Protein AF-A0A8S1ZT70-F1 (afdb_monomer_lite)

Structure (mmCIF, N/CA/C/O backbone):
data_AF-A0A8S1ZT70-F1
#
_entry.id   AF-A0A8S1ZT70-F1
#
loop_
_atom_site.group_PDB
_atom_site.id
_atom_site.type_symbol
_atom_site.label_atom_id
_atom_site.label_alt_id
_atom_site.label_comp_id
_atom_site.label_asym_id
_atom_site.label_entity_id
_atom_site.label_seq_id
_atom_site.pdbx_PDB_ins_code
_atom_site.Cartn_x
_atom_site.Cartn_y
_atom_site.Cartn_z
_atom_site.occupancy
_atom_site.B_iso_or_equiv
_atom_site.auth_seq_id
_atom_site.auth_comp_id
_atom_site.auth_asym_id
_atom_site.auth_atom_id
_atom_site.pdbx_PDB_model_num
ATOM 1 N N . MET A 1 1 ? 35.744 40.391 -54.918 1.00 34.06 1 MET A N 1
ATOM 2 C CA . MET A 1 1 ? 35.138 40.340 -53.570 1.00 34.06 1 MET A CA 1
ATOM 3 C C . MET A 1 1 ? 34.988 38.871 -53.177 1.00 34.06 1 MET A C 1
ATOM 5 O O . MET A 1 1 ? 34.118 38.190 -53.693 1.00 34.06 1 MET A O 1
ATOM 9 N N . SER A 1 2 ? 36.079 38.289 -52.669 1.00 34.72 2 SER A N 1
ATOM 10 C CA . SER A 1 2 ? 36.302 37.926 -51.249 1.00 34.72 2 SER A CA 1
ATOM 11 C C . SER A 1 2 ? 35.592 36.630 -50.822 1.00 34.72 2 SER A C 1
ATOM 13 O O . SER A 1 2 ? 34.483 36.644 -50.296 1.00 34.72 2 SER A O 1
ATOM 15 N N . ARG A 1 3 ? 36.282 35.496 -51.041 1.00 34.94 3 ARG A N 1
ATOM 16 C CA . ARG A 1 3 ? 36.022 34.217 -50.362 1.00 34.94 3 ARG A CA 1
ATOM 17 C C . ARG A 1 3 ? 36.813 34.166 -49.054 1.00 34.94 3 ARG A C 1
ATOM 19 O O . ARG A 1 3 ? 37.939 34.639 -48.979 1.00 34.94 3 ARG A O 1
ATOM 26 N N . LEU A 1 4 ? 36.155 33.593 -48.057 1.00 41.53 4 LEU A N 1
ATOM 27 C CA . LEU A 1 4 ? 36.524 33.465 -46.653 1.00 41.53 4 LEU A CA 1
ATOM 28 C C . LEU A 1 4 ? 37.876 32.758 -46.453 1.00 41.53 4 LEU A C 1
ATOM 30 O O . LEU A 1 4 ? 38.006 31.578 -46.766 1.00 41.53 4 LEU A O 1
ATOM 34 N N . THR A 1 5 ? 38.842 33.454 -45.854 1.00 43.28 5 THR A N 1
ATOM 35 C CA . THR A 1 5 ? 40.044 32.863 -45.250 1.00 43.28 5 THR A CA 1
ATOM 36 C C . THR A 1 5 ? 39.999 33.106 -43.749 1.00 43.28 5 THR A C 1
ATOM 38 O O . THR A 1 5 ? 40.118 34.236 -43.283 1.00 43.28 5 THR A O 1
ATOM 41 N N . GLY A 1 6 ? 39.791 32.032 -43.000 1.00 40.09 6 GLY A N 1
ATOM 42 C CA . GLY A 1 6 ? 39.779 32.025 -41.543 1.00 40.09 6 GLY A CA 1
ATOM 43 C C . GLY A 1 6 ? 39.990 30.602 -41.049 1.00 40.09 6 GLY A C 1
ATOM 44 O O . GLY A 1 6 ? 39.113 30.036 -40.407 1.00 40.09 6 GLY A O 1
ATOM 45 N N . ARG A 1 7 ? 41.116 29.995 -41.433 1.00 38.84 7 ARG A N 1
ATOM 46 C CA . ARG A 1 7 ? 41.604 28.742 -40.859 1.00 38.84 7 ARG A CA 1
ATOM 47 C C . ARG A 1 7 ? 42.842 29.108 -40.052 1.00 38.84 7 ARG A C 1
ATOM 49 O O . ARG A 1 7 ? 43.842 29.525 -40.616 1.00 38.84 7 ARG A O 1
ATOM 56 N N . SER A 1 8 ? 42.718 29.064 -38.732 1.00 41.25 8 SER A N 1
ATOM 57 C CA . SER A 1 8 ? 43.856 29.120 -37.823 1.00 41.25 8 SER A CA 1
ATOM 58 C C . SER A 1 8 ? 44.617 27.806 -37.975 1.00 41.25 8 SER A C 1
ATOM 60 O O . SER A 1 8 ? 44.161 26.779 -37.464 1.00 41.25 8 SER A O 1
ATOM 62 N N . ASP A 1 9 ? 45.709 27.825 -38.732 1.00 44.31 9 ASP A N 1
ATOM 63 C CA . ASP A 1 9 ? 46.638 26.704 -38.788 1.00 44.31 9 ASP A CA 1
ATOM 64 C C . ASP A 1 9 ? 47.326 26.603 -37.424 1.00 44.31 9 ASP A C 1
ATOM 66 O O . ASP A 1 9 ? 47.967 27.535 -36.943 1.00 44.31 9 ASP A O 1
ATOM 70 N N . ILE A 1 10 ? 47.078 25.490 -36.738 1.00 52.75 10 ILE A N 1
ATOM 71 C CA . ILE A 1 10 ? 47.754 25.149 -35.492 1.00 52.75 10 ILE A CA 1
ATOM 72 C C . ILE A 1 10 ? 49.118 24.613 -35.921 1.00 52.75 10 ILE A C 1
ATOM 74 O O . ILE A 1 10 ? 49.211 23.466 -36.356 1.00 52.75 10 ILE A O 1
ATOM 78 N N . GLU A 1 11 ? 50.151 25.449 -35.861 1.00 59.66 11 GLU A N 1
ATOM 79 C CA . GLU A 1 11 ? 51.529 25.018 -36.101 1.00 59.66 11 GLU A CA 1
ATOM 80 C C . GLU A 1 11 ? 51.942 24.045 -34.988 1.00 59.66 11 GLU A C 1
ATOM 82 O O . GLU A 1 11 ? 52.052 24.404 -33.813 1.00 59.66 11 GLU A O 1
ATOM 87 N N . LEU A 1 12 ? 52.084 22.770 -35.352 1.00 67.81 12 LEU A N 1
ATOM 88 C CA . LEU A 1 12 ? 52.621 21.729 -34.481 1.00 67.81 12 LEU A CA 1
ATOM 89 C C . LEU A 1 12 ? 54.156 21.837 -34.493 1.00 67.81 12 LEU A C 1
ATOM 91 O O . LEU A 1 12 ? 54.719 21.987 -35.574 1.00 67.81 12 LEU A O 1
ATOM 95 N N . PRO A 1 13 ? 54.841 21.736 -33.339 1.00 79.31 13 PRO A N 1
ATOM 96 C CA . PRO A 1 13 ? 56.303 21.725 -33.282 1.00 79.31 13 PRO A CA 1
ATOM 97 C C . PRO A 1 13 ? 56.915 20.649 -34.193 1.00 79.31 13 PRO A C 1
ATOM 99 O O . PRO A 1 13 ? 56.392 19.532 -34.253 1.00 79.31 13 PRO A O 1
ATOM 102 N N . ASP A 1 14 ? 58.047 20.953 -34.838 1.00 68.25 14 ASP A N 1
ATOM 103 C CA . ASP A 1 14 ? 58.739 20.053 -35.784 1.00 68.25 14 ASP A CA 1
ATOM 104 C C . ASP A 1 14 ? 59.062 18.675 -35.180 1.00 68.25 14 ASP A C 1
ATOM 106 O O . ASP A 1 14 ? 59.015 17.646 -35.855 1.00 68.25 14 ASP A O 1
ATOM 110 N N . GLU A 1 15 ? 59.299 18.634 -33.870 1.00 71.38 15 GLU A N 1
ATOM 111 C CA . GLU A 1 15 ? 59.512 17.413 -33.091 1.00 71.38 15 GLU A CA 1
ATOM 112 C C . GLU A 1 15 ? 58.297 16.474 -33.143 1.00 71.38 15 GLU A C 1
ATOM 114 O O . GLU A 1 15 ? 58.452 15.266 -33.296 1.00 71.38 15 GLU A O 1
ATOM 119 N N . ILE A 1 16 ? 57.077 17.015 -33.077 1.00 67.69 16 ILE A N 1
ATOM 120 C CA . ILE A 1 16 ? 55.833 16.236 -33.143 1.00 67.69 16 ILE A CA 1
ATOM 121 C C . ILE A 1 16 ? 55.547 15.822 -34.588 1.00 67.69 16 ILE A C 1
ATOM 123 O O . ILE A 1 16 ? 55.145 14.684 -34.831 1.00 67.69 16 ILE A O 1
ATOM 127 N N . LEU A 1 17 ? 55.802 16.715 -35.549 1.00 69.69 17 LEU A N 1
ATOM 128 C CA . LEU A 1 17 ? 55.647 16.421 -36.975 1.00 69.69 17 LEU A CA 1
ATOM 129 C C . LEU A 1 17 ? 56.565 15.279 -37.430 1.00 69.69 17 LEU A C 1
ATOM 131 O O . LEU A 1 17 ? 56.155 14.477 -38.262 1.00 69.69 17 LEU A O 1
ATOM 135 N N . SER A 1 18 ? 57.755 15.150 -36.834 1.00 71.81 18 SER A N 1
ATOM 136 C CA . SER A 1 18 ? 58.695 14.061 -37.134 1.00 71.81 18 SER A CA 1
ATOM 137 C C . SER A 1 18 ? 58.241 12.668 -36.663 1.00 71.81 18 SER A C 1
ATOM 139 O O . SER A 1 18 ? 58.742 11.662 -37.160 1.00 71.81 18 SER A O 1
ATOM 141 N N . ILE A 1 19 ? 57.292 12.594 -35.718 1.00 76.81 19 ILE A N 1
ATOM 142 C CA . ILE A 1 19 ? 56.821 11.341 -35.091 1.00 76.81 19 ILE A CA 1
ATOM 143 C C . ILE A 1 19 ? 55.445 10.921 -35.636 1.00 76.81 19 ILE A C 1
ATOM 145 O O . ILE A 1 19 ? 55.033 9.768 -35.487 1.00 76.81 19 ILE A O 1
ATOM 149 N N . ILE A 1 20 ? 54.711 11.841 -36.266 1.00 76.31 20 ILE A N 1
ATOM 150 C CA . ILE A 1 20 ? 53.406 11.551 -36.863 1.00 76.31 20 ILE A CA 1
ATOM 151 C C . ILE A 1 20 ? 53.618 10.815 -38.199 1.00 76.31 20 ILE A C 1
ATOM 153 O O . ILE A 1 20 ? 54.292 11.347 -39.082 1.00 76.31 20 ILE A O 1
ATOM 157 N N . PRO A 1 21 ? 53.025 9.618 -38.391 1.00 82.44 21 PRO A N 1
ATOM 158 C CA . PRO A 1 21 ? 53.104 8.896 -39.658 1.00 82.44 21 PRO A CA 1
ATOM 159 C C . PRO A 1 21 ? 52.601 9.747 -40.824 1.00 82.44 21 PRO A C 1
ATOM 161 O O . PRO A 1 21 ? 51.640 10.498 -40.675 1.00 82.44 21 PRO A O 1
ATOM 164 N N . THR A 1 22 ? 53.216 9.634 -41.999 1.00 78.00 22 THR A N 1
ATOM 165 C CA . THR A 1 22 ? 52.790 10.400 -43.185 1.00 78.00 22 THR A CA 1
ATOM 166 C C . THR A 1 22 ? 51.541 9.797 -43.840 1.00 78.00 22 THR A C 1
ATOM 168 O O . THR A 1 22 ? 50.799 10.510 -44.515 1.00 78.00 22 THR A O 1
ATOM 171 N N . ASP A 1 23 ? 51.283 8.501 -43.619 1.00 84.31 23 ASP A N 1
ATOM 172 C CA . ASP A 1 23 ? 50.108 7.804 -44.141 1.00 84.31 23 ASP A CA 1
ATOM 173 C C . ASP A 1 23 ? 48.825 8.136 -43.337 1.00 84.31 23 ASP A C 1
ATOM 175 O O . ASP A 1 23 ? 48.805 7.988 -42.109 1.00 84.31 23 ASP A O 1
ATOM 179 N N . PRO A 1 24 ? 47.722 8.548 -43.995 1.00 76.62 24 PRO A N 1
ATOM 180 C CA . PRO A 1 24 ? 46.478 8.919 -43.314 1.00 76.62 24 PRO A CA 1
ATOM 181 C C . PRO A 1 24 ? 45.806 7.800 -42.501 1.00 76.62 24 PRO A C 1
ATOM 183 O O . PRO A 1 24 ? 45.101 8.095 -41.531 1.00 76.62 24 PRO A O 1
ATOM 186 N N . PHE A 1 25 ? 45.976 6.527 -42.872 1.00 74.38 25 PHE A N 1
ATOM 187 C CA . PHE A 1 25 ? 45.381 5.407 -42.138 1.00 74.38 25 PHE A CA 1
ATOM 188 C C . PHE A 1 25 ? 46.194 5.080 -40.883 1.00 74.38 25 PHE A C 1
ATOM 190 O O . PHE A 1 25 ? 45.612 4.867 -39.816 1.00 74.38 25 PHE A O 1
ATOM 197 N N . GLU A 1 26 ? 47.522 5.155 -40.965 1.00 74.50 26 GLU A N 1
ATOM 198 C CA . GLU A 1 26 ? 48.404 5.017 -39.802 1.00 74.50 26 GLU A CA 1
ATOM 199 C C . GLU A 1 26 ? 48.215 6.154 -38.783 1.00 74.50 26 GLU A C 1
ATOM 201 O O . GLU A 1 26 ? 48.210 5.913 -37.572 1.00 74.50 26 GLU A O 1
ATOM 206 N N . GLN A 1 27 ? 47.963 7.387 -39.244 1.00 73.12 27 GLN A N 1
ATOM 207 C CA . GLN A 1 27 ? 47.591 8.506 -38.367 1.00 73.12 27 GLN A CA 1
ATOM 208 C C . GLN A 1 27 ? 46.295 8.228 -37.593 1.00 73.12 27 GLN A C 1
ATOM 210 O O . GLN A 1 27 ? 46.195 8.524 -36.397 1.00 73.12 27 GLN A O 1
ATOM 215 N N . LEU A 1 28 ? 45.295 7.642 -38.257 1.00 74.06 28 LEU A N 1
ATOM 216 C CA . LEU A 1 28 ? 44.020 7.299 -37.632 1.00 74.06 28 LEU A CA 1
ATOM 217 C C . LEU A 1 28 ? 44.186 6.199 -36.575 1.00 74.06 28 LEU A C 1
ATOM 219 O O . LEU A 1 28 ? 43.564 6.266 -35.512 1.00 74.06 28 LEU A O 1
ATOM 223 N N . ASP A 1 29 ? 45.031 5.205 -36.830 1.00 72.12 29 ASP A N 1
ATOM 224 C CA . ASP A 1 29 ? 45.303 4.135 -35.871 1.00 72.12 29 ASP A CA 1
ATOM 225 C C . ASP A 1 29 ? 46.128 4.621 -34.673 1.00 72.12 29 ASP A C 1
ATOM 227 O O . ASP A 1 29 ? 45.823 4.261 -33.529 1.00 72.12 29 ASP A O 1
ATOM 231 N N . LEU A 1 30 ? 47.077 5.538 -34.888 1.00 76.06 30 LEU A N 1
ATOM 232 C CA . LEU A 1 30 ? 47.766 6.242 -33.806 1.00 76.06 30 LEU A CA 1
ATOM 233 C C . LEU A 1 30 ? 46.779 7.048 -32.944 1.00 76.06 30 LEU A C 1
ATOM 235 O O . LEU A 1 30 ? 46.811 6.952 -31.715 1.00 76.06 30 LEU A O 1
ATOM 239 N N . ALA A 1 31 ? 45.843 7.775 -33.561 1.00 72.12 31 ALA A N 1
ATOM 240 C CA . ALA A 1 31 ? 44.814 8.532 -32.846 1.00 72.12 31 ALA A CA 1
ATOM 241 C C . ALA A 1 31 ? 43.880 7.626 -32.021 1.00 72.12 31 ALA A C 1
ATOM 243 O O . ALA A 1 31 ? 43.566 7.937 -30.864 1.00 72.12 31 ALA A O 1
ATOM 244 N N . LYS A 1 32 ? 43.472 6.470 -32.566 1.00 72.00 32 LYS A N 1
ATOM 245 C CA . LYS A 1 32 ? 42.699 5.457 -31.825 1.00 72.00 32 LYS A CA 1
ATOM 246 C C . LYS A 1 32 ? 43.486 4.922 -30.630 1.00 72.00 32 LYS A C 1
ATOM 248 O O . LYS A 1 32 ? 42.922 4.802 -29.543 1.00 72.00 32 LYS A O 1
ATOM 253 N N . LYS A 1 33 ? 44.783 4.647 -30.799 1.00 79.50 33 LYS A N 1
ATOM 254 C CA . LYS A 1 33 ? 45.662 4.154 -29.729 1.00 79.50 33 LYS A CA 1
ATOM 255 C C . LYS A 1 33 ? 45.832 5.181 -28.609 1.00 79.50 33 LYS A C 1
ATOM 257 O O . LYS A 1 33 ? 45.645 4.833 -27.446 1.00 79.50 33 LYS A O 1
ATOM 262 N N . ILE A 1 34 ? 46.086 6.445 -28.949 1.00 73.88 34 ILE A N 1
ATOM 263 C CA . ILE A 1 34 ? 46.174 7.551 -27.981 1.00 73.88 34 ILE A CA 1
ATOM 264 C C . ILE A 1 34 ? 44.852 7.703 -27.221 1.00 73.88 34 ILE A C 1
ATOM 266 O O . ILE A 1 34 ? 44.848 7.794 -25.995 1.00 73.88 34 ILE A O 1
ATOM 270 N N . THR A 1 35 ? 43.719 7.658 -27.928 1.00 77.94 35 THR A N 1
ATOM 271 C CA . THR A 1 35 ? 42.389 7.749 -27.307 1.00 77.94 35 THR A CA 1
ATOM 272 C C . THR A 1 35 ? 42.131 6.570 -26.367 1.00 77.94 35 THR A C 1
ATOM 274 O O . THR A 1 35 ? 41.659 6.764 -25.248 1.00 77.94 35 THR A O 1
ATOM 277 N N . SER A 1 36 ? 42.492 5.352 -26.778 1.00 76.75 36 SER A N 1
ATOM 278 C CA . SER A 1 36 ? 42.368 4.149 -25.951 1.00 76.75 36 SER A CA 1
ATOM 279 C C . SER A 1 36 ? 43.234 4.227 -24.692 1.00 76.75 36 SER A C 1
ATOM 281 O O . SER A 1 36 ? 42.763 3.889 -23.609 1.00 76.75 36 SER A O 1
ATOM 283 N N . MET A 1 37 ? 44.476 4.707 -24.806 1.00 78.31 37 MET A N 1
ATOM 284 C CA . MET A 1 37 ? 45.376 4.898 -23.664 1.00 78.31 37 MET A CA 1
ATOM 285 C C . MET A 1 37 ? 44.881 5.998 -22.718 1.00 78.31 37 MET A C 1
ATOM 287 O O . MET A 1 37 ? 44.925 5.823 -21.503 1.00 78.31 37 MET A O 1
ATOM 291 N N . ALA A 1 38 ? 44.349 7.102 -23.248 1.00 80.31 38 ALA A N 1
ATOM 292 C CA . ALA A 1 38 ? 43.771 8.174 -22.441 1.00 80.31 38 ALA A CA 1
ATOM 293 C C . ALA A 1 38 ? 42.530 7.704 -21.662 1.00 80.31 38 ALA A C 1
ATOM 295 O O . ALA A 1 38 ? 42.363 8.049 -20.491 1.00 80.31 38 ALA A O 1
ATOM 296 N N . ILE A 1 39 ? 41.674 6.884 -22.285 1.00 81.56 39 ILE A N 1
ATOM 297 C CA . ILE A 1 39 ? 40.524 6.267 -21.611 1.00 81.56 39 ILE A CA 1
ATOM 298 C C . ILE A 1 39 ? 41.001 5.285 -20.538 1.00 81.56 39 ILE A C 1
ATOM 300 O O . ILE A 1 39 ? 40.508 5.353 -19.416 1.00 81.56 39 ILE A O 1
ATOM 304 N N . ALA A 1 40 ? 41.973 4.420 -20.847 1.00 82.56 40 ALA A N 1
ATOM 305 C CA . ALA A 1 40 ? 42.527 3.467 -19.887 1.00 82.56 40 ALA A CA 1
ATOM 306 C C . ALA A 1 40 ? 43.126 4.177 -18.661 1.00 82.56 40 ALA A C 1
ATOM 308 O O . ALA A 1 40 ? 42.746 3.871 -17.536 1.00 82.56 40 ALA A O 1
ATOM 309 N N . SER A 1 41 ? 43.953 5.204 -18.872 1.00 80.56 41 SER A N 1
ATOM 310 C CA . SER A 1 41 ? 44.538 6.003 -17.789 1.00 80.56 41 SER A CA 1
ATOM 311 C C . SER A 1 41 ? 43.471 6.719 -16.953 1.00 80.56 41 SER A C 1
ATOM 313 O O . SER A 1 41 ? 43.545 6.748 -15.725 1.00 80.56 41 SER A O 1
ATOM 315 N N . LYS A 1 42 ? 42.414 7.244 -17.587 1.00 83.50 42 LYS A N 1
ATOM 316 C CA . LYS A 1 42 ? 41.290 7.849 -16.862 1.00 83.50 42 LYS A CA 1
ATOM 317 C C . LYS A 1 42 ? 40.545 6.826 -16.000 1.00 83.50 42 LYS A C 1
ATOM 319 O O . LYS A 1 42 ? 40.208 7.130 -14.857 1.00 83.50 42 LYS A O 1
ATOM 324 N N . VAL A 1 43 ? 40.303 5.630 -16.533 1.00 87.62 43 VAL A N 1
ATOM 325 C CA . VAL A 1 43 ? 39.673 4.530 -15.791 1.00 87.62 43 VAL A CA 1
ATOM 326 C C . VAL A 1 43 ? 40.559 4.098 -14.623 1.00 87.62 43 VAL A C 1
ATOM 328 O O . VAL A 1 43 ? 40.046 3.906 -13.527 1.00 87.62 43 VAL A O 1
ATOM 331 N N . GLU A 1 44 ? 41.876 4.010 -14.805 1.00 85.69 44 GLU A N 1
ATOM 332 C CA . GLU A 1 44 ? 42.816 3.692 -13.722 1.00 85.69 44 GLU A CA 1
ATOM 333 C C . GLU A 1 44 ? 42.754 4.718 -12.584 1.00 85.69 44 GLU A C 1
ATOM 335 O O . GLU A 1 44 ? 42.649 4.334 -11.418 1.00 85.69 44 GLU A O 1
ATOM 340 N N . VAL A 1 45 ? 42.726 6.016 -12.901 1.00 88.06 45 VAL A N 1
ATOM 341 C CA . VAL A 1 45 ? 42.586 7.083 -11.894 1.00 88.06 45 VAL A CA 1
ATOM 342 C C . VAL A 1 45 ? 41.243 6.992 -11.160 1.00 88.06 45 VAL A C 1
ATOM 344 O O . VAL A 1 45 ? 41.201 7.119 -9.935 1.00 88.06 45 VAL A O 1
ATOM 347 N N . GLU A 1 46 ? 40.143 6.733 -11.875 1.00 87.31 46 GLU A N 1
ATOM 348 C CA . GLU A 1 46 ? 38.821 6.539 -11.263 1.00 87.31 46 GLU A CA 1
ATOM 349 C C . GLU A 1 46 ? 38.786 5.292 -10.362 1.00 87.31 46 GLU A C 1
ATOM 351 O O . GLU A 1 46 ? 38.249 5.347 -9.256 1.00 87.31 46 GLU A O 1
ATOM 356 N N . VAL A 1 47 ? 39.419 4.189 -10.774 1.00 87.19 47 VAL A N 1
ATOM 357 C CA . VAL A 1 47 ? 39.531 2.957 -9.975 1.00 87.19 47 VAL A CA 1
ATOM 358 C C . VAL A 1 47 ? 40.347 3.190 -8.704 1.00 87.19 47 VAL A C 1
ATOM 360 O O . VAL A 1 47 ? 39.952 2.715 -7.638 1.00 87.19 47 VAL A O 1
ATOM 363 N N . VAL A 1 48 ? 41.456 3.929 -8.776 1.00 88.12 48 VAL A N 1
ATOM 364 C CA . VAL A 1 48 ? 42.255 4.293 -7.593 1.00 88.12 48 VAL A CA 1
ATOM 365 C C . VAL A 1 48 ? 41.434 5.154 -6.629 1.00 88.12 48 VAL A C 1
ATOM 367 O O . VAL A 1 48 ? 41.406 4.869 -5.431 1.00 88.12 48 VAL A O 1
ATOM 370 N N . GLY A 1 49 ? 40.694 6.141 -7.144 1.00 88.31 49 GLY A N 1
ATOM 371 C CA . GLY A 1 49 ? 39.799 6.972 -6.335 1.00 88.31 49 GLY A CA 1
ATOM 372 C C . GLY A 1 49 ? 38.709 6.159 -5.630 1.00 88.31 49 GLY A C 1
ATOM 373 O O . GLY A 1 49 ? 38.526 6.287 -4.419 1.00 88.31 49 GLY A O 1
ATOM 374 N N . LEU A 1 50 ? 38.043 5.258 -6.360 1.00 89.06 50 LEU A N 1
ATOM 375 C CA . LEU A 1 50 ? 37.017 4.374 -5.801 1.00 89.06 50 LEU A CA 1
ATOM 376 C C . LEU A 1 50 ? 37.583 3.423 -4.740 1.00 89.06 50 LEU A C 1
ATOM 378 O O . LEU A 1 50 ? 36.932 3.191 -3.724 1.00 89.06 50 LEU A O 1
ATOM 382 N N . ARG A 1 51 ? 38.800 2.894 -4.926 1.00 88.31 51 ARG A N 1
ATOM 383 C CA . ARG A 1 51 ? 39.468 2.053 -3.914 1.00 88.31 51 ARG A CA 1
ATOM 384 C C . ARG A 1 51 ? 39.730 2.819 -2.622 1.00 88.31 51 ARG A C 1
ATOM 386 O O . ARG A 1 51 ? 39.532 2.265 -1.542 1.00 88.31 51 ARG A O 1
ATOM 393 N N . GLN A 1 52 ? 40.133 4.081 -2.724 1.00 88.31 52 GLN A N 1
ATOM 394 C CA . GLN A 1 52 ? 40.392 4.912 -1.554 1.00 88.31 52 GLN A CA 1
ATOM 395 C C . GLN A 1 52 ? 39.099 5.294 -0.821 1.00 88.31 52 GLN A C 1
ATOM 397 O O . GLN A 1 52 ? 39.049 5.244 0.406 1.00 88.31 52 GLN A O 1
ATOM 402 N N . GLU A 1 53 ? 38.022 5.585 -1.554 1.00 90.75 53 GLU A N 1
ATOM 403 C CA . GLU A 1 53 ? 36.698 5.813 -0.965 1.00 90.75 53 GLU A CA 1
ATOM 404 C C . GLU A 1 53 ? 36.163 4.551 -0.266 1.00 90.75 53 GLU A C 1
ATOM 406 O O . GLU A 1 53 ? 35.626 4.628 0.840 1.00 90.75 53 GLU A O 1
ATOM 411 N N . LEU A 1 54 ? 36.390 3.371 -0.853 1.00 88.88 54 LEU A N 1
ATOM 412 C CA . LEU A 1 54 ? 36.024 2.082 -0.261 1.00 88.88 54 LEU A CA 1
ATOM 413 C C . LEU A 1 54 ? 36.802 1.810 1.035 1.00 88.88 54 LEU A C 1
ATOM 415 O O . LEU A 1 54 ? 36.221 1.326 2.004 1.00 88.88 54 LEU A O 1
ATOM 419 N N . GLN A 1 55 ? 38.079 2.196 1.099 1.00 89.81 55 GLN A N 1
ATOM 420 C CA . GLN A 1 55 ? 38.882 2.107 2.321 1.00 89.81 55 GLN A CA 1
ATOM 421 C C . GLN A 1 55 ? 38.356 3.034 3.428 1.00 89.81 55 GLN A C 1
ATOM 423 O O . GLN A 1 55 ? 38.217 2.603 4.573 1.00 89.81 55 GLN A O 1
ATOM 428 N N . VAL A 1 56 ? 37.999 4.278 3.091 1.00 91.00 56 VAL A N 1
ATOM 429 C CA . VAL A 1 56 ? 37.394 5.230 4.041 1.00 91.00 56 VAL A CA 1
ATOM 430 C C . VAL A 1 56 ? 36.051 4.709 4.558 1.00 91.00 56 VAL A C 1
ATOM 432 O O . VAL A 1 56 ? 35.793 4.748 5.762 1.00 91.00 56 VAL A O 1
ATOM 435 N N . MET A 1 57 ? 35.207 4.168 3.673 1.00 90.19 57 MET A N 1
ATOM 436 C CA . MET A 1 57 ? 33.947 3.538 4.075 1.00 90.19 57 MET A CA 1
ATOM 437 C C . MET A 1 57 ? 34.180 2.318 4.974 1.00 90.19 57 MET A C 1
ATOM 439 O O . MET A 1 57 ? 33.489 2.175 5.979 1.00 90.19 57 MET A O 1
ATOM 443 N N . GLY A 1 58 ? 35.181 1.483 4.675 1.00 90.25 58 GLY A N 1
ATOM 444 C CA . GLY A 1 58 ? 35.563 0.340 5.508 1.00 90.25 58 GLY A CA 1
ATOM 445 C C . GLY A 1 58 ? 35.975 0.740 6.928 1.00 90.25 58 GLY A C 1
ATOM 446 O O . GLY A 1 58 ? 35.540 0.118 7.895 1.00 90.25 58 GLY A O 1
ATOM 447 N N . MET A 1 59 ? 36.732 1.832 7.076 1.00 90.69 59 MET A N 1
ATOM 448 C CA . MET A 1 59 ? 37.065 2.386 8.396 1.00 90.69 59 MET A CA 1
ATOM 449 C C . MET A 1 59 ? 35.815 2.843 9.163 1.00 90.69 59 MET A C 1
ATOM 451 O O . MET A 1 59 ? 35.696 2.582 10.360 1.00 90.69 59 MET A O 1
ATOM 455 N N . GLY A 1 60 ? 34.864 3.485 8.476 1.00 89.44 60 GLY A N 1
ATOM 456 C CA . GLY A 1 60 ? 33.595 3.905 9.075 1.00 89.44 60 GLY A CA 1
ATOM 457 C C . GLY A 1 60 ? 32.720 2.729 9.517 1.00 89.44 60 GLY A C 1
ATOM 458 O O . GLY A 1 60 ? 32.112 2.785 10.586 1.00 89.44 60 GLY A O 1
ATOM 459 N N . ILE A 1 61 ? 32.690 1.649 8.733 1.00 90.44 61 ILE A N 1
ATOM 460 C CA . ILE A 1 61 ? 31.996 0.405 9.096 1.00 90.44 61 ILE A CA 1
ATOM 461 C C . ILE A 1 61 ? 32.596 -0.173 10.379 1.00 90.44 61 ILE A C 1
ATOM 463 O O . ILE A 1 61 ? 31.858 -0.400 11.334 1.00 90.44 61 ILE A O 1
ATOM 467 N N . HIS A 1 62 ? 33.923 -0.298 10.452 1.00 92.12 62 HIS A N 1
ATOM 468 C CA . HIS A 1 62 ? 34.603 -0.825 11.637 1.00 92.12 62 HIS A CA 1
ATOM 469 C C . HIS A 1 62 ? 34.340 0.026 12.897 1.00 92.12 62 HIS A C 1
ATOM 471 O O . HIS A 1 62 ? 34.141 -0.498 13.995 1.00 92.12 62 HIS A O 1
ATOM 477 N N . GLU A 1 63 ? 34.283 1.356 12.764 1.00 92.19 63 GLU A N 1
ATOM 478 C CA . GLU A 1 63 ? 33.923 2.241 13.880 1.00 92.19 63 GLU A CA 1
ATOM 479 C C . GLU A 1 63 ? 32.472 2.024 14.347 1.00 92.19 63 GLU A C 1
ATOM 481 O O . GLU A 1 63 ? 32.196 1.976 15.552 1.00 92.19 63 GLU A O 1
ATOM 486 N N . LEU A 1 64 ? 31.534 1.883 13.406 1.00 91.31 64 LEU A N 1
ATOM 487 C CA . LEU A 1 64 ? 30.125 1.630 13.709 1.00 91.31 64 LEU A CA 1
ATOM 488 C C . LEU A 1 64 ? 29.912 0.251 14.341 1.00 91.31 64 LEU A C 1
ATOM 490 O O . LEU A 1 64 ? 29.154 0.146 15.305 1.00 91.31 64 LEU A O 1
ATOM 494 N N . GLU A 1 65 ? 30.613 -0.778 13.873 1.00 88.38 65 GLU A N 1
ATOM 495 C CA . GLU A 1 65 ? 30.608 -2.121 14.466 1.00 88.38 65 GLU A CA 1
ATOM 496 C C . GLU A 1 65 ? 31.153 -2.104 15.900 1.00 88.38 65 GLU A C 1
ATOM 498 O O . GLU A 1 65 ? 30.569 -2.708 16.809 1.00 88.38 65 GLU A O 1
ATOM 503 N N . GLY A 1 66 ? 32.213 -1.328 16.148 1.00 93.00 66 GLY A N 1
ATOM 504 C CA . GLY A 1 66 ? 32.737 -1.099 17.492 1.00 93.00 66 GLY A CA 1
ATOM 505 C C . GLY A 1 66 ? 31.721 -0.420 18.419 1.00 93.00 66 GLY A C 1
ATOM 506 O O . GLY A 1 66 ? 31.586 -0.805 19.583 1.00 93.00 66 GLY A O 1
ATOM 507 N N . LYS A 1 67 ? 30.966 0.565 17.914 1.00 95.06 67 LYS A N 1
ATOM 508 C CA . LYS A 1 67 ? 29.884 1.227 18.668 1.00 95.06 67 LYS A CA 1
ATOM 509 C C . LYS A 1 67 ? 28.712 0.284 18.936 1.00 95.06 67 LYS A C 1
ATOM 511 O O . LYS A 1 67 ? 28.221 0.252 20.062 1.00 95.06 67 LYS A O 1
ATOM 516 N N . ALA A 1 68 ? 28.299 -0.506 17.948 1.00 91.56 68 ALA A N 1
ATOM 517 C CA . ALA A 1 68 ? 27.239 -1.499 18.104 1.00 91.56 68 ALA A CA 1
ATOM 518 C C . ALA A 1 68 ? 27.597 -2.532 19.185 1.00 91.56 68 ALA A C 1
ATOM 520 O O . ALA A 1 68 ? 26.813 -2.759 20.103 1.00 91.56 68 ALA A O 1
ATOM 521 N N . SER A 1 69 ? 28.829 -3.048 19.152 1.00 93.88 69 SER A N 1
ATOM 522 C CA . SER A 1 69 ? 29.340 -4.006 20.144 1.00 93.88 69 SER A CA 1
ATOM 523 C C . SER A 1 69 ? 29.377 -3.435 21.567 1.00 93.88 69 SER A C 1
ATOM 525 O O . SER A 1 69 ? 29.195 -4.164 22.545 1.00 93.88 69 SER A O 1
ATOM 527 N N . ARG A 1 70 ? 29.627 -2.125 21.708 1.00 95.06 70 ARG A N 1
ATOM 528 C CA . ARG A 1 70 ? 29.563 -1.429 23.004 1.00 95.06 70 ARG A CA 1
ATOM 529 C C . ARG A 1 70 ? 28.127 -1.325 23.503 1.00 95.06 70 ARG A C 1
ATOM 531 O O . ARG A 1 70 ? 27.858 -1.776 24.610 1.00 95.06 70 ARG A O 1
ATOM 538 N N . PHE A 1 71 ? 27.206 -0.832 22.674 1.00 94.94 71 PHE A N 1
ATOM 539 C CA . PHE A 1 71 ? 25.796 -0.728 23.059 1.00 94.94 71 PHE A CA 1
ATOM 540 C C . PHE A 1 71 ? 25.179 -2.080 23.417 1.00 94.94 71 PHE A C 1
ATOM 542 O O . PHE A 1 71 ? 24.405 -2.168 24.365 1.00 94.94 71 PHE A O 1
ATOM 549 N N . GLU A 1 72 ? 25.541 -3.145 22.706 1.00 90.94 72 GLU A N 1
ATOM 550 C CA . GLU A 1 72 ? 25.047 -4.489 23.000 1.00 90.94 72 GLU A CA 1
ATOM 551 C C . GLU A 1 72 ? 25.529 -5.002 24.367 1.00 90.94 72 GLU A C 1
ATOM 553 O O . GLU A 1 72 ? 24.789 -5.667 25.096 1.00 90.94 72 GLU A O 1
ATOM 558 N N . ARG A 1 73 ? 26.766 -4.667 24.750 1.00 95.12 73 ARG A N 1
ATOM 559 C CA . ARG A 1 73 ? 27.309 -4.988 26.075 1.00 95.12 73 ARG A CA 1
ATOM 560 C C . ARG A 1 73 ? 26.586 -4.217 27.173 1.00 95.12 73 ARG A C 1
ATOM 562 O O . ARG A 1 73 ? 26.150 -4.837 28.139 1.00 95.12 73 ARG A O 1
ATOM 569 N N . ASP A 1 74 ? 26.411 -2.912 26.988 1.00 92.50 74 ASP A N 1
ATOM 570 C CA . ASP A 1 74 ? 25.738 -2.044 27.957 1.00 92.50 74 ASP A CA 1
ATOM 571 C C . ASP A 1 74 ? 24.276 -2.474 28.154 1.00 92.50 74 ASP A C 1
ATOM 573 O O . ASP A 1 74 ? 23.773 -2.520 29.277 1.00 92.50 74 ASP A O 1
ATOM 577 N N . PHE A 1 75 ? 23.603 -2.870 27.069 1.00 93.50 75 PHE A N 1
ATOM 578 C CA . PHE A 1 75 ? 22.247 -3.409 27.122 1.00 93.50 75 PHE A CA 1
ATOM 579 C C . PHE A 1 75 ? 22.176 -4.720 27.916 1.00 93.50 75 PHE A C 1
ATOM 581 O O . PHE A 1 75 ? 21.322 -4.858 28.792 1.00 93.50 75 PHE A O 1
ATOM 588 N N . ARG A 1 76 ? 23.092 -5.669 27.666 1.00 92.69 76 ARG A N 1
ATOM 589 C CA . ARG A 1 76 ? 23.164 -6.930 28.430 1.00 92.69 76 ARG A CA 1
ATOM 590 C C . ARG A 1 76 ? 23.425 -6.701 29.918 1.00 92.69 76 ARG A C 1
ATOM 592 O O . ARG A 1 76 ? 22.855 -7.399 30.759 1.00 92.69 76 ARG A O 1
ATOM 599 N N . GLU A 1 77 ? 24.274 -5.735 30.252 1.00 95.69 77 GLU A N 1
ATOM 600 C CA . GLU A 1 77 ? 24.552 -5.381 31.642 1.00 95.69 77 GLU A CA 1
ATOM 601 C C . GLU A 1 77 ? 23.319 -4.769 32.321 1.00 95.69 77 GLU A C 1
ATOM 603 O O . GLU A 1 77 ? 22.960 -5.175 33.429 1.00 95.69 77 GLU A O 1
ATOM 608 N N . ALA A 1 78 ? 22.630 -3.844 31.649 1.00 92.12 78 ALA A N 1
ATOM 609 C CA . ALA A 1 78 ? 21.400 -3.245 32.157 1.00 92.12 78 ALA A CA 1
ATOM 610 C C . ALA A 1 78 ? 20.294 -4.292 32.378 1.00 92.12 78 ALA A C 1
ATOM 612 O O . ALA A 1 78 ? 19.654 -4.285 33.430 1.00 92.12 78 ALA A O 1
ATOM 613 N N . ASP A 1 79 ? 20.110 -5.226 31.440 1.00 92.00 79 ASP A N 1
ATOM 614 C CA . ASP A 1 79 ? 19.151 -6.333 31.567 1.00 92.00 79 ASP A CA 1
ATOM 615 C C . ASP A 1 79 ? 19.474 -7.238 32.768 1.00 92.00 79 ASP A C 1
ATOM 617 O O . ASP A 1 79 ? 18.599 -7.563 33.575 1.00 92.00 79 ASP A O 1
ATOM 621 N N . SER A 1 80 ? 20.754 -7.577 32.950 1.00 95.00 80 SER A N 1
ATOM 622 C CA . SER A 1 80 ? 21.210 -8.378 34.093 1.00 95.00 80 SER A CA 1
ATOM 623 C C . SER A 1 80 ? 20.942 -7.668 35.424 1.00 95.00 80 SER A C 1
ATOM 625 O O . SER A 1 80 ? 20.435 -8.279 36.365 1.00 95.00 80 SER A O 1
ATOM 627 N N . ARG A 1 81 ? 21.205 -6.355 35.499 1.00 96.00 81 ARG A N 1
ATOM 628 C CA . ARG A 1 81 ? 20.894 -5.536 36.684 1.00 96.00 81 ARG A CA 1
ATOM 629 C C . ARG A 1 81 ? 19.393 -5.488 36.965 1.00 96.00 81 ARG A C 1
ATOM 631 O O . ARG A 1 81 ? 18.985 -5.610 38.119 1.00 96.00 81 ARG A O 1
ATOM 638 N N . LEU A 1 82 ? 18.567 -5.345 35.930 1.00 94.06 82 LEU A N 1
ATOM 639 C CA . LEU A 1 82 ? 17.113 -5.279 36.075 1.00 94.06 82 LEU A CA 1
ATOM 640 C C . LEU A 1 82 ? 16.546 -6.605 36.597 1.00 94.06 82 LEU A C 1
ATOM 642 O O . LEU A 1 82 ? 15.717 -6.590 37.505 1.00 94.06 82 LEU A O 1
ATOM 646 N N . LYS A 1 83 ? 17.056 -7.748 36.121 1.00 94.00 83 LYS A N 1
ATOM 647 C CA . LYS A 1 83 ? 16.701 -9.079 36.647 1.00 94.00 83 LYS A CA 1
ATOM 648 C C . LYS A 1 83 ? 17.011 -9.227 38.137 1.00 94.00 83 LYS A C 1
ATOM 650 O O . LYS A 1 83 ? 16.168 -9.730 38.878 1.00 94.00 83 LYS A O 1
ATOM 655 N N . ILE A 1 84 ? 18.174 -8.749 38.585 1.00 95.94 84 ILE A N 1
ATOM 656 C CA . ILE A 1 84 ? 18.553 -8.771 40.007 1.00 95.94 84 ILE A CA 1
ATOM 657 C C . ILE A 1 84 ? 17.588 -7.912 40.836 1.00 95.94 84 ILE A C 1
ATOM 659 O O . ILE A 1 84 ? 17.064 -8.370 41.849 1.00 95.94 84 ILE A O 1
ATOM 663 N N . ILE A 1 85 ? 17.295 -6.686 40.388 1.00 94.38 85 ILE A N 1
ATOM 664 C CA . ILE A 1 85 ? 16.361 -5.782 41.082 1.00 94.38 85 ILE A CA 1
ATOM 665 C C . ILE A 1 85 ? 14.961 -6.400 41.173 1.00 94.38 85 ILE A C 1
ATOM 667 O O . ILE A 1 85 ? 14.306 -6.311 42.211 1.00 94.38 85 ILE A O 1
ATOM 671 N N . LEU A 1 86 ? 14.497 -7.043 40.101 1.00 93.06 86 LEU A N 1
ATOM 672 C CA . LEU A 1 86 ? 13.182 -7.675 40.051 1.00 93.06 86 LEU A CA 1
ATOM 673 C C . LEU A 1 86 ? 13.100 -8.862 41.021 1.00 93.06 86 LEU A C 1
ATOM 675 O O . LEU A 1 86 ? 12.120 -8.982 41.756 1.00 93.06 86 LEU A O 1
ATOM 679 N N . HIS A 1 87 ? 14.152 -9.682 41.094 1.00 95.06 87 HIS A N 1
ATOM 680 C CA . HIS A 1 87 ? 14.249 -10.763 42.074 1.00 95.06 87 HIS A CA 1
ATOM 681 C C . HIS A 1 87 ? 14.186 -10.235 43.515 1.00 95.06 87 HIS A C 1
ATOM 683 O O . HIS A 1 87 ? 13.378 -10.713 44.310 1.00 95.06 87 HIS A O 1
ATOM 689 N N . ASN A 1 88 ? 14.960 -9.191 43.827 1.00 94.44 88 ASN A N 1
ATOM 690 C CA . ASN A 1 88 ? 14.971 -8.581 45.158 1.00 94.44 88 ASN A CA 1
ATOM 691 C C . ASN A 1 88 ? 13.604 -7.989 45.537 1.00 94.44 88 ASN A C 1
ATOM 693 O O . ASN A 1 88 ? 13.124 -8.211 46.645 1.00 94.44 88 ASN A O 1
ATOM 697 N N . ASN A 1 89 ? 12.937 -7.292 44.611 1.00 92.38 89 ASN A N 1
ATOM 698 C CA . ASN A 1 89 ? 11.587 -6.768 44.839 1.00 92.38 89 ASN A CA 1
ATOM 699 C C . ASN A 1 89 ? 10.566 -7.878 45.108 1.00 92.38 89 ASN A C 1
ATOM 701 O O . ASN A 1 89 ? 9.668 -7.706 45.933 1.00 92.38 89 ASN A O 1
ATOM 705 N N . MET A 1 90 ? 10.697 -9.025 44.440 1.00 94.62 90 MET A N 1
ATOM 706 C CA . MET A 1 90 ? 9.814 -10.163 44.673 1.00 94.62 90 MET A CA 1
ATOM 707 C C . MET A 1 90 ? 10.021 -10.765 46.070 1.00 94.62 90 MET A C 1
ATOM 709 O O . MET A 1 90 ? 9.036 -11.086 46.733 1.00 94.62 90 MET A O 1
ATOM 713 N N . SER A 1 91 ? 11.264 -10.856 46.553 1.00 94.56 91 SER A N 1
ATOM 714 C CA . SER A 1 91 ? 11.559 -11.272 47.933 1.00 94.56 91 SER A CA 1
ATOM 715 C C . SER A 1 91 ? 11.011 -10.282 48.964 1.00 94.56 91 SER A C 1
ATOM 717 O O . SER A 1 91 ? 10.292 -10.691 49.872 1.00 94.56 91 SER A O 1
ATOM 719 N N . LEU A 1 92 ? 11.231 -8.977 48.767 1.00 93.00 92 LEU A N 1
ATOM 720 C CA . LEU A 1 92 ? 10.690 -7.932 49.649 1.00 93.00 92 LEU A CA 1
ATOM 721 C C . LEU A 1 92 ? 9.156 -7.930 49.688 1.00 93.00 92 LEU A C 1
ATOM 723 O O . LEU A 1 92 ? 8.554 -7.671 50.727 1.00 93.00 92 LEU A O 1
ATOM 727 N N . THR A 1 93 ? 8.502 -8.244 48.567 1.00 92.25 93 THR A N 1
ATOM 728 C CA . THR A 1 93 ? 7.037 -8.355 48.520 1.00 92.25 93 THR A CA 1
ATOM 729 C C . THR A 1 93 ? 6.545 -9.530 49.365 1.00 92.25 93 THR A C 1
ATOM 731 O O . THR A 1 93 ? 5.582 -9.371 50.109 1.00 92.25 93 THR A O 1
ATOM 734 N N . LYS A 1 94 ? 7.237 -10.678 49.320 1.00 95.25 94 LYS A N 1
ATOM 735 C CA . LYS A 1 94 ? 6.914 -11.838 50.167 1.00 95.25 94 LYS A CA 1
ATOM 736 C C . LYS A 1 94 ? 7.097 -11.530 51.653 1.00 95.25 94 LYS A C 1
ATOM 738 O O . LYS A 1 94 ? 6.237 -11.885 52.453 1.00 95.25 94 LYS A O 1
ATOM 743 N N . GLU A 1 95 ? 8.179 -10.844 52.020 1.00 94.44 95 GLU A N 1
ATOM 744 C CA . GLU A 1 95 ? 8.413 -10.411 53.405 1.00 94.44 95 GLU A CA 1
ATOM 745 C C . GLU A 1 95 ? 7.328 -9.440 53.884 1.00 94.44 95 GLU A C 1
ATOM 747 O O . GLU A 1 95 ? 6.781 -9.612 54.973 1.00 94.44 95 GLU A O 1
ATOM 752 N N . ARG A 1 96 ? 6.951 -8.463 53.049 1.00 94.44 96 ARG A N 1
ATOM 753 C CA . ARG A 1 96 ? 5.843 -7.538 53.330 1.00 94.44 96 ARG A CA 1
ATOM 754 C C . ARG A 1 96 ? 4.531 -8.283 53.570 1.00 94.44 96 ARG A C 1
ATOM 756 O O . ARG A 1 96 ? 3.801 -7.936 54.498 1.00 94.44 96 ARG A O 1
ATOM 763 N N . ASP A 1 97 ? 4.218 -9.279 52.747 1.00 93.31 97 ASP A N 1
ATOM 764 C CA . ASP A 1 97 ? 2.987 -10.061 52.884 1.00 93.31 97 ASP A CA 1
ATOM 765 C C . ASP A 1 97 ? 2.996 -10.868 54.188 1.00 93.31 97 ASP A C 1
ATOM 767 O O . ASP A 1 97 ? 2.018 -10.822 54.933 1.00 93.31 97 ASP A O 1
ATOM 771 N N . SER A 1 98 ? 4.132 -11.486 54.529 1.00 94.81 98 SER A N 1
ATOM 772 C CA . SER A 1 98 ? 4.324 -12.196 55.801 1.00 94.81 98 SER A CA 1
ATOM 773 C C . SER A 1 98 ? 4.206 -11.277 57.024 1.00 94.81 98 SER A C 1
ATOM 775 O O . SER A 1 98 ? 3.630 -11.665 58.038 1.00 94.81 98 SER A O 1
ATOM 777 N N . LEU A 1 99 ? 4.733 -10.053 56.952 1.00 94.00 99 LEU A N 1
ATOM 778 C CA . LEU A 1 99 ? 4.584 -9.045 58.008 1.00 94.00 99 LEU A CA 1
ATOM 779 C C . LEU A 1 99 ? 3.140 -8.553 58.125 1.00 94.00 99 LEU A C 1
ATOM 781 O O . LEU A 1 99 ? 2.654 -8.271 59.214 1.00 94.00 99 LEU A O 1
ATOM 785 N N . THR A 1 100 ? 2.432 -8.451 57.003 1.00 92.62 100 THR A N 1
ATOM 786 C CA . THR A 1 100 ? 1.028 -8.035 57.012 1.00 92.62 100 THR A CA 1
ATOM 787 C C . THR A 1 100 ? 0.168 -9.087 57.707 1.00 92.62 100 THR A C 1
ATOM 789 O O . THR A 1 100 ? -0.678 -8.719 58.517 1.00 92.62 100 THR A O 1
ATOM 792 N N . THR A 1 101 ? 0.423 -10.377 57.459 1.00 91.31 101 THR A N 1
ATOM 793 C CA . THR A 1 101 ? -0.283 -11.471 58.142 1.00 91.31 101 THR A CA 1
ATOM 794 C C . THR A 1 101 ? -0.018 -11.484 59.649 1.00 91.31 101 THR A C 1
ATOM 796 O O . THR A 1 101 ? -0.962 -11.579 60.428 1.00 91.31 101 THR A O 1
ATOM 799 N N . THR A 1 102 ? 1.228 -11.277 60.094 1.00 93.69 102 THR A N 1
ATOM 800 C CA . THR A 1 102 ? 1.519 -11.229 61.540 1.00 93.69 102 THR A CA 1
ATOM 801 C C . THR A 1 102 ? 0.874 -10.019 62.216 1.00 93.69 102 THR A C 1
ATOM 803 O O . THR A 1 102 ? 0.353 -10.136 63.323 1.00 93.69 102 THR A O 1
ATOM 806 N N . VAL A 1 103 ? 0.837 -8.860 61.549 1.00 92.31 103 VAL A N 1
ATOM 807 C CA . VAL A 1 103 ? 0.142 -7.666 62.055 1.00 92.31 103 VAL A CA 1
ATOM 808 C C . VAL A 1 103 ? -1.367 -7.897 62.159 1.00 92.31 103 VAL A C 1
ATOM 810 O O . VAL A 1 103 ? -1.986 -7.426 63.114 1.00 92.31 103 VAL A O 1
ATOM 813 N N . THR A 1 104 ? -1.990 -8.604 61.212 1.00 89.81 104 THR A N 1
ATOM 814 C CA . THR A 1 104 ? -3.422 -8.930 61.311 1.00 89.81 104 THR A CA 1
ATOM 815 C C . THR A 1 104 ? -3.717 -9.923 62.431 1.00 89.81 104 THR A C 1
ATOM 817 O O . THR A 1 104 ? -4.708 -9.742 63.137 1.00 89.81 104 THR A O 1
ATOM 820 N N . ASP A 1 105 ? -2.842 -10.906 62.645 1.00 89.88 105 ASP A N 1
ATOM 821 C CA . ASP A 1 105 ? -3.005 -11.915 63.696 1.00 89.88 105 ASP A CA 1
ATOM 822 C C . ASP A 1 105 ? -2.872 -11.293 65.091 1.00 89.88 105 ASP A C 1
ATOM 824 O O . ASP A 1 105 ? -3.759 -11.461 65.930 1.00 89.88 105 ASP A O 1
ATOM 828 N N . LEU A 1 106 ? -1.841 -10.468 65.309 1.00 89.50 106 LEU A N 1
ATOM 829 C CA . LEU A 1 106 ? -1.655 -9.732 66.564 1.00 89.50 106 LEU A CA 1
ATOM 830 C C . LEU A 1 106 ? -2.813 -8.763 66.845 1.00 89.50 106 LEU A C 1
ATOM 832 O O . LEU A 1 106 ? -3.262 -8.646 67.984 1.00 89.50 106 LEU A O 1
ATOM 836 N N . ASN A 1 107 ? -3.343 -8.086 65.820 1.00 84.19 107 ASN A N 1
ATOM 837 C CA . ASN A 1 107 ? -4.530 -7.238 65.983 1.00 84.19 107 ASN A CA 1
ATOM 838 C C . ASN A 1 107 ? -5.781 -8.055 66.350 1.00 84.19 107 ASN A C 1
ATOM 840 O O . ASN A 1 107 ? -6.613 -7.582 67.124 1.00 84.19 107 ASN A O 1
ATOM 844 N N . SER A 1 108 ? -5.918 -9.278 65.828 1.00 82.50 108 SER A N 1
ATOM 845 C CA . SER A 1 108 ? -7.001 -10.187 66.215 1.00 82.50 108 SER A CA 1
ATOM 846 C C . SER A 1 108 ? -6.852 -10.674 67.661 1.00 82.50 108 SER A C 1
ATOM 848 O O . SER A 1 108 ? -7.847 -10.738 68.381 1.00 82.50 108 SER A O 1
ATOM 850 N N . GLU A 1 109 ? -5.634 -10.975 68.120 1.00 83.38 109 GLU A N 1
ATOM 851 C CA . GLU A 1 109 ? -5.365 -11.334 69.522 1.00 83.38 109 GLU A CA 1
ATOM 852 C C . GLU A 1 109 ? -5.614 -10.172 70.489 1.00 83.38 109 GLU A C 1
ATOM 854 O O . GLU A 1 109 ? -6.257 -10.365 71.520 1.00 83.38 109 GLU A O 1
ATOM 859 N N . MET A 1 110 ? -5.195 -8.956 70.134 1.00 74.88 110 MET A N 1
ATOM 860 C CA . MET A 1 110 ? -5.497 -7.737 70.895 1.00 74.88 110 MET A CA 1
ATOM 861 C C . MET A 1 110 ? -7.010 -7.514 71.046 1.00 74.88 110 MET A C 1
ATOM 863 O O . MET A 1 110 ? -7.490 -7.176 72.129 1.00 74.88 110 MET A O 1
ATOM 867 N N . ALA A 1 111 ? -7.783 -7.751 69.981 1.00 71.75 111 ALA A N 1
ATOM 868 C CA . ALA A 1 111 ? -9.240 -7.648 70.029 1.00 71.75 111 ALA A CA 1
ATOM 869 C C . ALA A 1 111 ? -9.876 -8.704 70.955 1.00 71.75 111 ALA A C 1
ATOM 871 O O . ALA A 1 111 ? -10.869 -8.412 71.612 1.00 71.75 111 ALA A O 1
ATOM 872 N N . LYS A 1 112 ? -9.282 -9.901 71.065 1.00 72.50 112 LYS A N 1
ATOM 873 C CA . LYS A 1 112 ? -9.744 -10.972 71.970 1.00 72.50 112 LYS A CA 1
ATOM 874 C C . LYS A 1 112 ? -9.402 -10.722 73.444 1.00 72.50 112 LYS A C 1
ATOM 876 O O . LYS A 1 112 ? -10.076 -11.264 74.309 1.00 72.50 112 LYS A O 1
ATOM 881 N N . GLN A 1 113 ? -8.386 -9.911 73.744 1.00 62.03 113 GLN A N 1
ATOM 882 C CA . GLN A 1 113 ? -8.035 -9.527 75.122 1.00 62.03 113 GLN A CA 1
ATOM 883 C C . GLN A 1 113 ? -8.860 -8.343 75.660 1.00 62.03 113 GLN A C 1
ATOM 885 O O . GLN A 1 113 ? -8.703 -7.967 76.819 1.00 62.03 113 GLN A O 1
ATOM 890 N N . THR A 1 114 ? -9.756 -7.771 74.849 1.00 52.38 114 THR A N 1
ATOM 891 C CA . THR A 1 114 ? -10.614 -6.638 75.226 1.00 52.38 114 THR A CA 1
ATOM 892 C C . THR A 1 114 ? -12.070 -7.099 75.399 1.00 52.38 114 THR A C 1
ATOM 894 O O . THR A 1 114 ? -12.964 -6.648 74.694 1.00 52.38 114 THR A O 1
ATOM 897 N N . GLU A 1 115 ? -12.313 -8.037 76.317 1.00 46.00 115 GLU A N 1
ATOM 898 C CA . GLU A 1 115 ? -13.665 -8.392 76.786 1.00 46.00 115 GLU A CA 1
ATOM 899 C C . GLU A 1 115 ? -14.060 -7.452 77.948 1.00 46.00 115 GLU A C 1
ATOM 901 O O . GLU A 1 115 ? -13.305 -7.341 78.921 1.00 46.00 115 GLU A O 1
ATOM 906 N N . PRO A 1 116 ? -15.197 -6.733 77.881 1.00 45.22 116 PRO A N 1
ATOM 907 C CA . PRO A 1 116 ? -15.632 -5.845 78.951 1.00 45.22 116 PRO A CA 1
ATOM 908 C C . PRO A 1 116 ? -16.255 -6.655 80.096 1.00 45.22 116 PRO A C 1
ATOM 910 O O . PRO A 1 116 ? -17.326 -7.241 79.960 1.00 45.22 116 PRO A O 1
ATOM 913 N N . VAL A 1 117 ? -15.592 -6.656 81.253 1.00 41.97 117 VAL A N 1
ATOM 914 C CA . VAL A 1 117 ? -16.167 -7.154 82.509 1.00 41.97 117 VAL A CA 1
ATOM 915 C C . VAL A 1 117 ? -17.258 -6.182 82.964 1.00 41.97 117 VAL A C 1
ATOM 917 O O . VAL A 1 117 ? -16.981 -5.038 83.321 1.00 41.97 117 VAL A O 1
ATOM 920 N N . ASP A 1 118 ? -18.501 -6.652 82.928 1.00 42.91 118 ASP A N 1
ATOM 921 C CA . ASP A 1 118 ? -19.704 -5.909 83.294 1.00 42.91 118 ASP A CA 1
ATOM 922 C C . ASP A 1 118 ? -19.868 -5.898 84.828 1.00 42.91 118 ASP A C 1
ATOM 924 O O . ASP A 1 118 ? -20.217 -6.909 85.441 1.00 42.91 118 ASP A O 1
ATOM 928 N N . ILE A 1 119 ? -19.583 -4.760 85.474 1.00 39.00 119 ILE A N 1
ATOM 929 C CA . ILE A 1 119 ? -19.926 -4.518 86.884 1.00 39.00 119 ILE A CA 1
ATOM 930 C C . ILE A 1 119 ? -20.989 -3.426 86.939 1.00 39.00 119 ILE A C 1
ATOM 932 O O . ILE A 1 119 ? -20.724 -2.226 86.884 1.00 39.00 119 ILE A O 1
ATOM 936 N N . ARG A 1 120 ? -22.225 -3.891 87.099 1.00 40.25 120 ARG A N 1
ATOM 937 C CA . ARG A 1 120 ? -23.370 -3.142 87.616 1.00 40.25 120 ARG A CA 1
ATOM 938 C C . ARG A 1 120 ? -23.042 -2.685 89.045 1.00 40.25 120 ARG A C 1
ATOM 940 O O . ARG A 1 120 ? -22.563 -3.518 89.811 1.00 40.25 120 ARG A O 1
ATOM 947 N N . THR A 1 121 ? -23.327 -1.427 89.414 1.00 36.38 121 THR A N 1
ATOM 948 C CA . THR A 1 121 ? -24.129 -1.009 90.600 1.00 36.38 121 THR A CA 1
ATOM 949 C C . THR A 1 121 ? -23.952 0.493 90.934 1.00 36.38 121 THR A C 1
ATOM 951 O O . THR A 1 121 ? -22.862 0.936 91.270 1.00 36.38 121 THR A O 1
ATOM 954 N N . SER A 1 122 ? -25.092 1.194 90.884 1.00 34.19 122 SER A N 1
ATOM 955 C CA . SER A 1 122 ? -25.609 2.323 91.691 1.00 34.19 122 SER A CA 1
ATOM 956 C C . SER A 1 122 ? -24.978 3.725 91.744 1.00 34.19 122 SER A C 1
ATOM 958 O O . SER A 1 122 ? -23.819 3.935 92.082 1.00 34.19 122 SER A O 1
ATOM 960 N N . ASP A 1 123 ? -25.895 4.679 91.535 1.00 39.66 123 ASP A N 1
ATOM 961 C 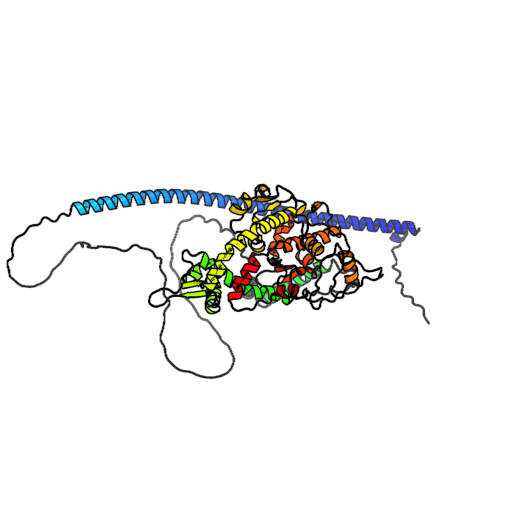CA . ASP A 1 123 ? -25.862 6.125 91.767 1.00 39.66 123 ASP A CA 1
ATOM 962 C C . ASP A 1 123 ? -25.507 6.552 93.203 1.00 39.66 123 ASP A C 1
ATOM 964 O O . ASP A 1 123 ? -26.023 5.970 94.158 1.00 39.66 123 ASP A O 1
ATOM 968 N N . GLN A 1 124 ? -24.788 7.682 93.337 1.00 32.62 124 GLN A N 1
ATOM 969 C CA . GLN A 1 124 ? -25.162 8.782 94.245 1.00 32.62 124 GLN A CA 1
ATOM 970 C C . GLN A 1 124 ? -24.387 10.104 93.995 1.00 32.62 124 GLN A C 1
ATOM 972 O O . GLN A 1 124 ? -23.183 10.148 93.779 1.00 32.62 124 GLN A O 1
ATOM 977 N N . SER A 1 125 ? -25.180 11.171 94.036 1.00 32.62 125 SER A N 1
ATOM 978 C CA . SER A 1 125 ? -25.048 12.640 93.951 1.00 32.62 125 SER A CA 1
ATOM 979 C C . SER A 1 125 ? -23.975 13.436 94.759 1.00 32.62 125 SER A C 1
ATOM 981 O O . SER A 1 125 ? -23.858 13.206 95.958 1.00 32.62 125 SER A O 1
ATOM 983 N N . VAL A 1 126 ? -23.451 14.529 94.124 1.00 31.28 126 VAL A N 1
ATOM 984 C CA . VAL A 1 126 ? -23.282 15.964 94.601 1.00 31.28 126 VAL A CA 1
ATOM 985 C C . VAL A 1 126 ? -22.000 16.362 95.419 1.00 31.28 126 VAL A C 1
ATOM 987 O O . VAL A 1 126 ? -21.557 15.541 96.211 1.00 31.28 126 VAL A O 1
ATOM 990 N N . PRO A 1 127 ? -21.431 17.615 95.384 1.00 54.19 127 PRO A N 1
ATOM 991 C CA . PRO A 1 127 ? -21.056 18.540 94.278 1.00 54.19 127 PRO A CA 1
ATOM 992 C C . PRO A 1 127 ? -19.696 19.333 94.468 1.00 54.19 127 PRO A C 1
ATOM 994 O O . PRO A 1 127 ? -19.050 19.281 95.506 1.00 54.19 127 PRO A O 1
ATOM 997 N N . ASP A 1 128 ? -19.365 20.171 93.470 1.00 31.53 128 ASP A N 1
ATOM 998 C CA . ASP A 1 128 ? -18.697 21.503 93.507 1.00 31.53 128 ASP A CA 1
ATOM 999 C C . ASP A 1 128 ? -17.181 21.786 93.725 1.00 31.53 128 ASP A C 1
ATOM 1001 O O . ASP A 1 128 ? -16.529 21.370 94.679 1.00 31.53 128 ASP A O 1
ATOM 1005 N N . SER A 1 129 ? -16.741 22.754 92.894 1.00 28.92 129 SER A N 1
ATOM 1006 C CA . SER A 1 129 ? -15.715 23.812 93.068 1.00 28.92 129 SER A CA 1
ATOM 1007 C C . SER A 1 129 ? -14.303 23.678 92.434 1.00 28.92 129 SER A C 1
ATOM 1009 O O . SER A 1 129 ? -13.526 22.763 92.678 1.00 28.92 129 SER A O 1
ATOM 1011 N N . TYR A 1 130 ? -14.008 24.677 91.587 1.00 25.34 130 TYR A N 1
ATOM 1012 C CA . TYR A 1 130 ? -12.758 25.078 90.900 1.00 25.34 130 TYR A CA 1
ATOM 1013 C C . TYR A 1 130 ? -11.792 25.860 91.843 1.00 25.34 130 TYR A C 1
ATOM 1015 O O . TYR A 1 130 ? -12.234 26.223 92.931 1.00 25.34 130 TYR A O 1
ATOM 1023 N N . PRO A 1 131 ? -10.608 26.385 91.417 1.00 55.41 131 PRO A N 1
ATOM 1024 C CA . PRO A 1 131 ? -9.590 25.940 90.442 1.00 55.41 131 PRO A CA 1
ATOM 1025 C C . PRO A 1 131 ? -8.110 26.108 90.934 1.00 55.41 131 PRO A C 1
ATOM 1027 O O . PRO A 1 131 ? -7.829 26.716 91.959 1.00 55.41 131 PRO A O 1
ATOM 1030 N N . ASP A 1 132 ? -7.166 25.705 90.068 1.00 30.75 132 ASP A N 1
ATOM 1031 C CA . ASP A 1 132 ? -5.930 26.438 89.683 1.00 30.75 132 ASP A CA 1
ATOM 1032 C C . ASP A 1 132 ? -4.524 25.897 90.083 1.00 30.75 132 ASP A C 1
ATOM 1034 O O . ASP A 1 132 ? -4.176 25.725 91.244 1.00 30.75 132 ASP A O 1
ATOM 1038 N N . LYS A 1 133 ? -3.707 25.730 89.022 1.00 29.80 133 LYS A N 1
ATOM 1039 C CA . LYS A 1 133 ? -2.229 25.818 88.867 1.00 29.80 133 LYS A CA 1
ATOM 1040 C C . LYS A 1 133 ? -1.268 25.066 89.816 1.00 29.80 133 LYS A C 1
ATOM 1042 O O . LYS A 1 133 ? -0.981 25.521 90.911 1.00 29.80 133 LYS A O 1
ATOM 1047 N N . ALA A 1 134 ? -0.502 24.107 89.268 1.00 29.08 134 ALA A N 1
ATOM 1048 C CA . ALA A 1 134 ? 0.802 24.373 88.617 1.00 29.08 134 ALA A CA 1
ATOM 1049 C C . ALA A 1 134 ? 1.717 23.125 88.465 1.00 29.08 134 ALA A C 1
ATOM 1051 O O . ALA A 1 134 ? 2.241 22.585 89.427 1.00 29.08 134 ALA A O 1
ATOM 1052 N N . SER A 1 135 ? 2.060 22.837 87.203 1.00 29.03 135 SER A N 1
ATOM 1053 C CA . SER A 1 135 ? 3.408 22.512 86.697 1.00 29.03 135 SER A CA 1
ATOM 1054 C C . SER A 1 135 ? 4.063 21.123 86.925 1.00 29.03 135 SER A C 1
ATOM 1056 O O . SER A 1 135 ? 4.446 20.764 88.032 1.00 29.03 135 SER A O 1
ATOM 1058 N N . LYS A 1 136 ? 4.359 20.490 85.768 1.00 31.33 136 LYS A N 1
ATOM 1059 C CA . LYS A 1 136 ? 5.628 19.855 85.316 1.00 31.33 136 LYS A CA 1
ATOM 1060 C C . LYS A 1 136 ? 5.631 18.339 85.002 1.00 31.33 136 LYS A C 1
ATOM 1062 O O . LYS A 1 136 ? 5.848 17.518 85.875 1.00 31.33 136 LYS A O 1
ATOM 1067 N N . TYR A 1 137 ? 5.558 18.081 83.679 1.00 27.33 137 TYR A N 1
ATOM 1068 C CA . TYR A 1 137 ? 6.303 17.106 82.842 1.00 27.33 137 TYR A CA 1
ATOM 1069 C C . TYR A 1 137 ? 6.142 15.594 83.160 1.00 27.33 137 TYR A C 1
ATOM 1071 O O . TYR A 1 137 ? 6.513 15.143 84.228 1.00 27.33 137 TYR A O 1
ATOM 1079 N N . THR A 1 138 ? 5.664 14.709 82.268 1.00 30.62 138 THR A N 1
ATOM 1080 C CA . THR A 1 138 ? 6.152 14.413 80.899 1.00 30.62 138 THR A CA 1
ATOM 1081 C C . THR A 1 138 ? 5.194 13.460 80.127 1.00 30.62 138 THR A C 1
ATOM 1083 O O . THR A 1 138 ? 4.697 12.502 80.704 1.00 30.62 138 THR A O 1
ATOM 1086 N N . GLY A 1 139 ? 5.003 13.680 78.811 1.00 30.72 139 GLY A N 1
ATOM 1087 C CA . GLY A 1 139 ? 4.669 12.645 77.797 1.00 30.72 139 GLY A CA 1
ATOM 1088 C C . GLY A 1 139 ? 3.184 12.353 77.457 1.00 30.72 139 GLY A C 1
ATOM 1089 O O . GLY A 1 139 ? 2.478 11.801 78.294 1.00 30.72 139 GLY A O 1
ATOM 1090 N N . PRO A 1 140 ? 2.689 12.634 76.226 1.00 34.19 140 PRO A N 1
ATOM 1091 C CA . PRO A 1 140 ? 1.275 12.470 75.868 1.00 34.19 140 PRO A CA 1
ATOM 1092 C C . PRO A 1 140 ? 0.913 11.065 75.344 1.00 34.19 140 PRO A C 1
ATOM 1094 O O . PRO A 1 140 ? 1.549 10.537 74.432 1.00 34.19 140 PRO A O 1
ATOM 1097 N N . ARG A 1 141 ? -0.187 10.501 75.869 1.00 27.23 141 ARG A N 1
ATOM 1098 C CA . ARG A 1 141 ? -0.931 9.380 75.265 1.00 27.23 141 ARG A CA 1
ATOM 1099 C C . ARG A 1 141 ? -1.586 9.850 73.962 1.00 27.23 141 ARG A C 1
ATOM 1101 O O . ARG A 1 141 ? -2.470 10.702 73.987 1.00 27.23 141 ARG A O 1
ATOM 1108 N N . PHE A 1 142 ? -1.177 9.267 72.838 1.00 29.06 142 PHE A N 1
ATOM 1109 C CA . PHE A 1 142 ? -1.861 9.407 71.555 1.00 29.06 142 PHE A CA 1
ATOM 1110 C C . PHE A 1 142 ? -3.042 8.434 71.479 1.00 29.06 142 PHE A C 1
ATOM 1112 O O . PHE A 1 142 ? -2.865 7.221 71.515 1.00 29.06 142 PHE A O 1
ATOM 1119 N N . SER A 1 143 ? -4.242 8.988 71.332 1.00 26.78 143 SER A N 1
ATOM 1120 C CA . SER A 1 143 ? -5.412 8.308 70.781 1.00 26.78 143 SER A CA 1
ATOM 1121 C C . SER A 1 143 ? -5.498 8.702 69.308 1.00 26.78 143 SER A C 1
ATOM 1123 O O . SER A 1 143 ? -5.751 9.869 69.008 1.00 26.78 143 SER A O 1
ATOM 1125 N N . VAL A 1 144 ? -5.292 7.752 68.394 1.00 27.50 144 VAL A N 1
ATOM 1126 C CA . VAL A 1 144 ? -5.656 7.903 66.980 1.00 27.50 144 VAL A CA 1
ATOM 1127 C C . VAL A 1 144 ? -6.289 6.602 66.501 1.00 27.50 144 VAL A C 1
ATOM 1129 O O . VAL A 1 144 ? -5.729 5.518 66.627 1.00 27.50 144 VAL A O 1
ATOM 1132 N N . SER A 1 145 ? -7.481 6.733 65.945 1.00 27.03 145 SER A N 1
ATOM 1133 C CA . SER A 1 145 ? -8.233 5.736 65.186 1.00 27.03 145 SER A CA 1
ATOM 1134 C C . SER A 1 145 ? -8.967 6.500 64.069 1.00 27.03 145 SER A C 1
ATOM 1136 O O . SER A 1 145 ? -9.166 7.707 64.204 1.00 27.03 145 SER A O 1
ATOM 1138 N N . PRO A 1 146 ? -9.398 5.852 62.976 1.00 39.59 146 PRO A N 1
ATOM 1139 C CA . PRO A 1 146 ? -8.517 5.281 61.959 1.00 39.59 146 PRO A CA 1
ATOM 1140 C C . PRO A 1 146 ? -8.898 5.739 60.529 1.00 39.59 146 PRO A C 1
ATOM 1142 O O . PRO A 1 146 ? -9.938 6.356 60.310 1.00 39.59 146 PRO A O 1
ATOM 1145 N N . TRP A 1 147 ? -8.070 5.305 59.567 1.00 27.02 147 TRP A N 1
ATOM 1146 C CA . TRP A 1 147 ? -8.263 5.234 58.103 1.00 27.02 147 TRP A CA 1
ATOM 1147 C C . TRP A 1 147 ? -7.797 6.423 57.248 1.00 27.02 147 TRP A C 1
ATOM 1149 O O . TRP A 1 147 ? -8.341 7.512 57.344 1.00 27.02 147 TRP A O 1
ATOM 1159 N N . ILE A 1 148 ? -6.840 6.149 56.339 1.00 33.03 148 ILE A N 1
ATOM 1160 C CA . ILE A 1 148 ? -6.792 6.532 54.904 1.00 33.03 148 ILE A CA 1
ATOM 1161 C C . ILE A 1 148 ? -5.546 5.879 54.250 1.00 33.03 148 ILE A C 1
ATOM 1163 O O . ILE A 1 148 ? -4.443 5.933 54.789 1.00 33.03 148 ILE A O 1
ATOM 1167 N N . ARG A 1 149 ? -5.723 5.255 53.071 1.00 30.92 149 ARG A N 1
ATOM 1168 C CA . ARG A 1 149 ? -4.641 4.756 52.189 1.00 30.92 149 ARG A CA 1
ATOM 1169 C C . ARG A 1 149 ? -3.953 5.921 51.461 1.00 30.92 149 ARG A C 1
ATOM 1171 O O . ARG A 1 149 ? -4.670 6.807 50.996 1.00 30.92 149 ARG A O 1
ATOM 1178 N N . PRO A 1 150 ? -2.629 5.896 51.216 1.00 34.00 150 PRO A N 1
ATOM 1179 C CA . PRO A 1 150 ? -1.982 6.946 50.444 1.00 34.00 150 PRO A CA 1
ATOM 1180 C C . PRO A 1 150 ? -1.755 6.554 48.977 1.00 34.00 150 PRO A C 1
ATOM 1182 O O . PRO A 1 150 ? -1.168 5.523 48.648 1.00 34.00 150 PRO A O 1
ATOM 1185 N N . THR A 1 151 ? -2.142 7.454 48.076 1.00 30.12 151 THR A N 1
ATOM 1186 C CA . THR A 1 151 ? -1.429 7.694 46.816 1.00 30.12 151 THR A CA 1
ATOM 1187 C C . THR A 1 151 ? -1.625 9.158 46.426 1.00 30.12 151 THR A C 1
ATOM 1189 O O . THR A 1 151 ? -2.733 9.522 46.043 1.00 30.12 151 THR A O 1
ATOM 1192 N N . ARG A 1 152 ? -0.574 9.991 46.502 1.00 29.69 152 ARG A N 1
ATOM 1193 C CA . ARG A 1 152 ? -0.137 10.899 45.417 1.00 29.69 152 ARG A CA 1
ATOM 1194 C C . ARG A 1 152 ? 0.967 11.882 45.827 1.00 29.69 152 ARG A C 1
ATOM 1196 O O . ARG A 1 152 ? 1.014 12.393 46.936 1.00 29.69 152 ARG A O 1
ATOM 1203 N N . THR A 1 153 ? 1.809 12.113 44.827 1.00 28.88 153 THR A N 1
ATOM 1204 C CA . THR A 1 153 ? 2.843 13.132 44.610 1.00 28.88 153 THR A CA 1
ATOM 1205 C C . THR A 1 153 ? 2.291 14.572 44.565 1.00 28.88 153 THR A C 1
ATOM 1207 O O . THR A 1 153 ? 1.090 14.732 44.341 1.00 28.88 153 THR A O 1
ATOM 1210 N N . PRO A 1 154 ? 3.137 15.616 44.713 1.00 33.19 154 PRO A N 1
ATOM 1211 C CA . PRO A 1 154 ? 2.689 17.006 44.837 1.00 33.19 154 PRO A CA 1
ATOM 1212 C C . PRO A 1 154 ? 2.622 17.769 43.499 1.00 33.19 154 PRO A C 1
ATOM 1214 O O . PRO A 1 154 ? 3.451 17.553 42.618 1.00 33.19 154 PRO A O 1
ATOM 1217 N N . ASP A 1 155 ? 1.679 18.717 43.422 1.00 26.14 155 ASP A N 1
ATOM 1218 C CA . ASP A 1 155 ? 1.609 19.827 42.457 1.00 26.14 155 ASP A CA 1
ATOM 1219 C C . ASP A 1 155 ? 1.725 21.165 43.213 1.00 26.14 155 ASP A C 1
ATOM 1221 O O . ASP A 1 155 ? 1.165 21.325 44.301 1.00 26.14 155 ASP A O 1
ATOM 1225 N N . ILE A 1 156 ? 2.414 22.142 42.611 1.00 28.05 156 ILE A N 1
ATOM 1226 C CA . ILE A 1 156 ? 2.543 23.532 43.081 1.00 28.05 156 ILE A CA 1
ATOM 1227 C C . ILE A 1 156 ? 1.782 24.477 42.125 1.00 28.05 156 ILE A C 1
ATOM 1229 O O . ILE A 1 156 ? 2.157 24.654 40.973 1.00 28.05 156 ILE A O 1
ATOM 1233 N N . ILE A 1 157 ? 0.692 25.044 42.653 1.00 28.06 157 ILE A N 1
ATOM 1234 C CA . ILE A 1 157 ? 0.150 26.424 42.596 1.00 28.06 157 ILE A CA 1
ATOM 1235 C C . ILE A 1 157 ? 0.409 27.312 41.350 1.00 28.06 157 ILE A C 1
ATOM 1237 O O . ILE A 1 157 ? 1.527 27.727 41.059 1.00 28.06 157 ILE A O 1
ATOM 1241 N N . SER A 1 158 ? -0.697 27.782 40.751 1.00 23.72 158 SER A N 1
ATOM 1242 C CA . SER A 1 158 ? -0.843 29.067 40.029 1.00 23.72 158 SER A CA 1
ATOM 1243 C C . SER A 1 158 ? -1.874 29.958 40.750 1.00 23.72 158 SER A C 1
ATOM 1245 O O . SER A 1 158 ? -2.829 29.397 41.293 1.00 23.72 158 SER A O 1
ATOM 1247 N N . PRO A 1 159 ? -1.777 31.307 40.723 1.00 32.19 159 PRO A N 1
ATOM 1248 C CA . PRO A 1 159 ? -2.802 32.181 41.299 1.00 32.19 159 PRO A CA 1
ATOM 1249 C C . PRO A 1 159 ? -3.695 32.902 40.257 1.00 32.19 159 PRO A C 1
ATOM 1251 O O . PRO A 1 159 ? -3.258 33.302 39.180 1.00 32.19 159 PRO A O 1
ATOM 1254 N N . ARG A 1 160 ? -4.963 33.104 40.644 1.00 27.31 160 ARG A N 1
ATOM 1255 C CA . ARG A 1 160 ? -6.008 34.032 40.131 1.00 27.31 160 ARG A CA 1
ATOM 1256 C C . ARG A 1 160 ? -6.343 34.958 41.327 1.00 27.31 160 ARG A C 1
ATOM 1258 O O . ARG A 1 160 ? -6.116 34.529 42.449 1.00 27.31 160 ARG A O 1
ATOM 1265 N N . SER A 1 161 ? -6.912 36.162 41.285 1.00 27.73 161 SER A N 1
ATOM 1266 C CA . SER A 1 161 ? -7.581 37.048 40.317 1.00 27.73 161 SER A CA 1
ATOM 1267 C C . SER A 1 161 ? -7.831 38.392 41.033 1.00 27.73 161 SER A C 1
ATOM 1269 O O . SER A 1 161 ? -7.860 38.388 42.258 1.00 27.73 161 SER A O 1
ATOM 1271 N N . ASN A 1 162 ? -8.147 39.475 40.309 1.00 24.89 162 ASN A N 1
ATOM 1272 C CA . ASN A 1 162 ? -9.255 40.393 40.646 1.00 24.89 162 ASN A CA 1
ATOM 1273 C C . ASN A 1 162 ? -9.653 41.250 39.421 1.00 24.89 162 ASN A C 1
ATOM 1275 O O . ASN A 1 162 ? -8.831 41.508 38.545 1.00 24.89 162 ASN A O 1
ATOM 1279 N N . SER A 1 163 ? -10.940 41.604 39.350 1.00 29.22 163 SER A N 1
ATOM 1280 C CA . SER A 1 163 ? -11.700 42.100 38.182 1.00 29.22 163 SER A CA 1
ATOM 1281 C C . SER A 1 163 ? -11.948 43.621 38.192 1.00 29.22 163 SER A C 1
ATOM 1283 O O . SER A 1 163 ? -12.024 44.180 39.280 1.00 29.22 163 SER A O 1
ATOM 1285 N N . SER A 1 164 ? -12.207 44.254 37.025 1.00 27.64 164 SER A N 1
ATOM 1286 C CA . SER A 1 164 ? -13.402 45.106 36.737 1.00 27.64 164 SER A CA 1
ATOM 1287 C C . SER A 1 164 ? -13.363 45.846 35.363 1.00 27.64 164 SER A C 1
ATOM 1289 O O . SER A 1 164 ? -12.353 46.443 35.015 1.00 27.64 164 SER A O 1
ATOM 1291 N N . ALA A 1 165 ? -14.509 45.802 34.653 1.00 27.64 165 ALA A N 1
ATOM 1292 C CA . ALA A 1 165 ? -15.191 46.774 33.756 1.00 27.64 165 ALA A CA 1
ATOM 1293 C C . ALA A 1 165 ? -14.585 47.414 32.461 1.00 27.64 165 ALA A C 1
ATOM 1295 O O . ALA A 1 165 ? -13.633 48.179 32.513 1.00 27.64 165 ALA A O 1
ATOM 1296 N N . GLY A 1 166 ? -15.332 47.269 31.338 1.00 25.28 166 GLY A N 1
ATOM 1297 C CA . GLY A 1 166 ? -15.726 48.360 30.397 1.00 25.28 166 GLY A CA 1
ATOM 1298 C C . GLY A 1 166 ? -14.910 48.644 29.097 1.00 25.28 166 GLY A C 1
ATOM 1299 O O . GLY A 1 166 ? -13.704 48.818 29.195 1.00 25.28 166 GLY A O 1
ATOM 1300 N N . PRO A 1 167 ? -15.523 48.763 27.882 1.00 37.56 167 PRO A N 1
ATOM 1301 C CA . PRO A 1 167 ? -14.854 49.028 26.571 1.00 37.56 167 PRO A CA 1
ATOM 1302 C C . PRO A 1 167 ? -15.030 50.514 26.092 1.00 37.56 167 PRO A C 1
ATOM 1304 O O . PRO A 1 167 ? -15.639 51.250 26.868 1.00 37.56 167 PRO A O 1
ATOM 1307 N N . PRO A 1 168 ? -14.666 51.025 24.863 1.00 47.03 168 PRO A N 1
ATOM 1308 C CA . PRO A 1 168 ? -13.979 50.485 23.654 1.00 47.03 168 PRO A CA 1
ATOM 1309 C C . PRO A 1 168 ? -12.949 51.449 22.920 1.00 47.03 168 PRO A C 1
ATOM 1311 O O . PRO A 1 168 ? -12.719 52.571 23.347 1.00 47.03 168 PRO A O 1
ATOM 1314 N N . LYS A 1 169 ? -12.477 51.046 21.707 1.00 26.52 169 LYS A N 1
ATOM 1315 C CA . LYS A 1 169 ? -12.053 51.829 20.484 1.00 26.52 169 LYS A CA 1
ATOM 1316 C C . LYS A 1 169 ? -10.600 52.370 20.252 1.00 26.52 169 LYS A C 1
ATOM 1318 O O . LYS A 1 169 ? -10.127 53.249 20.946 1.00 26.52 169 LYS A O 1
ATOM 1323 N N . LYS A 1 170 ? -10.079 51.980 19.061 1.00 26.73 170 LYS A N 1
ATOM 1324 C CA . LYS A 1 170 ? -9.313 52.699 17.987 1.00 26.73 170 LYS A CA 1
ATOM 1325 C C . LYS A 1 170 ? -7.820 53.139 18.130 1.00 26.73 170 LYS A C 1
ATOM 1327 O O . LYS A 1 170 ? -7.478 53.999 18.918 1.00 26.73 170 LYS A O 1
ATOM 1332 N N . THR A 1 171 ? -7.042 52.650 17.139 1.00 25.78 171 THR A N 1
ATOM 1333 C CA . THR A 1 171 ? -5.974 53.269 16.293 1.00 25.78 171 THR A CA 1
ATOM 1334 C C . THR A 1 171 ? -4.548 53.593 16.792 1.00 25.78 171 THR A C 1
ATOM 1336 O O . THR A 1 171 ? -4.349 54.215 17.822 1.00 25.78 171 THR A O 1
ATOM 1339 N N . SER A 1 172 ? -3.606 53.270 15.878 1.00 25.44 172 SER A N 1
ATOM 1340 C CA . SER A 1 172 ? -2.282 53.856 15.544 1.00 25.44 172 SER A CA 1
ATOM 1341 C C . SER A 1 172 ? -1.031 53.615 16.412 1.00 25.44 172 SER A C 1
ATOM 1343 O O . SER A 1 172 ? -0.963 54.048 17.548 1.00 25.44 172 SER A O 1
ATOM 1345 N N . GLY A 1 173 ? 0.018 53.085 15.756 1.00 24.27 173 GLY A N 1
ATOM 1346 C CA . GLY A 1 173 ? 1.248 53.857 15.498 1.00 24.27 173 GLY A CA 1
ATOM 1347 C C . GLY A 1 173 ? 2.462 53.706 16.432 1.00 24.27 173 GLY A C 1
ATOM 1348 O O . GLY A 1 173 ? 2.548 54.401 17.425 1.00 24.27 173 GLY A O 1
ATOM 1349 N N . ALA A 1 174 ? 3.434 52.903 15.974 1.00 26.48 174 ALA A N 1
ATOM 1350 C CA . ALA A 1 174 ? 4.890 53.148 15.907 1.00 26.48 174 ALA A CA 1
ATOM 1351 C C . ALA A 1 174 ? 5.774 53.489 17.146 1.00 26.48 174 ALA A C 1
ATOM 1353 O O . ALA A 1 174 ? 5.457 54.318 17.983 1.00 26.48 174 ALA A O 1
ATOM 1354 N N . MET A 1 175 ? 7.006 52.955 17.044 1.00 25.86 175 MET A N 1
ATOM 1355 C CA . MET A 1 175 ? 8.311 53.404 17.582 1.00 25.86 175 MET A CA 1
ATOM 1356 C C . MET A 1 175 ? 8.820 52.837 18.931 1.00 25.86 175 MET A C 1
ATOM 1358 O O . MET A 1 175 ? 8.257 53.049 19.996 1.00 25.86 175 MET A O 1
ATOM 1362 N N . SER A 1 176 ? 9.964 52.138 18.837 1.00 23.61 176 SER A N 1
ATOM 1363 C CA . SER A 1 176 ? 11.012 51.913 19.865 1.00 23.61 176 SER A CA 1
ATOM 1364 C C . SER A 1 176 ? 11.670 53.256 20.297 1.00 23.61 176 SER A C 1
ATOM 1366 O O . SER A 1 176 ? 11.257 54.268 19.730 1.00 23.61 176 SER A O 1
ATOM 1368 N N . PRO A 1 177 ? 12.760 53.349 21.118 1.00 49.03 177 PRO A N 1
ATOM 1369 C CA . PRO A 1 177 ? 13.630 52.340 21.778 1.00 49.03 177 PRO A CA 1
ATOM 1370 C C . PRO A 1 177 ? 14.119 52.743 23.215 1.00 49.03 177 PRO A C 1
ATOM 1372 O O . PRO A 1 177 ? 13.552 53.647 23.821 1.00 49.03 177 PRO A O 1
ATOM 1375 N N . THR A 1 178 ? 15.249 52.149 23.674 1.00 25.69 178 THR A N 1
ATOM 1376 C CA . THR A 1 178 ? 16.257 52.686 24.651 1.00 25.69 178 THR A CA 1
ATOM 1377 C C . THR A 1 178 ? 16.076 52.198 26.105 1.00 25.69 178 THR A C 1
ATOM 1379 O O . THR A 1 178 ? 14.958 52.206 26.590 1.00 25.69 178 THR A O 1
ATOM 1382 N N . TYR A 1 179 ? 17.061 51.827 26.942 1.00 24.17 179 TYR A N 1
ATOM 1383 C CA . TYR A 1 179 ? 18.448 51.309 26.911 1.00 24.17 179 TYR A CA 1
ATOM 1384 C C . TYR A 1 179 ? 18.852 51.151 28.411 1.00 24.17 179 TYR A C 1
ATOM 1386 O O . TYR A 1 179 ? 18.324 51.864 29.258 1.00 24.17 179 TYR A O 1
ATOM 1394 N N . THR A 1 180 ? 19.842 50.299 28.701 1.00 24.84 180 THR A N 1
ATOM 1395 C CA . THR A 1 180 ? 20.801 50.367 29.843 1.00 24.84 180 THR A CA 1
ATOM 1396 C C . THR A 1 180 ? 20.419 49.901 31.268 1.00 24.84 180 THR A C 1
ATOM 1398 O O . THR A 1 180 ? 19.820 50.613 32.061 1.00 24.84 180 THR A O 1
ATOM 1401 N N . THR A 1 181 ? 20.868 48.678 31.577 1.00 25.86 181 THR A N 1
ATOM 1402 C CA . THR A 1 181 ? 21.901 48.247 32.560 1.00 25.86 181 THR A CA 1
ATOM 1403 C C . THR A 1 181 ? 22.280 49.094 33.795 1.00 25.86 181 THR A C 1
ATOM 1405 O O . THR A 1 181 ? 22.623 50.257 33.640 1.00 25.86 181 THR A O 1
ATOM 1408 N N . LEU A 1 182 ? 22.420 48.427 34.962 1.00 23.89 182 LEU A N 1
ATOM 1409 C CA . LEU A 1 182 ? 23.499 48.460 36.004 1.00 23.89 182 LEU A CA 1
ATOM 1410 C C . LEU A 1 182 ? 22.967 47.724 37.273 1.00 23.89 182 LEU A C 1
ATOM 1412 O O . LEU A 1 182 ? 21.758 47.692 37.447 1.00 23.89 182 LEU A O 1
ATOM 1416 N N . TRP A 1 183 ? 23.690 47.196 38.270 1.00 24.64 183 TRP A N 1
ATOM 1417 C CA . TRP A 1 183 ? 25.009 46.576 38.490 1.00 24.64 183 TRP A CA 1
ATOM 1418 C C . TRP A 1 183 ? 24.952 45.841 39.872 1.00 24.64 183 TRP A C 1
ATOM 1420 O O . TRP A 1 183 ? 24.050 46.097 40.663 1.00 24.64 183 TRP A O 1
ATOM 1430 N N . TYR A 1 184 ? 25.910 44.921 40.085 1.00 22.20 184 TYR A N 1
ATOM 1431 C CA . TYR A 1 184 ? 26.365 44.103 41.258 1.00 22.20 184 TYR A CA 1
ATOM 1432 C C . TYR A 1 184 ? 26.442 44.800 42.659 1.00 22.20 184 TYR A C 1
ATOM 1434 O O . TYR A 1 184 ? 26.148 45.992 42.673 1.00 22.20 184 TYR A O 1
ATOM 1442 N N . PRO A 1 185 ? 26.924 44.204 43.809 1.00 37.47 185 PRO A N 1
ATOM 1443 C CA . PRO A 1 185 ? 27.661 42.923 44.070 1.00 37.47 185 PRO A CA 1
ATOM 1444 C C . PRO A 1 185 ? 27.345 42.144 45.400 1.00 37.47 185 PRO A C 1
ATOM 1446 O O . PRO A 1 185 ? 26.595 42.621 46.241 1.00 37.47 185 PRO A O 1
ATOM 1449 N N . SER A 1 186 ? 27.975 40.969 45.644 1.00 24.12 186 SER A N 1
ATOM 1450 C CA . SER A 1 186 ? 28.928 40.734 46.776 1.00 24.12 186 SER A CA 1
ATOM 1451 C C . SER A 1 186 ? 29.326 39.250 47.021 1.00 24.12 186 SER A C 1
ATOM 1453 O O . SER A 1 186 ? 28.504 38.341 47.009 1.00 24.12 186 SER A O 1
ATOM 1455 N N . SER A 1 187 ? 30.636 39.091 47.248 1.00 29.78 187 SER A N 1
ATOM 1456 C CA . SER A 1 187 ? 31.541 38.044 47.795 1.00 29.78 187 SER A CA 1
ATOM 1457 C C . SER A 1 187 ? 31.228 37.556 49.232 1.00 29.78 187 SER A C 1
ATOM 1459 O O . SER A 1 187 ? 30.400 38.180 49.877 1.00 29.78 187 SER A O 1
ATOM 1461 N N . GLN A 1 188 ? 31.890 36.613 49.934 1.00 29.67 188 GLN A N 1
ATOM 1462 C CA . GLN A 1 188 ? 32.846 35.475 49.813 1.00 29.67 188 GLN A CA 1
ATOM 1463 C C . GLN A 1 188 ? 33.018 34.942 51.271 1.00 29.67 188 GLN A C 1
ATOM 1465 O O . GLN A 1 188 ? 33.043 35.783 52.166 1.00 29.67 188 GLN A O 1
ATOM 1470 N N . GLN A 1 189 ? 33.260 33.638 51.524 1.00 28.64 189 GLN A N 1
ATOM 1471 C CA . GLN A 1 189 ? 34.215 33.169 52.568 1.00 28.64 189 GLN A CA 1
ATOM 1472 C C . GLN A 1 189 ? 34.541 31.650 52.511 1.00 28.64 189 GLN A C 1
ATOM 1474 O O . GLN A 1 189 ? 33.699 30.832 52.151 1.00 28.64 189 GLN A O 1
ATOM 1479 N N . SER A 1 190 ? 35.801 31.345 52.856 1.00 28.28 190 SER A N 1
ATOM 1480 C CA . SER A 1 190 ? 36.635 30.113 52.796 1.00 28.28 190 SER A CA 1
ATOM 1481 C C . SER A 1 190 ? 36.297 29.029 53.866 1.00 28.28 190 SER A C 1
ATOM 1483 O O . SER A 1 190 ? 35.496 29.315 54.745 1.00 28.28 190 SER A O 1
ATOM 1485 N N . SER A 1 191 ? 36.806 27.771 53.914 1.00 31.05 191 SER A N 1
ATOM 1486 C CA . SER A 1 191 ? 38.208 27.267 53.850 1.00 31.05 191 SER A CA 1
ATOM 1487 C C . SER A 1 191 ? 38.352 25.713 53.736 1.00 31.05 191 SER A C 1
ATOM 1489 O O . SER A 1 191 ? 37.531 25.006 54.304 1.00 31.05 191 SER A O 1
ATOM 1491 N N . ALA A 1 192 ? 39.441 25.254 53.066 1.00 27.50 192 ALA A N 1
ATOM 1492 C CA . ALA A 1 192 ? 40.385 24.095 53.249 1.00 27.50 192 ALA A CA 1
ATOM 1493 C C . ALA A 1 192 ? 39.926 22.666 53.694 1.00 27.50 192 ALA A C 1
ATOM 1495 O O . ALA A 1 192 ? 39.014 22.540 54.490 1.00 27.50 192 ALA A O 1
ATOM 1496 N N . ALA A 1 193 ? 40.573 21.515 53.397 1.00 25.42 193 ALA A N 1
ATOM 1497 C CA . ALA A 1 193 ? 41.575 21.026 52.423 1.00 25.42 193 ALA A CA 1
ATOM 1498 C C . ALA A 1 193 ? 41.734 19.475 52.567 1.00 25.42 193 ALA A C 1
ATOM 1500 O O . ALA A 1 193 ? 41.753 18.973 53.688 1.00 25.42 193 ALA A O 1
ATOM 1501 N N . SER A 1 194 ? 41.877 18.721 51.461 1.00 26.64 194 SER A N 1
ATOM 1502 C CA . SER A 1 194 ? 42.684 17.476 51.285 1.00 26.64 194 SER A CA 1
ATOM 1503 C C . SER A 1 194 ? 42.449 16.867 49.876 1.00 26.64 194 SER A C 1
ATOM 1505 O O . SER A 1 194 ? 41.317 16.784 49.411 1.00 26.64 194 SER A O 1
ATOM 1507 N N . SER A 1 195 ? 43.525 16.488 49.172 1.00 30.92 195 SER A N 1
ATOM 1508 C CA . SER A 1 195 ? 43.592 16.014 47.755 1.00 30.92 195 SER A CA 1
ATOM 1509 C C . SER A 1 195 ? 44.155 14.568 47.696 1.00 30.92 195 SER A C 1
ATOM 1511 O O . SER A 1 195 ? 44.658 14.163 48.746 1.00 30.92 195 SER A O 1
ATOM 1513 N N . PRO A 1 196 ? 44.201 13.787 46.567 1.00 36.94 196 PRO A N 1
ATOM 1514 C CA . PRO A 1 196 ? 44.142 14.140 45.120 1.00 36.94 196 PRO A CA 1
ATOM 1515 C C . PRO A 1 196 ? 43.380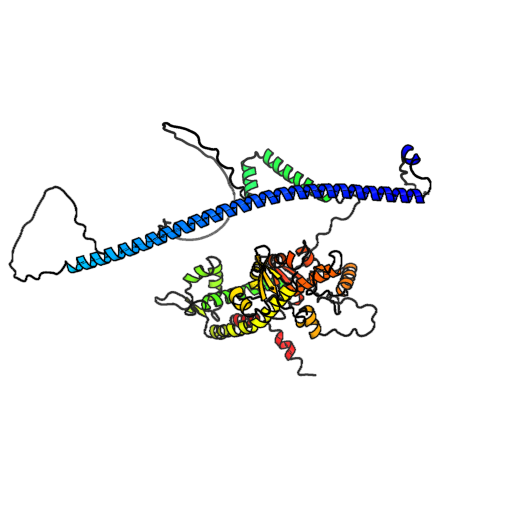 13.103 44.213 1.00 36.94 196 PRO A C 1
ATOM 1517 O O . PRO A 1 196 ? 42.635 12.278 44.727 1.00 36.94 196 PRO A O 1
ATOM 1520 N N . PRO A 1 197 ? 43.583 13.048 42.873 1.00 38.81 197 PRO A N 1
ATOM 1521 C CA . PRO A 1 197 ? 43.161 13.984 41.832 1.00 38.81 197 PRO A CA 1
ATOM 1522 C C . PRO A 1 197 ? 41.961 13.457 40.999 1.00 38.81 197 PRO A C 1
ATOM 1524 O O . PRO A 1 197 ? 41.828 12.266 40.720 1.00 38.81 197 PRO A O 1
ATOM 1527 N N . ARG A 1 198 ? 41.092 14.369 40.539 1.00 30.08 198 ARG A N 1
ATOM 1528 C CA . ARG A 1 198 ? 39.993 14.062 39.605 1.00 30.08 198 ARG A CA 1
ATOM 1529 C C . ARG A 1 198 ? 40.522 13.849 38.188 1.00 30.08 198 ARG A C 1
ATOM 1531 O O . ARG A 1 198 ? 41.225 14.703 37.653 1.00 30.08 198 ARG A O 1
ATOM 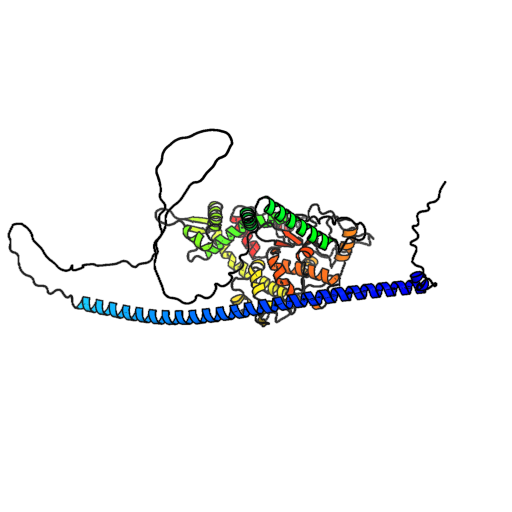1538 N N . GLY A 1 199 ? 40.099 12.743 37.580 1.00 27.70 199 GLY A N 1
ATOM 1539 C CA . GLY A 1 199 ? 40.190 12.509 36.144 1.00 27.70 199 GLY A CA 1
ATOM 1540 C C . GLY A 1 199 ? 39.444 13.576 35.337 1.00 27.70 199 GLY A C 1
ATOM 1541 O O . GLY A 1 199 ? 38.434 14.134 35.773 1.00 27.70 199 GLY A O 1
ATOM 1542 N N . LEU A 1 200 ? 39.987 13.855 34.156 1.00 31.86 200 LEU A N 1
ATOM 1543 C CA . LEU A 1 200 ? 39.429 14.748 33.146 1.00 31.86 200 LEU A CA 1
ATOM 1544 C C . LEU A 1 200 ? 38.005 14.317 32.725 1.00 31.86 200 LEU A C 1
ATOM 1546 O O . LEU A 1 200 ? 37.755 13.118 32.582 1.00 31.86 200 LEU A O 1
ATOM 1550 N N . PRO A 1 201 ? 37.075 15.260 32.475 1.00 32.50 201 PRO A N 1
ATOM 1551 C CA . PRO A 1 201 ? 35.744 14.945 31.965 1.00 32.50 201 PRO A CA 1
ATOM 1552 C C . PRO A 1 201 ? 35.781 14.497 30.496 1.00 32.50 201 PRO A C 1
ATOM 1554 O O . PRO A 1 201 ? 36.474 15.079 29.664 1.00 32.50 201 PRO A O 1
ATOM 1557 N N . LEU A 1 202 ? 34.969 13.485 30.192 1.00 33.75 202 LEU A N 1
ATOM 1558 C CA . LEU A 1 202 ? 34.665 12.966 28.856 1.00 33.75 202 LEU A CA 1
ATOM 1559 C C . LEU A 1 202 ? 34.144 14.069 27.906 1.00 33.75 202 LEU A C 1
ATOM 1561 O O . LEU A 1 202 ? 33.323 14.888 28.331 1.00 33.75 202 LEU A O 1
ATOM 1565 N N . PRO A 1 203 ? 34.505 14.065 26.607 1.00 34.44 203 PRO A N 1
ATOM 1566 C CA . PRO A 1 203 ? 33.817 14.882 25.618 1.00 34.44 203 PRO A CA 1
ATOM 1567 C C . PRO A 1 203 ? 32.420 14.306 25.342 1.00 34.44 203 PRO A C 1
ATOM 1569 O O . PRO A 1 203 ? 32.252 13.163 24.916 1.00 34.44 203 PRO A O 1
ATOM 1572 N N . ALA A 1 204 ? 31.420 15.133 25.629 1.00 31.94 204 ALA A N 1
ATOM 1573 C CA . ALA A 1 204 ? 30.003 14.870 25.458 1.00 31.94 204 ALA A CA 1
ATOM 1574 C C . ALA A 1 204 ? 29.594 14.648 23.990 1.00 31.94 204 ALA A C 1
ATOM 1576 O O . ALA A 1 204 ? 30.193 15.191 23.061 1.00 31.94 204 ALA A O 1
ATOM 1577 N N . CYS A 1 205 ? 28.507 13.885 23.828 1.00 32.75 205 CYS A N 1
ATOM 1578 C CA . CYS A 1 205 ? 27.646 13.792 22.650 1.00 32.75 205 CYS A CA 1
ATOM 1579 C C . CYS A 1 205 ? 27.639 15.059 21.787 1.00 32.75 205 CYS A C 1
ATOM 1581 O O . CYS A 1 205 ? 27.331 16.142 22.283 1.00 32.75 205 CYS A O 1
ATOM 1583 N N . THR A 1 206 ? 27.845 14.915 20.478 1.00 31.44 206 THR A N 1
ATOM 1584 C CA . THR A 1 206 ? 27.525 15.976 19.520 1.00 31.44 206 THR A CA 1
ATOM 1585 C C . THR A 1 206 ? 25.999 16.126 19.430 1.00 31.44 206 THR A C 1
ATOM 1587 O O . THR A 1 206 ? 25.312 15.213 18.963 1.00 31.44 206 THR A O 1
ATOM 1590 N N . PRO A 1 207 ? 25.411 17.254 19.872 1.00 40.44 207 PRO A N 1
ATOM 1591 C CA . PRO A 1 207 ? 23.993 17.503 19.666 1.00 40.44 207 PRO A CA 1
ATOM 1592 C C . PRO A 1 207 ? 23.774 17.769 18.175 1.00 40.44 207 PRO A C 1
ATOM 1594 O O . PRO A 1 207 ? 24.592 18.427 17.533 1.00 40.44 207 PRO A O 1
ATOM 1597 N N . ARG A 1 208 ? 22.658 17.310 17.601 1.00 46.09 208 ARG A N 1
ATOM 1598 C CA . ARG A 1 208 ? 22.212 17.822 16.297 1.00 46.09 208 ARG A CA 1
ATOM 1599 C C . ARG A 1 208 ? 21.906 19.311 16.463 1.00 46.09 208 ARG A C 1
ATOM 1601 O O . ARG A 1 208 ? 20.915 19.671 17.089 1.00 46.09 208 ARG A O 1
ATOM 1608 N N . ILE A 1 209 ? 22.791 20.157 15.948 1.00 55.06 209 ILE A N 1
ATOM 1609 C CA . ILE A 1 209 ? 22.701 21.610 16.075 1.00 55.06 209 ILE A CA 1
ATOM 1610 C C . ILE A 1 209 ? 21.600 22.114 15.128 1.00 55.06 209 ILE A C 1
ATOM 1612 O O . ILE A 1 209 ? 21.693 21.924 13.915 1.00 55.06 209 ILE A O 1
ATOM 1616 N N . ASP A 1 210 ? 20.557 22.753 15.668 1.00 64.75 210 ASP A N 1
ATOM 1617 C CA . ASP A 1 210 ? 19.573 23.496 14.873 1.00 64.75 210 ASP A CA 1
ATOM 1618 C C . ASP A 1 210 ? 20.302 24.615 14.115 1.00 64.75 210 ASP A C 1
ATOM 1620 O O . ASP A 1 210 ? 20.942 25.475 14.720 1.00 64.75 210 ASP A O 1
ATOM 1624 N N . ALA A 1 211 ? 20.225 24.605 12.781 1.00 55.47 211 ALA A N 1
ATOM 1625 C CA . ALA A 1 211 ? 20.914 25.570 11.930 1.00 55.47 211 ALA A CA 1
ATOM 1626 C C . ALA A 1 211 ? 20.554 27.016 12.298 1.00 55.47 211 ALA A C 1
ATOM 1628 O O . ALA A 1 211 ? 21.406 27.902 12.250 1.00 55.47 211 ALA A O 1
ATOM 1629 N N . LYS A 1 212 ? 19.308 27.264 12.715 1.00 65.06 212 LYS A N 1
ATOM 1630 C CA . LYS A 1 212 ? 18.868 28.605 13.108 1.00 65.06 212 LYS A CA 1
ATOM 1631 C C . LYS A 1 212 ? 19.535 29.048 14.411 1.00 65.06 212 LYS A C 1
ATOM 1633 O O . LYS A 1 212 ? 19.948 30.201 14.534 1.00 65.06 212 LYS A O 1
ATOM 1638 N N . GLU A 1 213 ? 19.698 28.114 15.339 1.00 68.81 213 GLU A N 1
ATOM 1639 C CA . GLU A 1 213 ? 20.376 28.324 16.614 1.00 68.81 213 GLU A CA 1
ATOM 1640 C C . GLU A 1 213 ? 21.895 28.466 16.439 1.00 68.81 213 GLU A C 1
ATOM 1642 O O . GLU A 1 213 ? 22.509 29.336 17.050 1.00 68.81 213 GLU A O 1
ATOM 1647 N N . PHE A 1 214 ? 22.493 27.708 15.519 1.00 77.56 214 PHE A N 1
ATOM 1648 C CA . PHE A 1 214 ? 23.900 27.833 15.140 1.00 77.56 214 PHE A CA 1
ATOM 1649 C C . PHE A 1 214 ? 24.245 29.240 14.646 1.00 77.56 214 PHE A C 1
ATOM 1651 O O . PHE A 1 214 ? 25.184 29.859 15.143 1.00 77.56 214 PHE A O 1
ATOM 1658 N N . PHE A 1 215 ? 23.474 29.784 13.696 1.00 80.38 215 PHE A N 1
ATOM 1659 C CA . PHE A 1 215 ? 23.731 31.131 13.178 1.00 80.38 215 PHE A CA 1
ATOM 1660 C C . PHE A 1 215 ? 23.447 32.217 14.220 1.00 80.38 215 PHE A C 1
ATOM 1662 O O . PHE A 1 215 ? 24.123 33.246 14.220 1.00 80.38 215 PHE A O 1
ATOM 1669 N N . ARG A 1 216 ? 22.498 31.982 15.137 1.00 81.62 216 ARG A N 1
ATOM 1670 C CA . ARG A 1 216 ? 22.252 32.871 16.280 1.00 81.62 216 ARG A CA 1
ATOM 1671 C C . ARG A 1 216 ? 23.463 32.911 17.214 1.00 81.62 216 ARG A C 1
ATOM 1673 O O . ARG A 1 216 ? 23.914 33.999 17.563 1.00 81.62 216 ARG A O 1
ATOM 1680 N N . GLN A 1 217 ? 24.028 31.750 17.542 1.00 77.50 217 GLN A N 1
ATOM 1681 C CA . GLN A 1 217 ? 25.223 31.631 18.381 1.00 77.50 217 GLN A CA 1
ATOM 1682 C C . GLN A 1 217 ? 26.486 32.163 17.694 1.00 77.50 217 GLN A C 1
ATOM 1684 O O . GLN A 1 217 ? 27.303 32.824 18.330 1.00 77.50 217 GLN A O 1
ATOM 1689 N N . ALA A 1 218 ? 26.644 31.930 16.390 1.00 75.12 218 ALA A N 1
ATOM 1690 C CA . ALA A 1 218 ? 27.756 32.479 15.619 1.00 75.12 218 ALA A CA 1
ATOM 1691 C C . ALA A 1 218 ? 27.701 34.014 15.582 1.00 75.12 218 ALA A C 1
ATOM 1693 O O . ALA A 1 218 ? 28.718 34.671 15.785 1.00 75.12 218 ALA A O 1
ATOM 1694 N N . ARG A 1 219 ? 26.505 34.597 15.417 1.00 80.75 219 ARG A N 1
ATOM 1695 C CA . ARG A 1 219 ? 26.309 36.053 15.438 1.00 80.75 219 ARG A CA 1
ATOM 1696 C C . ARG A 1 219 ? 26.559 36.675 16.812 1.00 80.75 219 ARG A C 1
ATOM 1698 O O . ARG A 1 219 ? 26.990 37.817 16.871 1.00 80.75 219 ARG A O 1
ATOM 1705 N N . SER A 1 220 ? 26.280 35.957 17.902 1.00 80.19 220 SER A N 1
ATOM 1706 C CA . SER A 1 220 ? 26.532 36.463 19.257 1.00 80.19 220 SER A CA 1
ATOM 1707 C C . SER A 1 220 ? 27.991 36.330 19.701 1.00 80.19 220 SER A C 1
ATOM 1709 O O . SER A 1 220 ? 28.380 36.971 20.669 1.00 80.19 220 SER A O 1
ATOM 1711 N N . ARG A 1 221 ? 28.784 35.469 19.047 1.00 78.75 221 ARG A N 1
ATOM 1712 C CA . ARG A 1 221 ? 30.186 35.190 19.411 1.00 78.75 221 ARG A CA 1
ATOM 1713 C C . ARG A 1 221 ? 31.214 35.876 18.514 1.00 78.75 221 ARG A C 1
ATOM 1715 O O . ARG A 1 221 ? 32.369 35.977 18.906 1.00 78.75 221 ARG A O 1
ATOM 1722 N N . LEU A 1 222 ? 30.814 36.305 17.321 1.00 84.50 222 LEU A N 1
ATOM 1723 C CA . LEU A 1 222 ? 31.686 36.959 16.348 1.00 84.50 222 LEU A CA 1
ATOM 1724 C C . LEU A 1 222 ? 31.353 38.448 16.266 1.00 84.50 222 LEU A C 1
ATOM 1726 O O . LEU A 1 222 ? 30.186 38.833 16.361 1.00 84.50 222 LEU A O 1
ATOM 1730 N N . SER A 1 223 ? 32.368 39.287 16.042 1.00 87.31 223 SER A N 1
ATOM 1731 C CA . SER A 1 223 ? 32.127 40.696 15.721 1.00 87.31 223 SER A CA 1
ATOM 1732 C C . SER A 1 223 ? 31.356 40.816 14.402 1.00 87.31 223 SER A C 1
ATOM 1734 O O . SER A 1 223 ? 31.322 39.886 13.592 1.00 87.31 223 SER A O 1
ATOM 1736 N N . TYR A 1 224 ? 30.730 41.967 14.154 1.00 81.56 224 TYR A N 1
ATOM 1737 C CA . TYR A 1 224 ? 29.933 42.162 12.941 1.00 81.56 224 TYR A CA 1
ATOM 1738 C C . TYR A 1 224 ? 30.738 41.910 11.653 1.00 81.56 224 TYR A C 1
ATOM 1740 O O . TYR A 1 224 ? 30.252 41.238 10.742 1.00 81.56 224 TYR A O 1
ATOM 1748 N N . GLU A 1 225 ? 31.983 42.382 11.597 1.00 82.38 225 GLU A N 1
ATOM 1749 C CA . GLU A 1 225 ? 32.872 42.185 10.447 1.00 82.38 225 GLU A CA 1
ATOM 1750 C C . GLU A 1 225 ? 33.289 40.720 10.285 1.00 82.38 225 GLU A C 1
ATOM 1752 O O . GLU A 1 225 ? 33.238 40.179 9.180 1.00 82.38 225 GLU A O 1
ATOM 1757 N N . GLN A 1 226 ? 33.593 40.037 11.391 1.00 74.69 226 GLN A N 1
ATOM 1758 C CA . GLN A 1 226 ? 33.943 38.614 11.393 1.00 74.69 226 GLN A CA 1
ATOM 1759 C C . GLN A 1 226 ? 32.759 37.732 10.995 1.00 74.69 226 GLN A C 1
ATOM 1761 O O . GLN A 1 226 ? 32.915 36.786 10.226 1.00 74.69 226 GLN A O 1
ATOM 1766 N N . PHE A 1 227 ? 31.554 38.053 11.467 1.00 84.94 227 PHE A N 1
ATOM 1767 C CA . PHE A 1 227 ? 30.339 37.342 11.085 1.00 84.94 227 PHE A CA 1
ATOM 1768 C C . PHE A 1 227 ? 30.001 37.566 9.605 1.00 84.94 227 PHE A C 1
ATOM 1770 O O . PHE A 1 227 ? 29.570 36.647 8.908 1.00 84.94 227 PHE A O 1
ATOM 1777 N N . ARG A 1 228 ? 30.247 38.775 9.088 1.00 80.25 228 ARG A N 1
ATOM 1778 C CA . ARG A 1 228 ? 30.063 39.097 7.670 1.00 80.25 228 ARG A CA 1
ATOM 1779 C C . ARG A 1 228 ? 31.068 38.354 6.781 1.00 80.25 228 ARG A C 1
ATOM 1781 O O . ARG A 1 228 ? 30.659 37.806 5.758 1.00 80.25 228 ARG A O 1
ATOM 1788 N N . ALA A 1 229 ? 32.332 38.263 7.196 1.00 78.38 229 ALA A N 1
ATOM 1789 C CA . ALA A 1 229 ? 33.352 37.448 6.533 1.00 78.38 229 ALA A CA 1
ATOM 1790 C C . ALA A 1 229 ? 33.021 35.944 6.596 1.00 78.38 229 ALA A C 1
ATOM 1792 O O . ALA A 1 229 ? 33.120 35.240 5.597 1.00 78.38 229 ALA A O 1
ATOM 1793 N N . PHE A 1 230 ? 32.523 35.458 7.734 1.00 79.31 230 PHE A N 1
ATOM 1794 C CA . PHE A 1 230 ? 32.059 34.079 7.904 1.00 79.31 230 PHE A CA 1
ATOM 1795 C C . PHE A 1 230 ? 30.934 33.712 6.923 1.00 79.31 230 PHE A C 1
ATOM 1797 O O . PHE A 1 230 ? 30.989 32.666 6.274 1.00 79.31 230 PHE A O 1
ATOM 1804 N N . LEU A 1 231 ? 29.940 34.589 6.745 1.00 83.38 231 LEU A N 1
ATOM 1805 C CA . LEU A 1 231 ? 28.880 34.382 5.753 1.00 83.38 231 LEU A CA 1
ATOM 1806 C C . LEU A 1 231 ? 29.404 34.443 4.310 1.00 83.38 231 LEU A C 1
ATOM 1808 O O . LEU A 1 231 ? 28.939 33.673 3.467 1.00 83.38 231 LEU A O 1
ATOM 1812 N N . ALA A 1 232 ? 30.367 35.324 4.024 1.00 78.19 232 ALA A N 1
ATOM 1813 C CA . ALA A 1 232 ? 31.012 35.404 2.715 1.00 78.19 232 ALA A CA 1
ATOM 1814 C C . ALA A 1 232 ? 31.769 34.107 2.383 1.00 78.19 232 ALA A C 1
ATOM 1816 O O . ALA A 1 232 ? 31.556 33.550 1.309 1.00 78.19 232 ALA A O 1
ATOM 1817 N N . ASN A 1 233 ? 32.520 33.558 3.339 1.00 74.50 233 ASN A N 1
ATOM 1818 C CA . ASN A 1 233 ? 33.250 32.300 3.181 1.00 74.50 233 ASN A CA 1
ATOM 1819 C C . ASN A 1 233 ? 32.308 31.105 2.986 1.00 74.50 233 ASN A C 1
ATOM 1821 O O . ASN A 1 233 ? 32.552 30.265 2.126 1.00 74.50 233 ASN A O 1
ATOM 1825 N N . ILE A 1 234 ? 31.190 31.028 3.719 1.00 76.06 234 ILE A N 1
ATOM 1826 C CA . ILE A 1 234 ? 30.171 29.983 3.492 1.00 76.06 234 ILE A CA 1
ATOM 1827 C C . ILE A 1 234 ? 29.581 30.098 2.084 1.00 76.06 234 ILE A C 1
ATOM 1829 O O . ILE A 1 234 ? 29.348 29.090 1.413 1.00 76.06 234 ILE A O 1
ATOM 1833 N N . LYS A 1 235 ? 29.324 31.327 1.625 1.00 79.31 235 LYS A N 1
ATOM 1834 C CA . LYS A 1 235 ? 28.803 31.583 0.282 1.00 79.31 235 LYS A CA 1
ATOM 1835 C C . LYS A 1 235 ? 29.819 31.173 -0.784 1.00 79.31 235 LYS A C 1
ATOM 1837 O O . LYS A 1 235 ? 29.437 30.492 -1.728 1.00 79.31 235 LYS A O 1
ATOM 1842 N N . GLU A 1 236 ? 31.090 31.516 -0.610 1.00 71.12 236 GLU A N 1
ATOM 1843 C CA . GLU A 1 236 ? 32.180 31.148 -1.516 1.00 71.12 236 GLU A CA 1
ATOM 1844 C C . GLU A 1 236 ? 32.424 29.635 -1.548 1.00 71.12 236 GLU A C 1
ATOM 1846 O O . GLU A 1 236 ? 32.530 29.055 -2.623 1.00 71.12 236 GLU A O 1
ATOM 1851 N N . LEU A 1 237 ? 32.390 28.962 -0.398 1.00 68.31 237 LEU A N 1
ATOM 1852 C CA . LEU A 1 237 ? 32.564 27.511 -0.296 1.00 68.31 237 LEU A CA 1
ATOM 1853 C C . LEU A 1 237 ? 31.390 26.749 -0.933 1.00 68.31 237 LEU A C 1
ATOM 1855 O O . LEU A 1 237 ? 31.578 25.704 -1.559 1.00 68.31 237 LEU A O 1
ATOM 1859 N N . ASN A 1 238 ? 30.177 27.301 -0.858 1.00 64.25 238 ASN A N 1
ATOM 1860 C CA . ASN A 1 238 ? 29.020 26.785 -1.590 1.00 64.25 238 ASN A CA 1
ATOM 1861 C C . ASN A 1 238 ? 29.113 27.054 -3.101 1.00 64.25 238 ASN A C 1
ATOM 1863 O O . ASN A 1 238 ? 28.732 26.189 -3.891 1.00 64.25 238 ASN A O 1
ATOM 1867 N N . VAL A 1 239 ? 29.665 28.199 -3.515 1.00 70.88 239 VAL A N 1
ATOM 1868 C CA . VAL A 1 239 ? 29.965 28.501 -4.925 1.00 70.88 239 VAL A CA 1
ATOM 1869 C C . VAL A 1 239 ? 31.060 27.572 -5.461 1.00 70.88 239 VAL A C 1
ATOM 1871 O O . VAL A 1 239 ? 30.934 27.084 -6.583 1.00 70.88 239 VAL A O 1
ATOM 1874 N N . GLN A 1 240 ? 32.078 27.245 -4.660 1.00 55.41 240 GLN A N 1
ATOM 1875 C CA . GLN A 1 240 ? 33.138 26.285 -4.987 1.00 55.41 240 GLN A CA 1
ATOM 1876 C C . GLN A 1 240 ? 32.641 24.835 -5.040 1.00 55.41 240 GLN A C 1
ATOM 1878 O O . GLN A 1 240 ? 33.028 24.093 -5.942 1.00 55.41 240 GLN A O 1
ATOM 1883 N N . LYS A 1 241 ? 31.728 24.420 -4.149 1.00 54.41 241 LYS A N 1
ATOM 1884 C CA . LYS A 1 241 ? 31.036 23.120 -4.258 1.00 54.41 241 LYS A CA 1
ATOM 1885 C C . LYS A 1 241 ? 30.176 23.035 -5.521 1.00 54.41 241 LYS A C 1
ATOM 1887 O O . LYS A 1 241 ? 30.236 22.025 -6.218 1.00 54.41 241 LYS A O 1
ATOM 1892 N N . GLN A 1 242 ? 29.459 24.106 -5.867 1.00 50.03 242 GLN A N 1
ATOM 1893 C CA . GLN A 1 242 ? 28.720 24.187 -7.130 1.00 50.03 242 GLN A CA 1
ATOM 1894 C C . GLN A 1 242 ? 29.657 24.179 -8.345 1.00 50.03 242 GLN A C 1
ATOM 1896 O O . GLN A 1 242 ? 29.361 23.504 -9.322 1.00 50.03 242 GLN A O 1
ATOM 1901 N N . THR A 1 243 ? 30.812 24.851 -8.303 1.00 43.94 243 THR A N 1
ATOM 1902 C CA . THR A 1 243 ? 31.783 24.813 -9.413 1.00 43.94 243 THR A CA 1
ATOM 1903 C C . THR A 1 243 ? 32.521 23.482 -9.511 1.00 43.94 243 THR A C 1
ATOM 1905 O O . THR A 1 243 ? 32.817 23.079 -10.627 1.00 43.94 243 THR A O 1
ATOM 1908 N N . ARG A 1 244 ? 32.754 22.733 -8.424 1.00 42.97 244 ARG A N 1
ATOM 1909 C CA . ARG A 1 244 ? 33.297 21.359 -8.497 1.00 42.97 244 ARG A CA 1
ATOM 1910 C C . ARG A 1 244 ? 32.297 20.362 -9.093 1.00 42.97 244 ARG A C 1
ATOM 1912 O O . ARG A 1 244 ? 32.701 19.539 -9.908 1.00 42.97 244 ARG A O 1
ATOM 1919 N N . GLU A 1 245 ? 31.005 20.480 -8.778 1.00 44.34 245 GLU A N 1
ATOM 1920 C CA . GLU A 1 245 ? 29.956 19.691 -9.448 1.00 44.34 245 GLU A CA 1
ATOM 1921 C C . GLU A 1 245 ? 29.743 20.113 -10.916 1.00 44.34 245 GLU A C 1
ATOM 1923 O O . GLU A 1 245 ? 29.420 19.276 -11.761 1.00 44.34 245 GLU A O 1
ATOM 1928 N N . VAL A 1 246 ? 29.966 21.390 -11.249 1.00 42.22 246 VAL A N 1
ATOM 1929 C CA . VAL A 1 246 ? 29.804 21.925 -12.614 1.00 42.22 246 VAL A CA 1
ATOM 1930 C C . VAL A 1 246 ? 31.045 21.706 -13.494 1.00 42.22 246 VAL A C 1
ATOM 1932 O O . VAL A 1 246 ? 30.894 21.495 -14.695 1.00 42.22 246 VAL A O 1
ATOM 1935 N N . ARG A 1 247 ? 32.268 21.656 -12.944 1.00 31.91 247 ARG A N 1
ATOM 1936 C CA . ARG A 1 247 ? 33.518 21.536 -13.729 1.00 31.91 247 ARG A CA 1
ATOM 1937 C C . ARG A 1 247 ? 33.730 20.150 -14.347 1.00 31.91 247 ARG A C 1
ATOM 1939 O O . ARG A 1 247 ? 34.455 20.041 -15.328 1.00 31.91 247 ARG A O 1
ATOM 1946 N N . HIS A 1 248 ? 33.020 19.118 -13.883 1.00 42.50 248 HIS A N 1
ATOM 1947 C CA . HIS A 1 248 ? 32.930 17.841 -14.608 1.00 42.50 248 HIS A CA 1
ATOM 1948 C C . HIS A 1 248 ? 32.025 17.901 -15.853 1.00 42.50 248 HIS A C 1
ATOM 1950 O O . HIS A 1 248 ? 31.903 16.911 -16.572 1.00 42.50 248 HIS A O 1
ATOM 1956 N N . LYS A 1 249 ? 31.396 19.049 -16.136 1.00 48.25 249 LYS A N 1
ATOM 1957 C CA . LYS A 1 249 ? 30.571 19.290 -17.324 1.00 48.25 249 LYS A CA 1
ATOM 1958 C C . LYS A 1 249 ? 30.670 20.748 -17.766 1.00 48.25 249 LYS A C 1
ATOM 1960 O O . LYS A 1 249 ? 29.698 21.493 -17.684 1.00 48.25 249 LYS A O 1
ATOM 1965 N N . SER A 1 250 ? 31.841 21.199 -18.199 1.00 36.81 250 SER A N 1
ATOM 1966 C CA . SER A 1 250 ? 31.925 22.451 -18.970 1.00 36.81 250 SER A CA 1
ATOM 1967 C C . SER A 1 250 ? 33.192 22.503 -19.825 1.00 36.81 250 SER A C 1
ATOM 1969 O O . SER A 1 250 ? 34.122 23.253 -19.561 1.00 36.81 250 SER A O 1
ATOM 1971 N N . GLY A 1 251 ? 33.205 21.689 -20.878 1.00 33.44 251 GLY A N 1
ATOM 1972 C CA . GLY A 1 251 ? 33.924 21.990 -22.112 1.00 33.44 251 GLY A CA 1
ATOM 1973 C C . GLY A 1 251 ? 32.894 22.003 -23.240 1.00 33.44 251 GLY A C 1
ATOM 1974 O O . GLY A 1 251 ? 32.338 20.956 -23.554 1.00 33.44 251 GLY A O 1
ATOM 1975 N N . GLY A 1 252 ? 32.589 23.181 -23.786 1.00 35.44 252 GLY A N 1
ATOM 1976 C CA . GLY A 1 252 ? 31.634 23.369 -24.887 1.00 35.44 252 GLY A CA 1
ATOM 1977 C C . GLY A 1 252 ? 30.244 23.834 -24.438 1.00 35.44 252 GLY A C 1
ATOM 1978 O O . GLY A 1 252 ? 29.588 23.195 -23.619 1.00 35.44 252 GLY A O 1
ATOM 1979 N N . GLY A 1 253 ? 29.804 24.982 -24.960 1.00 44.97 253 GLY A N 1
ATOM 1980 C CA . GLY A 1 253 ? 28.536 25.623 -24.613 1.00 44.97 253 GLY A CA 1
ATOM 1981 C C . GLY A 1 253 ? 27.319 24.713 -24.808 1.00 44.97 253 GLY A C 1
ATOM 1982 O O . GLY A 1 253 ? 27.122 24.124 -25.865 1.00 44.97 253 GLY A O 1
ATOM 1983 N N . GLY A 1 254 ? 26.469 24.627 -23.785 1.00 35.72 254 GLY A N 1
ATOM 1984 C CA . GLY A 1 254 ? 25.247 23.831 -23.836 1.00 35.72 254 GLY A CA 1
ATOM 1985 C C . GLY A 1 254 ? 24.346 24.098 -22.635 1.00 35.72 254 GLY A C 1
ATOM 1986 O O . GLY A 1 254 ? 24.643 23.672 -21.528 1.00 35.72 254 GLY A O 1
ATOM 1987 N N . TRP A 1 255 ? 23.272 24.852 -22.880 1.00 40.00 255 TRP A N 1
ATOM 1988 C CA . TRP A 1 255 ? 21.980 24.893 -22.180 1.00 40.00 255 TRP A CA 1
ATOM 1989 C C . TRP A 1 255 ? 21.938 24.400 -20.721 1.00 40.00 255 TRP A C 1
ATOM 1991 O O . TRP A 1 255 ? 22.030 23.206 -20.435 1.00 40.00 255 TRP A O 1
ATOM 2001 N N . ARG A 1 256 ? 21.628 25.318 -19.791 1.00 39.88 256 ARG A N 1
ATOM 2002 C CA . ARG A 1 256 ? 21.219 24.964 -18.420 1.00 39.88 256 ARG A CA 1
ATOM 2003 C C . ARG A 1 256 ? 20.075 23.932 -18.482 1.00 39.88 256 ARG A C 1
ATOM 2005 O O . ARG A 1 256 ? 19.097 24.188 -19.192 1.00 39.88 256 ARG A O 1
ATOM 2012 N N . PRO A 1 257 ? 20.136 22.798 -17.756 1.00 41.19 257 PRO A N 1
ATOM 2013 C CA . PRO A 1 257 ? 19.040 21.836 -17.738 1.00 41.19 257 PRO A CA 1
ATOM 2014 C C . PRO A 1 257 ? 17.757 22.524 -17.262 1.00 41.19 257 PRO A C 1
ATOM 2016 O O . PRO A 1 257 ? 17.705 23.036 -16.143 1.00 41.19 257 PRO A O 1
ATOM 2019 N N . LYS A 1 258 ? 16.718 22.557 -18.107 1.00 48.66 258 LYS A N 1
ATOM 2020 C CA . LYS A 1 258 ? 15.395 23.060 -17.714 1.00 48.66 258 LYS A CA 1
ATOM 2021 C C . LYS A 1 258 ? 14.924 22.268 -16.492 1.00 48.66 258 LYS A C 1
ATOM 2023 O O . LYS A 1 258 ? 14.907 21.035 -16.525 1.00 48.66 258 LYS A O 1
ATOM 2028 N N . GLN A 1 259 ? 14.561 22.969 -15.419 1.00 47.88 259 GLN A N 1
ATOM 2029 C CA . GLN A 1 259 ? 14.001 22.362 -14.215 1.00 47.88 259 GLN A CA 1
ATOM 2030 C C . GLN A 1 259 ? 12.798 21.503 -14.623 1.00 47.88 259 GLN A C 1
ATOM 2032 O O . GLN A 1 259 ? 11.858 22.002 -15.241 1.00 47.88 259 GLN A O 1
ATOM 2037 N N . LYS A 1 260 ? 12.854 20.192 -14.358 1.00 58.56 260 LYS A N 1
ATOM 2038 C CA . LYS A 1 260 ? 11.747 19.290 -14.693 1.00 58.56 260 LYS A CA 1
ATOM 2039 C C . LYS A 1 260 ? 10.528 19.707 -13.875 1.00 58.56 260 LYS A C 1
ATOM 2041 O O . LYS A 1 260 ? 10.549 19.615 -12.650 1.00 58.56 260 LYS A O 1
ATOM 2046 N N . VAL A 1 261 ? 9.495 20.192 -14.558 1.00 67.00 261 VAL A N 1
ATOM 2047 C CA . VAL A 1 261 ? 8.239 20.616 -13.937 1.00 67.00 261 VAL A CA 1
ATOM 2048 C C . VAL A 1 261 ? 7.467 19.370 -13.520 1.00 67.00 261 VAL A C 1
ATOM 2050 O O . VAL A 1 261 ? 7.160 18.513 -14.346 1.00 67.00 261 VAL A O 1
ATOM 2053 N N . TYR A 1 262 ? 7.180 19.258 -12.227 1.00 80.50 262 TYR A N 1
ATOM 2054 C CA . TYR A 1 262 ? 6.312 18.218 -11.692 1.00 80.50 262 TYR A CA 1
ATOM 2055 C C . TYR A 1 262 ? 4.856 18.689 -11.757 1.00 80.50 262 TYR A C 1
ATOM 2057 O O . TYR A 1 262 ? 4.496 19.675 -11.110 1.00 80.50 262 TYR A O 1
ATOM 2065 N N . HIS A 1 263 ? 4.023 18.001 -12.537 1.00 85.06 263 HIS A N 1
ATOM 2066 C CA . HIS A 1 263 ? 2.618 18.368 -12.718 1.00 85.06 263 HIS A CA 1
ATOM 2067 C C . HIS A 1 263 ? 1.744 17.765 -11.610 1.00 85.06 263 HIS A C 1
ATOM 2069 O O . HIS A 1 263 ? 1.777 16.560 -11.357 1.00 85.06 263 HIS A O 1
ATOM 2075 N N . ARG A 1 264 ? 0.950 18.609 -10.945 1.00 89.12 264 ARG A N 1
ATOM 2076 C CA . ARG A 1 264 ? 0.033 18.194 -9.874 1.00 89.12 264 ARG A CA 1
ATOM 2077 C C . ARG A 1 264 ? -1.241 17.571 -10.442 1.00 89.12 264 ARG A C 1
ATOM 2079 O O . ARG A 1 264 ? -1.729 17.997 -11.484 1.00 89.12 264 ARG A O 1
ATOM 2086 N N . VAL A 1 265 ? -1.793 16.597 -9.720 1.00 91.50 265 VAL A N 1
ATOM 2087 C CA . VAL A 1 265 ? -3.094 15.980 -10.015 1.00 91.50 265 VAL A CA 1
ATOM 2088 C C . VAL A 1 265 ? -4.032 16.316 -8.862 1.00 91.50 265 VAL A C 1
ATOM 2090 O O . VAL A 1 265 ? -3.981 15.699 -7.797 1.00 91.50 265 VAL A O 1
ATOM 2093 N N . HIS A 1 266 ? -4.847 17.353 -9.053 1.00 92.19 266 HIS A N 1
ATOM 2094 C CA . HIS A 1 266 ? -5.668 17.916 -7.984 1.00 92.19 266 HIS A CA 1
ATOM 2095 C C . HIS A 1 266 ? -6.728 16.941 -7.461 1.00 92.19 266 HIS A C 1
ATOM 2097 O O . HIS A 1 266 ? -7.024 16.981 -6.267 1.00 92.19 266 HIS A O 1
ATOM 2103 N N . GLU A 1 267 ? -7.272 16.044 -8.292 1.00 93.50 267 GLU A N 1
ATOM 2104 C CA . GLU A 1 267 ? -8.260 15.076 -7.804 1.00 93.50 267 GLU A CA 1
ATOM 2105 C C . GLU A 1 267 ? -7.650 14.055 -6.833 1.00 93.50 267 GLU A C 1
ATOM 2107 O O . GLU A 1 267 ? -8.273 13.712 -5.829 1.00 93.50 267 GLU A O 1
ATOM 2112 N N . LEU A 1 268 ? -6.407 13.628 -7.069 1.00 94.12 268 LEU A N 1
ATOM 2113 C CA . LEU A 1 268 ? -5.701 12.700 -6.180 1.00 94.12 268 LEU A CA 1
ATOM 2114 C C . LEU A 1 268 ? -5.207 13.390 -4.902 1.00 94.12 268 LEU A C 1
ATOM 2116 O O . LEU A 1 268 ? -5.252 12.802 -3.823 1.00 94.12 268 LEU A O 1
ATOM 2120 N N . ASP A 1 269 ? -4.818 14.666 -4.987 1.00 94.00 269 ASP A N 1
ATOM 2121 C CA . ASP A 1 269 ? -4.586 15.490 -3.793 1.00 94.00 269 ASP A CA 1
ATOM 2122 C C . ASP A 1 269 ? -5.866 15.594 -2.943 1.00 94.00 269 ASP A C 1
ATOM 2124 O O . ASP A 1 269 ? -5.826 15.419 -1.723 1.00 94.00 269 ASP A O 1
ATOM 2128 N N . LYS A 1 270 ? -7.019 15.803 -3.591 1.00 93.50 270 LYS A N 1
ATOM 2129 C CA . LYS A 1 270 ? -8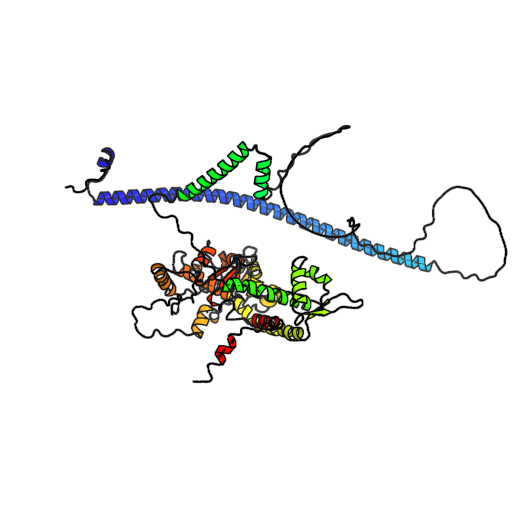.331 15.837 -2.938 1.00 93.50 270 LYS A CA 1
ATOM 2130 C C . LYS A 1 270 ? -8.692 14.487 -2.307 1.00 93.50 270 LYS A C 1
ATOM 2132 O O . LYS A 1 270 ? -9.310 14.482 -1.247 1.00 93.50 270 LYS A O 1
ATOM 2137 N N . ALA A 1 271 ? -8.289 13.356 -2.891 1.00 93.00 271 ALA A N 1
ATOM 2138 C CA . ALA A 1 271 ? -8.529 12.026 -2.319 1.00 93.00 271 ALA A CA 1
ATOM 2139 C C . ALA A 1 271 ? -7.852 11.833 -0.944 1.00 93.00 271 ALA A C 1
ATOM 2141 O O . ALA A 1 271 ? -8.414 11.172 -0.070 1.00 93.00 271 ALA A O 1
ATOM 2142 N N . ILE A 1 272 ? -6.680 12.441 -0.705 1.00 91.88 272 ILE A N 1
ATOM 2143 C CA . ILE A 1 272 ? -6.061 12.464 0.635 1.00 91.88 272 ILE A CA 1
ATOM 2144 C C . ILE A 1 272 ? -6.929 13.256 1.614 1.00 91.88 272 ILE A C 1
ATOM 2146 O O . ILE A 1 272 ? -7.201 12.801 2.725 1.00 91.88 272 ILE A O 1
ATOM 2150 N N . ASP A 1 273 ? -7.375 14.445 1.209 1.00 90.69 273 ASP A N 1
ATOM 2151 C CA . ASP A 1 273 ? -8.169 15.318 2.072 1.00 90.69 273 ASP A CA 1
ATOM 2152 C C . ASP A 1 273 ? -9.552 14.725 2.381 1.00 90.69 273 ASP A C 1
ATOM 2154 O O . ASP A 1 273 ? -10.028 14.820 3.514 1.00 90.69 273 ASP A O 1
ATOM 2158 N N . LEU A 1 274 ? -10.174 14.059 1.404 1.00 90.00 274 LEU A N 1
ATOM 2159 C CA . LEU A 1 274 ? -11.466 13.397 1.564 1.00 90.00 274 LEU A CA 1
ATOM 2160 C C . LEU A 1 274 ? -11.417 12.219 2.541 1.00 90.00 274 LEU A C 1
ATOM 2162 O O . LEU A 1 274 ? -12.425 11.986 3.206 1.00 90.00 274 LEU A O 1
ATOM 2166 N N . ASN A 1 275 ? -10.274 11.536 2.687 1.00 89.44 275 ASN A N 1
ATOM 2167 C CA . ASN A 1 275 ? -10.146 10.399 3.603 1.00 89.44 275 ASN A CA 1
ATOM 2168 C C . ASN A 1 275 ? -9.950 10.809 5.081 1.00 89.44 275 ASN A C 1
ATOM 2170 O O . ASN A 1 275 ? -10.187 10.018 5.991 1.00 89.44 275 ASN A O 1
ATOM 2174 N N . LYS A 1 276 ? -9.603 12.074 5.366 1.00 89.38 276 LYS A N 1
ATOM 2175 C CA . LYS A 1 276 ? -9.400 12.553 6.750 1.00 89.38 276 LYS A CA 1
ATOM 2176 C C . LYS A 1 276 ? -10.642 12.383 7.627 1.00 89.38 276 LYS A C 1
ATOM 2178 O O . LYS A 1 276 ? -10.536 11.997 8.785 1.00 89.38 276 LYS A O 1
ATOM 2183 N N . LYS A 1 277 ? -11.827 12.679 7.083 1.00 90.00 277 LYS A N 1
ATOM 2184 C CA . LYS A 1 277 ? -13.099 12.559 7.812 1.00 90.00 277 LYS A CA 1
ATOM 2185 C C . LYS A 1 277 ? -13.479 11.086 8.076 1.00 90.00 277 LYS A C 1
ATOM 2187 O O . LYS A 1 277 ? -13.713 10.776 9.242 1.00 90.00 277 LYS A O 1
ATOM 2192 N N . PRO A 1 278 ? -13.567 10.204 7.056 1.00 93.06 278 PRO A N 1
ATOM 2193 C CA . PRO A 1 278 ? -13.797 8.772 7.254 1.00 93.06 278 PRO A CA 1
ATOM 2194 C C . PRO A 1 278 ? -12.852 8.159 8.289 1.00 93.06 278 PRO A C 1
ATOM 2196 O O . PRO A 1 278 ? -13.321 7.501 9.211 1.00 93.06 278 PRO A O 1
ATOM 2199 N N . ALA A 1 279 ? -11.551 8.463 8.208 1.00 91.69 279 ALA A N 1
ATOM 2200 C CA . ALA A 1 279 ? -10.558 7.954 9.152 1.00 91.69 279 ALA A CA 1
ATOM 2201 C C . ALA A 1 279 ? -10.882 8.316 10.614 1.00 91.69 279 ALA A C 1
ATOM 2203 O O . ALA A 1 279 ? -10.823 7.447 11.478 1.00 91.69 279 ALA A O 1
ATOM 2204 N N . LEU A 1 280 ? -11.292 9.562 10.894 1.00 92.88 280 LEU A N 1
ATOM 2205 C CA . LEU A 1 280 ? -11.686 9.985 12.248 1.00 92.88 280 LEU A CA 1
ATOM 2206 C C . LEU A 1 280 ? -12.941 9.253 12.749 1.00 92.88 280 LEU A C 1
ATOM 2208 O O . LEU A 1 280 ? -12.997 8.844 13.906 1.00 92.88 280 LEU A O 1
ATOM 2212 N N . ILE A 1 281 ? -13.945 9.082 11.883 1.00 94.75 281 ILE A N 1
ATOM 2213 C CA . ILE A 1 281 ? -15.203 8.402 12.229 1.00 94.75 281 ILE A CA 1
ATOM 2214 C C . ILE A 1 281 ? -14.948 6.925 12.539 1.00 94.75 281 ILE A C 1
ATOM 2216 O O . ILE A 1 281 ? -15.413 6.425 13.561 1.00 94.75 281 ILE A O 1
ATOM 2220 N N . LEU A 1 282 ? -14.193 6.240 11.678 1.00 94.44 282 LEU A N 1
ATOM 2221 C CA . LEU A 1 282 ? -13.863 4.825 11.842 1.00 94.44 282 LEU A CA 1
ATOM 2222 C C . LEU A 1 282 ? -12.956 4.594 13.057 1.00 94.44 282 LEU A C 1
ATOM 2224 O O . LEU A 1 282 ? -13.164 3.629 13.791 1.00 94.44 282 LEU A O 1
ATOM 2228 N N . GLN A 1 283 ? -12.012 5.504 13.324 1.00 93.94 283 GLN A N 1
ATOM 2229 C CA . GLN A 1 283 ? -11.185 5.460 14.531 1.00 93.94 283 GLN A CA 1
ATOM 2230 C C . GLN A 1 283 ? -12.046 5.563 15.794 1.00 93.94 283 GLN A C 1
ATOM 2232 O O . GLN A 1 283 ? -11.902 4.749 16.703 1.00 93.94 283 GLN A O 1
ATOM 2237 N N . LEU A 1 284 ? -12.966 6.531 15.854 1.00 94.31 284 LEU A N 1
ATOM 2238 C CA . LEU A 1 284 ? -13.845 6.687 17.012 1.00 94.31 284 LEU A CA 1
ATOM 2239 C C . LEU A 1 284 ? -14.790 5.490 17.182 1.00 94.31 284 LEU A C 1
ATOM 2241 O O . LEU A 1 284 ? -14.975 5.023 18.303 1.00 94.31 284 LEU A O 1
ATOM 2245 N N . LYS A 1 285 ? -15.334 4.957 16.080 1.00 95.12 285 LYS A N 1
ATOM 2246 C CA . LYS A 1 285 ? -16.129 3.721 16.077 1.00 95.12 285 LYS A CA 1
ATOM 2247 C C . LYS A 1 285 ? -15.351 2.563 16.717 1.00 95.12 285 LYS A C 1
ATOM 2249 O O . LYS A 1 285 ? -15.854 1.953 17.656 1.00 95.12 285 LYS A O 1
ATOM 2254 N N . SER A 1 286 ? -14.116 2.325 16.268 1.00 93.75 286 SER A N 1
ATOM 2255 C CA . SER A 1 286 ? -13.248 1.265 16.798 1.00 93.75 286 SER A CA 1
ATOM 2256 C C . SER A 1 286 ? -12.956 1.443 18.295 1.00 93.75 286 SER A C 1
ATOM 2258 O O . SER A 1 286 ? -13.076 0.488 19.059 1.00 93.75 286 SER A O 1
ATOM 2260 N N . ILE A 1 287 ? -12.670 2.672 18.751 1.00 94.25 287 ILE A N 1
ATOM 2261 C CA . ILE A 1 287 ? -12.431 2.958 20.178 1.00 94.25 287 ILE A CA 1
ATOM 2262 C C . ILE A 1 287 ? -13.676 2.664 21.026 1.00 94.25 287 ILE A C 1
ATOM 2264 O O . ILE A 1 287 ? -13.544 2.108 22.115 1.00 94.25 287 ILE A O 1
ATOM 2268 N N . ILE A 1 288 ? -14.869 3.038 20.549 1.00 94.56 288 ILE A N 1
ATOM 2269 C CA . ILE A 1 288 ? -16.139 2.801 21.254 1.00 94.56 288 ILE A CA 1
ATOM 2270 C C . ILE A 1 288 ? -16.448 1.300 21.321 1.00 94.56 288 ILE A C 1
ATOM 2272 O O . ILE A 1 288 ? -16.811 0.807 22.386 1.00 94.56 288 ILE A O 1
ATOM 2276 N N . GLN A 1 289 ? -16.281 0.570 20.214 1.00 93.38 289 GLN A N 1
ATOM 2277 C CA . GLN A 1 289 ? -16.517 -0.879 20.160 1.00 93.38 289 GLN A CA 1
ATOM 2278 C C . GLN A 1 289 ? -15.534 -1.674 21.026 1.00 93.38 289 GLN A C 1
ATOM 2280 O O . GLN A 1 289 ? -15.899 -2.719 21.550 1.00 93.38 289 GLN A O 1
ATOM 2285 N N . ALA A 1 290 ? -14.314 -1.170 21.228 1.00 91.88 290 ALA A N 1
ATOM 2286 C CA . ALA A 1 290 ? -13.346 -1.786 22.132 1.00 91.88 290 ALA A CA 1
ATOM 2287 C C . ALA A 1 290 ? -13.753 -1.698 23.621 1.00 91.88 290 ALA A C 1
ATOM 2289 O O . ALA A 1 290 ? -13.165 -2.381 24.460 1.00 91.88 290 ALA A O 1
ATOM 2290 N N . GLN A 1 291 ? -14.743 -0.868 23.978 1.00 92.38 291 GLN A N 1
ATOM 2291 C CA . GLN A 1 291 ? -15.228 -0.751 25.355 1.00 92.38 291 GLN A CA 1
ATOM 2292 C C . GLN A 1 291 ? -16.245 -1.851 25.682 1.00 92.38 291 GLN A C 1
ATOM 2294 O O . GLN A 1 291 ? -17.150 -2.123 24.898 1.00 92.38 291 GLN A O 1
ATOM 2299 N N . LYS A 1 292 ? -16.179 -2.409 26.900 1.00 86.12 292 LYS A N 1
ATOM 2300 C CA . LYS A 1 292 ? -17.054 -3.514 27.357 1.00 86.12 292 LYS A CA 1
ATOM 2301 C C . LYS A 1 292 ? -18.556 -3.246 27.206 1.00 86.12 292 LYS A C 1
ATOM 2303 O O . LYS A 1 292 ? -19.319 -4.176 26.978 1.00 86.12 292 LYS A O 1
ATOM 2308 N N . HIS A 1 293 ? -18.978 -1.993 27.357 1.00 86.19 293 HIS A N 1
ATOM 2309 C CA . HIS A 1 293 ? -20.388 -1.594 27.294 1.00 86.19 293 HIS A CA 1
ATOM 2310 C C . HIS A 1 293 ? -20.753 -0.859 25.994 1.00 86.19 293 HIS A C 1
ATOM 2312 O O . HIS A 1 293 ? -21.850 -0.316 25.887 1.00 86.19 293 HIS A O 1
ATOM 2318 N N . GLY A 1 294 ? -19.839 -0.790 25.016 1.00 87.81 294 GLY A N 1
ATOM 2319 C CA . GLY A 1 294 ? -20.060 -0.033 23.779 1.00 87.81 294 GLY A CA 1
ATOM 2320 C C . GLY A 1 294 ? -20.258 1.472 24.003 1.00 87.81 294 GLY A C 1
ATOM 2321 O O . GLY A 1 294 ? -20.898 2.142 23.191 1.00 87.81 294 GLY A O 1
ATOM 2322 N N . SER A 1 295 ? -19.745 1.998 25.119 1.00 92.19 295 SER A N 1
ATOM 2323 C CA . SER A 1 295 ? -19.780 3.410 25.491 1.00 92.19 295 SER A CA 1
ATOM 2324 C C . SER A 1 295 ? -18.422 3.853 26.034 1.00 92.19 295 SER A C 1
ATOM 2326 O O . SER A 1 295 ? -17.724 3.099 26.711 1.00 92.19 295 SER A O 1
ATOM 2328 N N . LEU A 1 296 ? -18.035 5.088 25.718 1.00 93.81 296 LEU A N 1
ATOM 2329 C CA . LEU A 1 296 ? -16.774 5.700 26.127 1.00 93.81 296 LEU A CA 1
ATOM 2330 C C . LEU A 1 296 ? -17.060 6.990 26.896 1.00 93.81 296 LEU A C 1
ATOM 2332 O O . LEU A 1 296 ? -17.722 7.885 26.376 1.00 93.81 296 LEU A O 1
ATOM 2336 N N . LEU A 1 297 ? -16.516 7.136 28.105 1.00 92.62 297 LEU A N 1
ATOM 2337 C CA . LEU A 1 297 ? -16.573 8.412 28.822 1.00 92.62 297 LEU A CA 1
ATOM 2338 C C . LEU A 1 297 ? -15.743 9.466 28.076 1.00 92.62 297 LEU A C 1
ATOM 2340 O O . LEU A 1 297 ? -14.572 9.236 27.768 1.00 92.62 297 LEU A O 1
ATOM 2344 N N . LEU A 1 298 ? -16.298 10.660 27.849 1.00 90.31 298 LEU A N 1
ATOM 2345 C CA . LEU A 1 298 ? -15.612 11.708 27.071 1.00 90.31 298 LEU A CA 1
ATOM 2346 C C . LEU A 1 298 ? -14.279 12.145 27.703 1.00 90.31 298 LEU A C 1
ATOM 2348 O O . LEU A 1 298 ? -13.336 12.513 27.000 1.00 90.31 298 LEU A O 1
ATOM 2352 N N . ARG A 1 299 ? -14.167 12.050 29.034 1.00 88.56 299 ARG A N 1
ATOM 2353 C CA . ARG A 1 299 ? -12.919 12.319 29.769 1.00 88.56 299 ARG A CA 1
ATOM 2354 C C . ARG A 1 299 ? -11.790 11.339 29.429 1.00 88.56 299 ARG A C 1
ATOM 2356 O O . ARG A 1 299 ? -10.626 11.715 29.503 1.00 88.56 299 ARG A O 1
ATOM 2363 N N . ASP A 1 300 ? -12.124 10.107 29.049 1.00 90.38 300 ASP A N 1
ATOM 2364 C CA . ASP A 1 300 ? -11.157 9.040 28.779 1.00 90.38 300 ASP A CA 1
ATOM 2365 C C . ASP A 1 300 ? -10.705 9.016 27.314 1.00 90.38 300 ASP A C 1
ATOM 2367 O O . ASP A 1 300 ? -9.726 8.347 26.983 1.00 90.38 300 ASP A O 1
ATOM 2371 N N . LEU A 1 301 ? -11.339 9.800 26.437 1.00 89.44 301 LEU A N 1
ATOM 2372 C CA . LEU A 1 301 ? -10.942 9.927 25.033 1.00 89.44 301 LEU A CA 1
ATOM 2373 C C . LEU A 1 301 ? -9.479 10.380 24.891 1.00 89.44 301 LEU A C 1
ATOM 2375 O O . LEU A 1 301 ? -8.739 9.865 24.057 1.00 89.44 301 LEU A O 1
ATOM 2379 N N . GLU A 1 302 ? -9.029 11.285 25.762 1.00 91.50 302 GLU A N 1
ATOM 2380 C CA . GLU A 1 302 ? -7.645 11.771 25.778 1.00 91.50 302 GLU A CA 1
ATOM 2381 C C . GLU A 1 302 ? -6.621 10.660 26.020 1.00 91.50 302 GLU A C 1
ATOM 2383 O O . GLU A 1 302 ? -5.556 10.670 25.410 1.00 91.50 302 GLU A O 1
ATOM 2388 N N . LYS A 1 303 ? -6.962 9.673 26.855 1.00 90.94 303 LYS A N 1
ATOM 2389 C CA . LYS A 1 303 ? -6.086 8.531 27.146 1.00 90.94 303 LYS A CA 1
ATOM 2390 C C . LYS A 1 303 ? -5.876 7.644 25.919 1.00 90.94 303 LYS A C 1
ATOM 2392 O O . LYS A 1 303 ? -4.835 7.013 25.805 1.00 90.94 303 LYS A O 1
ATOM 2397 N N . HIS A 1 304 ? -6.851 7.611 25.010 1.00 87.88 304 HIS A N 1
ATOM 2398 C CA . HIS A 1 304 ? -6.819 6.752 23.828 1.00 87.88 304 HIS A CA 1
ATOM 2399 C C . HIS A 1 304 ? -6.115 7.409 22.637 1.00 87.88 304 HIS A C 1
ATOM 2401 O O . HIS A 1 304 ? -5.437 6.723 21.879 1.00 87.88 304 HIS A O 1
ATOM 2407 N N . VAL A 1 305 ? -6.278 8.723 22.443 1.00 88.00 305 VAL A N 1
ATOM 2408 C CA . VAL A 1 305 ? -5.786 9.407 21.227 1.00 88.00 305 VAL A CA 1
ATOM 2409 C C . VAL A 1 305 ? -4.795 10.541 21.486 1.00 88.00 305 VAL A C 1
ATOM 2411 O O . VAL A 1 305 ? -4.226 11.101 20.548 1.00 88.00 305 VAL A O 1
ATOM 2414 N N . GLY A 1 306 ? -4.563 10.887 22.750 1.00 89.81 306 GLY A N 1
ATOM 2415 C CA . GLY A 1 306 ? -3.740 12.020 23.152 1.00 89.81 306 GLY A CA 1
ATOM 2416 C C . GLY A 1 306 ? -4.452 13.369 23.026 1.00 89.81 306 GLY A C 1
ATOM 2417 O O . GLY A 1 306 ? -5.487 13.518 22.371 1.00 89.81 306 GLY A O 1
ATOM 2418 N N . PHE A 1 307 ? -3.856 14.385 23.653 1.00 85.62 307 PHE A N 1
ATOM 2419 C CA . PHE A 1 307 ? -4.457 15.710 23.828 1.00 85.62 307 PHE A CA 1
ATOM 2420 C C . PHE A 1 307 ? -4.884 16.384 22.514 1.00 85.62 307 PHE A C 1
ATOM 2422 O O . PHE A 1 307 ? -5.991 16.904 22.411 1.00 85.62 307 PHE A O 1
ATOM 2429 N N . VAL A 1 308 ? -4.034 16.353 21.483 1.00 84.62 308 VAL A N 1
ATOM 2430 C CA . VAL A 1 308 ? -4.299 17.062 20.217 1.00 84.62 308 VAL A CA 1
ATOM 2431 C C . VAL A 1 308 ? -5.424 16.396 19.417 1.00 84.62 308 VAL A C 1
ATOM 2433 O O . VAL A 1 308 ? -6.321 17.078 18.926 1.00 84.62 308 VAL A O 1
ATOM 2436 N N . HIS A 1 309 ? -5.414 15.065 19.298 1.00 87.44 309 HIS A N 1
ATOM 2437 C CA . HIS A 1 309 ? -6.414 14.346 18.498 1.00 87.44 309 HIS A CA 1
ATOM 2438 C C . HIS A 1 309 ? -7.778 14.271 19.186 1.00 87.44 309 HIS A C 1
ATOM 2440 O O . HIS A 1 309 ? -8.793 14.188 18.492 1.00 87.44 309 HIS A O 1
ATOM 2446 N N . LYS A 1 310 ? -7.820 14.371 20.522 1.00 90.00 310 LYS A N 1
ATOM 2447 C CA . LYS A 1 310 ? -9.060 14.433 21.308 1.00 90.00 310 LYS A CA 1
ATOM 2448 C C . LYS A 1 310 ? -10.029 15.471 20.746 1.00 90.00 310 LYS A C 1
ATOM 2450 O O . LYS A 1 310 ? -11.190 15.154 20.526 1.00 90.00 310 LYS A O 1
ATOM 2455 N N . TRP A 1 311 ? -9.557 16.684 20.458 1.00 90.50 311 TRP A N 1
ATOM 2456 C CA . TRP A 1 311 ? -10.409 17.776 19.977 1.00 90.50 311 TRP A CA 1
ATOM 2457 C C . TRP A 1 311 ? -10.998 17.518 18.586 1.00 90.50 311 TRP A C 1
ATOM 2459 O O . TRP A 1 311 ? -12.153 17.854 18.341 1.00 90.50 311 TRP A O 1
ATOM 2469 N N . ASN A 1 312 ? -10.253 16.850 17.699 1.00 91.25 312 ASN A N 1
ATOM 2470 C CA . ASN A 1 312 ? -10.770 16.450 16.387 1.00 91.25 312 ASN A CA 1
ATOM 2471 C C . ASN A 1 312 ? -11.903 15.423 16.518 1.00 91.25 312 ASN A C 1
ATOM 2473 O O . ASN A 1 312 ? -12.882 15.490 15.775 1.00 91.25 312 ASN A O 1
ATOM 2477 N N . LEU A 1 313 ? -11.779 14.488 17.465 1.00 92.44 313 LEU A N 1
ATOM 2478 C CA . LEU A 1 313 ? -12.822 13.502 17.742 1.00 92.44 313 LEU A CA 1
ATOM 2479 C C . LEU A 1 313 ? -14.021 14.124 18.464 1.00 92.44 313 LEU A C 1
ATOM 2481 O O . LEU A 1 313 ? -15.146 13.836 18.078 1.00 92.44 313 LEU A O 1
ATOM 2485 N N . MET A 1 314 ? -13.807 15.038 19.415 1.00 91.94 314 MET A N 1
ATOM 2486 C CA . MET A 1 314 ? -14.888 15.809 20.049 1.00 91.94 314 MET A CA 1
ATOM 2487 C C . MET A 1 314 ? -15.709 16.579 19.007 1.00 91.94 314 MET A C 1
ATOM 2489 O O . MET A 1 314 ? -16.929 16.451 18.964 1.00 91.94 314 MET A O 1
ATOM 2493 N N . ALA A 1 315 ? -15.042 17.279 18.085 1.00 91.75 315 ALA A N 1
ATOM 2494 C CA . ALA A 1 315 ? -15.717 17.962 16.984 1.00 91.75 315 ALA A CA 1
ATOM 2495 C C . ALA A 1 315 ? -16.465 16.989 16.053 1.00 91.75 315 ALA A C 1
ATOM 2497 O O . ALA A 1 315 ? -17.505 17.336 15.497 1.00 91.75 315 ALA A O 1
ATOM 2498 N N . ALA A 1 316 ? -15.959 15.765 15.856 1.00 91.88 316 ALA A N 1
ATOM 2499 C CA . ALA A 1 316 ? -16.652 14.743 15.073 1.00 91.88 316 ALA A CA 1
ATOM 2500 C C . ALA A 1 316 ? -17.913 14.219 15.782 1.00 91.88 316 ALA A C 1
ATOM 2502 O O . ALA A 1 316 ? -18.923 14.002 15.115 1.00 91.88 316 ALA A O 1
ATOM 2503 N N . ILE A 1 317 ? -17.869 14.060 17.108 1.00 93.50 317 ILE A N 1
ATOM 2504 C CA . ILE A 1 317 ? -19.017 13.657 17.931 1.00 93.50 317 ILE A CA 1
ATOM 2505 C C . ILE A 1 317 ? -20.145 14.680 17.787 1.00 93.50 317 ILE A C 1
ATOM 2507 O O . ILE A 1 317 ? -21.261 14.313 17.432 1.00 93.50 317 ILE A O 1
ATOM 2511 N N . GLU A 1 318 ? -19.836 15.964 17.970 1.00 91.75 318 GLU A N 1
ATOM 2512 C CA . GLU A 1 318 ? -20.812 17.054 17.841 1.00 91.75 318 GLU A CA 1
ATOM 2513 C C . GLU A 1 318 ? -21.372 17.170 16.415 1.00 91.75 318 GLU A C 1
ATOM 2515 O O . GLU A 1 318 ? -22.553 17.445 16.211 1.00 91.75 318 GLU A O 1
ATOM 2520 N N . LYS A 1 319 ? -20.529 16.941 15.403 1.00 93.00 319 LYS A N 1
ATOM 2521 C CA . LYS A 1 319 ? -20.887 17.133 13.993 1.00 93.00 319 LYS A CA 1
ATOM 2522 C C . LYS A 1 319 ? -21.694 15.983 13.387 1.00 93.00 319 LYS A C 1
ATOM 2524 O O . LYS A 1 319 ? -22.343 16.191 12.360 1.00 93.00 319 LYS A O 1
ATOM 2529 N N . TYR A 1 320 ? -21.639 14.780 13.960 1.00 93.62 320 TYR A N 1
ATOM 2530 C CA . TYR A 1 320 ? -22.286 13.585 13.401 1.00 93.62 320 TYR A CA 1
ATOM 2531 C C . TYR A 1 320 ? -23.226 12.895 14.406 1.00 93.62 320 TYR A C 1
ATOM 2533 O O . TYR A 1 320 ? -23.022 11.718 14.716 1.00 93.62 320 TYR A O 1
ATOM 2541 N N . PRO A 1 321 ? -24.307 13.571 14.850 1.00 93.19 321 PRO A N 1
ATOM 2542 C CA . PRO A 1 321 ? -25.268 13.016 15.810 1.00 93.19 321 PRO A CA 1
ATOM 2543 C C . PRO A 1 321 ? -26.048 11.806 15.268 1.00 93.19 321 PRO A C 1
ATOM 2545 O O . PRO A 1 321 ? -26.621 11.031 16.026 1.00 93.19 321 PRO A O 1
ATOM 2548 N N . SER A 1 322 ? -26.063 11.607 13.946 1.00 92.06 322 SER A N 1
ATOM 2549 C CA . SER A 1 322 ? -26.634 10.412 13.314 1.00 92.06 322 SER A CA 1
ATOM 2550 C C . SER A 1 322 ? -25.803 9.144 13.547 1.00 92.06 322 SER A C 1
ATOM 2552 O O . SER A 1 322 ? -26.342 8.041 13.448 1.00 92.06 322 SER A O 1
ATOM 2554 N N . ILE A 1 323 ? -24.509 9.287 13.854 1.00 95.12 323 ILE A N 1
ATOM 2555 C CA . ILE A 1 323 ? -23.586 8.179 14.138 1.00 95.12 323 ILE A CA 1
ATOM 2556 C C . ILE A 1 323 ? -23.302 8.082 15.633 1.00 95.12 323 ILE A C 1
ATOM 2558 O O . ILE A 1 323 ? -23.349 6.985 16.187 1.00 95.12 323 ILE A O 1
ATOM 2562 N N . PHE A 1 324 ? -23.013 9.214 16.276 1.00 95.56 324 PHE A N 1
ATOM 2563 C CA . PHE A 1 324 ? -22.590 9.276 17.669 1.00 95.56 324 PHE A CA 1
ATOM 2564 C C . PHE A 1 324 ? -23.692 9.875 18.536 1.00 95.56 324 PHE A C 1
ATOM 2566 O O . PHE A 1 324 ? -24.111 11.011 18.336 1.00 95.56 324 PHE A O 1
ATOM 2573 N N . TYR A 1 325 ? -24.134 9.105 19.521 1.00 94.25 325 TYR A N 1
ATOM 2574 C CA . TYR A 1 325 ? -25.033 9.556 20.569 1.00 94.25 325 TYR A CA 1
ATOM 2575 C C . TYR A 1 325 ? -24.212 9.958 21.794 1.00 94.25 325 TYR A C 1
ATOM 2577 O O . TYR A 1 325 ? -23.393 9.172 22.277 1.00 94.25 325 TYR A O 1
ATOM 2585 N N . VAL A 1 326 ? -24.434 11.175 22.291 1.00 93.81 326 VAL A N 1
ATOM 2586 C CA . VAL A 1 326 ? -23.872 11.642 23.562 1.00 93.81 326 VAL A CA 1
ATOM 2587 C C . VAL A 1 326 ? -24.943 11.502 24.632 1.00 93.81 326 VAL A C 1
ATOM 2589 O O . VAL A 1 326 ? -26.001 12.120 24.534 1.00 93.81 326 VAL A O 1
ATOM 2592 N N . GLY A 1 327 ? -24.658 10.676 25.634 1.00 87.75 327 GLY A N 1
ATOM 2593 C CA . GLY A 1 327 ? -25.491 10.490 26.814 1.00 87.75 327 GLY A CA 1
ATOM 2594 C C . GLY A 1 327 ? -24.832 11.079 28.060 1.00 87.75 327 GLY A C 1
ATOM 2595 O O . GLY A 1 327 ? -23.629 11.348 28.082 1.00 87.75 327 GLY A O 1
ATOM 2596 N N . GLY A 1 328 ? -25.631 11.267 29.106 1.00 84.44 328 GLY A N 1
ATOM 2597 C CA . GLY A 1 328 ? -25.195 11.809 30.392 1.00 84.44 328 GLY A CA 1
ATOM 2598 C C . GLY A 1 328 ? -25.894 13.124 30.738 1.00 84.44 328 GLY A C 1
ATOM 2599 O O . GLY A 1 328 ? -25.983 14.041 29.925 1.00 84.44 328 GLY A O 1
ATOM 2600 N N . GLY A 1 329 ? -26.413 13.193 31.962 1.00 70.12 329 GLY A N 1
ATOM 2601 C CA . GLY A 1 329 ? -27.161 14.323 32.513 1.00 70.12 329 GLY A CA 1
ATOM 2602 C C . GLY A 1 329 ? -27.764 13.951 33.871 1.00 70.12 329 GLY A C 1
ATOM 2603 O 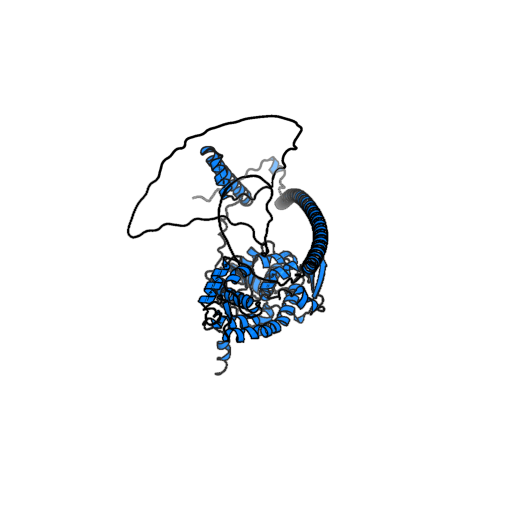O . GLY A 1 329 ? -28.098 12.794 34.087 1.00 70.12 329 GLY A O 1
ATOM 2604 N N . ASN A 1 330 ? -27.857 14.915 34.798 1.00 57.00 330 ASN A N 1
ATOM 2605 C CA . ASN A 1 330 ? -28.254 14.734 36.207 1.00 57.00 330 ASN A CA 1
ATOM 2606 C C . ASN A 1 330 ? -27.458 13.648 36.968 1.00 57.00 330 ASN A C 1
ATOM 2608 O O . ASN A 1 330 ? -27.986 12.597 37.310 1.00 57.00 330 ASN A O 1
ATOM 2612 N N . LYS A 1 331 ? -26.208 13.984 37.336 1.00 78.50 331 LYS A N 1
ATOM 2613 C CA . LYS A 1 331 ? -25.259 13.218 38.187 1.00 78.50 331 LYS A CA 1
ATOM 2614 C C . LYS A 1 331 ? -24.432 12.118 37.503 1.00 78.50 331 LYS A C 1
ATOM 2616 O O . LYS A 1 331 ? -23.496 11.625 38.128 1.00 78.50 331 LYS A O 1
ATOM 2621 N N . GLU A 1 332 ? -24.678 11.799 36.234 1.00 81.62 332 GLU A N 1
ATOM 2622 C CA . GLU A 1 332 ? -23.847 10.851 35.474 1.00 81.62 332 GLU A CA 1
ATOM 2623 C C . GLU A 1 332 ? -22.811 11.546 34.569 1.00 81.62 332 GLU A C 1
ATOM 2625 O O . GLU A 1 332 ? -23.107 12.587 33.973 1.00 81.62 332 GLU A O 1
ATOM 2630 N N . PRO A 1 333 ? -21.583 11.000 34.449 1.00 87.19 333 PRO A N 1
ATOM 2631 C CA . PRO A 1 333 ? -20.550 11.563 33.584 1.00 87.19 333 PRO A CA 1
ATOM 2632 C C . PRO A 1 333 ? -20.917 11.417 32.096 1.00 87.19 333 PRO A C 1
ATOM 2634 O O . PRO A 1 333 ? -21.445 10.378 31.699 1.00 87.19 333 PRO A O 1
ATOM 2637 N N . PRO A 1 334 ? -20.586 12.407 31.244 1.00 91.56 334 PRO A N 1
ATOM 2638 C CA . PRO A 1 334 ? -20.938 12.361 29.832 1.00 91.56 334 PRO A CA 1
ATOM 2639 C C . PRO A 1 334 ? -20.158 11.269 29.094 1.00 91.56 334 PRO A C 1
ATOM 2641 O O . PRO A 1 334 ? -18.931 11.140 29.229 1.00 91.56 334 PRO A O 1
ATOM 2644 N N . PHE A 1 335 ? -20.875 10.509 28.275 1.00 92.94 335 PHE A N 1
ATOM 2645 C CA . PHE A 1 335 ? -20.348 9.410 27.480 1.00 92.94 335 PHE A CA 1
ATOM 2646 C C . PHE A 1 335 ? -20.798 9.507 26.027 1.00 92.94 335 PHE A C 1
ATOM 2648 O O . PHE A 1 335 ? -21.813 10.120 25.708 1.00 92.94 335 PHE A O 1
ATOM 2655 N N . VAL A 1 336 ? -20.041 8.871 25.140 1.00 94.81 336 VAL A N 1
ATOM 2656 C CA . VAL A 1 336 ? -20.392 8.691 23.734 1.00 94.81 336 VAL A CA 1
ATOM 2657 C C . VAL A 1 336 ? -20.594 7.213 23.434 1.00 94.81 336 VAL A C 1
ATOM 2659 O O . VAL A 1 336 ? -19.831 6.364 23.896 1.00 94.81 336 VAL A O 1
ATOM 2662 N N . MET A 1 337 ? -21.610 6.902 22.641 1.00 95.62 337 MET A N 1
ATOM 2663 C CA . MET A 1 337 ? -21.821 5.585 22.047 1.00 95.62 337 MET A CA 1
ATOM 2664 C C . MET A 1 337 ? -22.308 5.717 20.604 1.00 95.62 337 MET A C 1
ATOM 2666 O O . MET A 1 337 ? -22.632 6.808 20.136 1.00 95.62 337 MET A O 1
ATOM 2670 N N . LEU A 1 338 ? -22.355 4.602 19.880 1.00 96.56 338 LEU A N 1
ATOM 2671 C CA . LEU A 1 338 ? -22.977 4.562 18.559 1.00 96.56 338 LEU A CA 1
ATOM 2672 C C . LEU A 1 338 ? -24.507 4.649 18.683 1.00 96.56 338 LEU A C 1
ATOM 2674 O O . LEU A 1 338 ? -25.089 4.085 19.609 1.00 96.56 338 LEU A O 1
ATOM 2678 N N . THR A 1 339 ? -25.169 5.320 17.741 1.00 96.00 339 THR A N 1
ATOM 2679 C CA . THR A 1 339 ? -26.637 5.276 17.616 1.00 96.00 339 THR A CA 1
ATOM 2680 C C . THR A 1 339 ? -27.106 3.865 17.253 1.00 96.00 339 THR A C 1
ATOM 2682 O O . THR A 1 339 ? -26.350 3.094 16.669 1.00 96.00 339 THR A O 1
ATOM 2685 N N . GLU A 1 340 ? -28.371 3.519 17.508 1.00 94.12 340 GLU A N 1
ATOM 2686 C CA . GLU A 1 340 ? -28.913 2.195 17.141 1.00 94.12 340 GLU A CA 1
ATOM 2687 C C . GLU A 1 340 ? -28.772 1.887 15.642 1.00 94.12 340 GLU A C 1
ATOM 2689 O O . GLU A 1 340 ? -28.448 0.767 15.250 1.00 94.12 340 GLU A O 1
ATOM 2694 N N . LYS A 1 341 ? -28.929 2.901 14.783 1.00 93.88 341 LYS A N 1
ATOM 2695 C CA . LYS A 1 341 ? -28.697 2.755 13.340 1.00 93.88 341 LYS A CA 1
ATOM 2696 C C . LYS A 1 341 ? -27.225 2.464 13.027 1.00 93.88 341 LYS A C 1
ATOM 2698 O O . LYS A 1 341 ? -26.944 1.605 12.195 1.00 93.88 341 LYS A O 1
ATOM 2703 N N . ALA A 1 342 ? -26.298 3.157 13.689 1.00 95.69 342 ALA A N 1
ATOM 2704 C CA . ALA A 1 342 ? -24.867 2.931 13.520 1.00 95.69 342 ALA A CA 1
ATOM 2705 C C . ALA A 1 342 ? -24.419 1.580 14.092 1.00 95.69 342 ALA A C 1
ATOM 2707 O O . ALA A 1 342 ? -23.619 0.911 13.450 1.00 95.69 342 ALA A O 1
ATOM 2708 N N . LYS A 1 343 ? -24.966 1.139 15.233 1.00 95.50 343 LYS A N 1
ATOM 2709 C CA . LYS A 1 343 ? -24.702 -0.185 15.818 1.00 95.50 343 LYS A CA 1
ATOM 2710 C C . LYS A 1 343 ? -25.101 -1.316 14.874 1.00 95.50 343 LYS A C 1
ATOM 2712 O O . LYS A 1 343 ? -24.315 -2.235 14.688 1.00 95.50 343 LYS A O 1
ATOM 2717 N N . LYS A 1 344 ? -26.283 -1.224 14.249 1.00 94.50 344 LYS A N 1
ATOM 2718 C CA . LYS A 1 344 ? -26.757 -2.226 13.278 1.00 94.50 344 LYS A CA 1
ATOM 2719 C C . LYS A 1 344 ? -25.779 -2.410 12.122 1.00 94.50 344 LYS A C 1
ATOM 2721 O O . LYS A 1 344 ? -25.417 -3.536 11.825 1.00 94.50 344 LYS A O 1
ATOM 2726 N N . ILE A 1 345 ? -25.314 -1.313 11.518 1.00 95.19 345 ILE A N 1
ATOM 2727 C CA . ILE A 1 345 ? -24.311 -1.396 10.447 1.00 95.19 345 ILE A CA 1
ATOM 2728 C C . ILE A 1 345 ? -22.976 -1.874 11.018 1.00 95.19 345 ILE A C 1
ATOM 2730 O O . ILE A 1 345 ? -22.370 -2.764 10.452 1.00 95.19 345 ILE A O 1
ATOM 2734 N N . ALA A 1 346 ? -22.528 -1.357 12.163 1.00 94.75 346 ALA A N 1
ATOM 2735 C CA . ALA A 1 346 ? -21.261 -1.760 12.773 1.00 94.75 346 ALA A CA 1
ATOM 2736 C C . ALA A 1 346 ? -21.173 -3.266 13.094 1.00 94.75 346 ALA A C 1
ATOM 2738 O O . ALA A 1 346 ? -20.073 -3.808 13.105 1.00 94.75 346 ALA A O 1
ATOM 2739 N N . ALA A 1 347 ? -22.303 -3.941 13.328 1.00 93.31 347 ALA A N 1
ATOM 2740 C CA . ALA A 1 347 ? -22.353 -5.387 13.545 1.00 93.31 347 ALA A CA 1
ATOM 2741 C C . ALA A 1 347 ? -21.990 -6.209 12.290 1.00 93.31 347 ALA A C 1
ATOM 2743 O O . ALA A 1 347 ? -21.497 -7.323 12.421 1.00 93.31 347 ALA A O 1
ATOM 2744 N N . GLU A 1 348 ? -22.171 -5.654 11.089 1.00 94.31 348 GLU A N 1
ATOM 2745 C CA . GLU A 1 348 ? -21.840 -6.308 9.810 1.00 94.31 348 GLU A CA 1
ATOM 2746 C C . GLU A 1 348 ? -20.326 -6.272 9.494 1.00 94.31 348 GLU A C 1
ATOM 2748 O O . GLU A 1 348 ? -19.868 -6.862 8.518 1.00 94.31 348 GLU A O 1
ATOM 2753 N N . GLU A 1 349 ? -19.513 -5.588 10.310 1.00 94.25 349 GLU A N 1
ATOM 2754 C CA . GLU A 1 349 ? -18.060 -5.481 10.100 1.00 94.25 349 GLU A CA 1
ATOM 2755 C C . GLU A 1 349 ? -17.344 -6.835 10.149 1.00 94.25 349 GLU A C 1
ATOM 2757 O O . GLU A 1 349 ? -16.353 -7.036 9.441 1.00 94.25 349 GLU A O 1
ATOM 2762 N N . GLY A 1 350 ? -17.839 -7.757 10.982 1.00 92.06 350 GLY A N 1
ATOM 2763 C CA . GLY A 1 350 ? -17.291 -9.108 11.102 1.00 92.06 350 GLY A CA 1
ATOM 2764 C C . GLY A 1 350 ? -17.369 -9.861 9.777 1.00 92.06 350 GLY A C 1
ATOM 2765 O O . GLY A 1 350 ? -16.347 -10.325 9.282 1.00 92.06 350 GLY A O 1
ATOM 2766 N N . GLU A 1 351 ? -18.541 -9.856 9.140 1.00 94.19 351 GLU A N 1
ATOM 2767 C CA . GLU A 1 351 ? -18.768 -10.480 7.829 1.00 94.19 351 GLU A CA 1
ATOM 2768 C C . GLU A 1 351 ? -17.878 -9.853 6.743 1.00 94.19 351 GLU A C 1
ATOM 2770 O O . GLU A 1 351 ? -17.232 -10.553 5.959 1.00 94.19 351 GLU A O 1
ATOM 2775 N N . ALA A 1 352 ? -17.758 -8.520 6.738 1.00 94.00 352 ALA A N 1
ATOM 2776 C CA . ALA A 1 352 ? -16.851 -7.831 5.823 1.00 94.00 352 ALA A CA 1
ATOM 2777 C C . ALA A 1 352 ? -15.386 -8.251 6.048 1.00 94.00 352 ALA A C 1
ATOM 2779 O O . ALA A 1 352 ? -14.645 -8.430 5.082 1.00 94.00 352 ALA A O 1
ATOM 2780 N N . THR A 1 353 ? -14.969 -8.453 7.299 1.00 92.62 353 THR A N 1
ATOM 2781 C CA . THR A 1 353 ? -13.610 -8.892 7.653 1.00 92.62 353 THR A CA 1
ATOM 2782 C C . THR A 1 353 ? -13.359 -10.350 7.263 1.00 92.62 353 THR A C 1
ATOM 2784 O O . THR A 1 353 ? -12.306 -10.659 6.710 1.00 92.62 353 THR A O 1
ATOM 2787 N N . GLU A 1 354 ? -14.329 -11.236 7.472 1.00 93.62 354 GLU A N 1
ATOM 2788 C CA . GLU A 1 354 ? -14.251 -12.641 7.055 1.00 93.62 354 GLU A CA 1
ATOM 2789 C C . GLU A 1 354 ? -14.136 -12.762 5.531 1.00 93.62 354 GLU A C 1
ATOM 2791 O O . GLU A 1 354 ? -13.262 -13.466 5.023 1.00 93.62 354 GLU A O 1
ATOM 2796 N N . SER A 1 355 ? -14.930 -11.985 4.786 1.00 95.19 355 SER A N 1
ATOM 2797 C CA . SER A 1 355 ? -14.861 -11.949 3.318 1.00 95.19 355 SER A CA 1
ATOM 2798 C C . SER A 1 355 ? -13.519 -11.426 2.777 1.00 95.19 355 SER A C 1
ATOM 2800 O O . SER A 1 355 ? -13.143 -11.725 1.641 1.00 95.19 355 SER A O 1
ATOM 2802 N N . MET A 1 356 ? -12.772 -10.659 3.583 1.00 95.00 356 MET A N 1
ATOM 2803 C CA . MET A 1 356 ? -11.447 -10.158 3.214 1.00 95.00 356 MET A CA 1
ATOM 2804 C C . MET A 1 356 ? -10.363 -11.226 3.321 1.00 95.00 356 MET A C 1
ATOM 2806 O O . MET A 1 356 ? -9.386 -11.149 2.579 1.00 95.00 356 MET A O 1
ATOM 2810 N N . GLU A 1 357 ? -10.498 -12.208 4.211 1.00 95.50 357 GLU A N 1
ATOM 2811 C CA . GLU A 1 357 ? -9.440 -13.179 4.502 1.00 95.50 357 GLU A CA 1
ATOM 2812 C C . GLU A 1 357 ? -8.839 -13.855 3.248 1.00 95.50 357 GLU A C 1
ATOM 2814 O O . GLU A 1 357 ? -7.620 -13.755 3.069 1.00 95.50 357 GLU A O 1
ATOM 2819 N N . PRO A 1 358 ? -9.621 -14.443 2.315 1.00 96.19 358 PRO A N 1
ATOM 2820 C CA . PRO A 1 358 ? -9.054 -15.055 1.107 1.00 96.19 358 PRO A CA 1
ATOM 2821 C C . PRO A 1 358 ? -8.314 -14.047 0.211 1.00 96.19 358 PRO A C 1
ATOM 2823 O O . PRO A 1 358 ? -7.303 -14.380 -0.413 1.00 96.19 358 PRO A O 1
ATOM 2826 N N . ILE A 1 359 ? -8.774 -12.791 0.174 1.00 96.38 359 ILE A N 1
ATOM 2827 C CA . ILE A 1 359 ? -8.118 -11.709 -0.573 1.00 96.38 359 ILE A CA 1
ATOM 2828 C C . ILE A 1 359 ? -6.767 -11.381 0.072 1.00 96.38 359 ILE A C 1
ATOM 2830 O O . ILE A 1 359 ? -5.767 -11.237 -0.630 1.00 96.38 359 ILE A O 1
ATOM 2834 N N . LEU A 1 360 ? -6.712 -11.297 1.404 1.00 96.38 360 LEU A N 1
ATOM 2835 C CA . LEU A 1 360 ? -5.485 -11.013 2.151 1.00 96.38 360 LEU A CA 1
ATOM 2836 C C . LEU A 1 360 ? -4.446 -12.125 1.987 1.00 96.38 360 LEU A C 1
ATOM 2838 O O . LEU A 1 360 ? -3.270 -11.827 1.772 1.00 96.38 360 LEU A O 1
ATOM 2842 N N . VAL A 1 361 ? -4.876 -13.389 2.025 1.00 97.19 361 VAL A N 1
ATOM 2843 C CA . VAL A 1 361 ? -4.010 -14.553 1.786 1.00 97.19 361 VAL A CA 1
ATOM 2844 C C . VAL A 1 361 ? -3.408 -14.488 0.385 1.00 97.19 361 VAL A C 1
ATOM 2846 O O . VAL A 1 361 ? -2.188 -14.555 0.239 1.00 97.19 361 VAL A O 1
ATOM 2849 N N . ASN A 1 362 ? -4.223 -14.268 -0.648 1.00 97.06 362 ASN A N 1
ATOM 2850 C CA . ASN A 1 362 ? -3.724 -14.152 -2.019 1.00 97.06 362 ASN A CA 1
ATOM 2851 C C . ASN A 1 362 ? -2.815 -12.932 -2.212 1.00 97.06 362 ASN A C 1
ATOM 2853 O O . ASN A 1 362 ? -1.793 -13.035 -2.890 1.00 97.06 362 ASN A O 1
ATOM 2857 N N . ASN A 1 363 ? -3.123 -11.799 -1.578 1.00 97.31 363 ASN A N 1
ATOM 2858 C CA . ASN A 1 363 ? -2.271 -10.613 -1.625 1.00 97.31 363 ASN A CA 1
ATOM 2859 C C . ASN A 1 363 ? -0.910 -10.861 -0.964 1.00 97.31 363 ASN A C 1
ATOM 2861 O O . ASN A 1 363 ? 0.111 -10.453 -1.514 1.00 97.31 363 ASN A O 1
ATOM 2865 N N . LEU A 1 364 ? -0.868 -11.551 0.181 1.00 97.62 364 LEU A N 1
ATOM 2866 C CA . LEU A 1 364 ? 0.385 -11.953 0.825 1.00 97.62 364 LEU A CA 1
ATOM 2867 C C . LEU A 1 364 ? 1.176 -12.941 -0.034 1.00 97.62 364 LEU A C 1
ATOM 2869 O O . LEU A 1 364 ? 2.383 -12.772 -0.193 1.00 97.62 364 LEU A O 1
ATOM 2873 N N . ARG A 1 365 ? 0.510 -13.930 -0.641 1.00 98.19 365 ARG A N 1
ATOM 2874 C CA . ARG A 1 365 ? 1.158 -14.868 -1.570 1.00 98.19 365 ARG A CA 1
ATOM 2875 C C . ARG A 1 365 ? 1.775 -14.115 -2.744 1.00 98.19 365 ARG A C 1
ATOM 2877 O O . ARG A 1 365 ? 2.967 -14.259 -2.982 1.00 98.19 365 ARG A O 1
ATOM 2884 N N . LYS A 1 366 ? 1.025 -13.227 -3.402 1.00 98.25 366 LYS A N 1
ATOM 2885 C CA . LYS A 1 366 ? 1.521 -12.392 -4.510 1.00 98.25 366 LYS A CA 1
ATOM 2886 C C . LYS A 1 366 ? 2.672 -11.469 -4.103 1.00 98.25 366 LYS A C 1
ATOM 2888 O O . LYS A 1 366 ? 3.627 -11.331 -4.863 1.00 98.25 366 LYS A O 1
ATOM 2893 N N . LEU A 1 367 ? 2.603 -10.860 -2.916 1.00 97.94 367 LEU A N 1
ATOM 2894 C CA . LEU A 1 367 ? 3.683 -10.042 -2.354 1.00 97.94 367 LEU A CA 1
ATOM 2895 C C . LEU A 1 367 ? 4.991 -10.848 -2.272 1.00 97.94 367 LEU A C 1
ATOM 2897 O O . LEU A 1 367 ? 6.029 -10.383 -2.739 1.00 97.94 367 LEU A O 1
ATOM 2901 N N . LEU A 1 368 ? 4.925 -12.068 -1.734 1.00 97.94 368 LEU A N 1
ATOM 2902 C CA . LEU A 1 368 ? 6.074 -12.969 -1.643 1.00 97.94 368 LEU A CA 1
ATOM 2903 C C . LEU A 1 368 ? 6.505 -13.480 -3.023 1.00 97.94 368 LEU A C 1
ATOM 2905 O O . LEU A 1 368 ? 7.688 -13.498 -3.319 1.00 97.94 368 LEU A O 1
ATOM 2909 N N . MET A 1 369 ? 5.574 -13.828 -3.912 1.00 97.56 369 MET A N 1
ATOM 2910 C CA . MET A 1 369 ? 5.894 -14.307 -5.264 1.00 97.56 369 MET A CA 1
ATOM 2911 C C . MET A 1 369 ? 6.676 -13.279 -6.098 1.00 97.56 369 MET A C 1
ATOM 2913 O O . MET A 1 369 ? 7.455 -13.653 -6.972 1.00 97.56 369 MET A O 1
ATOM 2917 N N . MET A 1 370 ? 6.469 -11.979 -5.860 1.00 97.00 370 MET A N 1
ATOM 2918 C CA . MET A 1 370 ? 7.245 -10.918 -6.513 1.00 97.00 370 MET A CA 1
ATOM 2919 C C . MET A 1 370 ? 8.638 -10.725 -5.908 1.00 97.00 370 MET A C 1
ATOM 2921 O O . MET A 1 370 ? 9.506 -10.132 -6.561 1.00 97.00 370 MET A O 1
ATOM 2925 N N . SER A 1 371 ? 8.848 -11.151 -4.660 1.00 96.56 371 SER A N 1
ATOM 2926 C CA . SER A 1 371 ? 10.096 -10.912 -3.952 1.00 96.56 371 SER A CA 1
ATOM 2927 C C . SER A 1 371 ? 11.181 -11.902 -4.360 1.00 96.56 371 SER A C 1
ATOM 2929 O O . SER A 1 371 ? 10.947 -13.052 -4.740 1.00 96.56 371 SER A O 1
ATOM 2931 N N . VAL A 1 372 ? 12.422 -11.437 -4.293 1.00 93.25 372 VAL A N 1
ATOM 2932 C CA . VAL A 1 372 ? 13.592 -12.272 -4.528 1.00 93.25 372 VAL A CA 1
ATOM 2933 C C . VAL A 1 372 ? 13.620 -13.400 -3.494 1.00 93.25 372 VAL A C 1
ATOM 2935 O O . VAL A 1 372 ? 13.484 -13.173 -2.293 1.00 93.25 372 VAL A O 1
ATOM 2938 N N . ASP A 1 373 ? 13.811 -14.626 -3.981 1.00 93.00 373 ASP A N 1
ATOM 2939 C CA . ASP A 1 373 ? 13.793 -15.861 -3.189 1.00 93.00 373 ASP A CA 1
ATOM 2940 C C . ASP A 1 373 ? 12.445 -16.132 -2.468 1.00 93.00 373 ASP A C 1
ATOM 2942 O O . ASP A 1 373 ? 12.414 -16.893 -1.505 1.00 93.00 373 ASP A O 1
ATOM 2946 N N . CYS A 1 374 ? 11.340 -15.519 -2.919 1.00 96.44 374 CYS A N 1
ATOM 2947 C CA . CYS A 1 374 ? 9.981 -15.697 -2.381 1.00 96.44 374 CYS A CA 1
ATOM 2948 C C . CYS A 1 374 ? 9.847 -15.465 -0.865 1.00 96.44 374 CYS A C 1
ATOM 2950 O O . CYS A 1 374 ? 9.090 -16.142 -0.162 1.00 96.44 374 CYS A O 1
ATOM 2952 N N . ARG A 1 375 ? 10.617 -14.505 -0.349 1.00 95.88 375 ARG A N 1
ATOM 2953 C CA . ARG A 1 375 ? 10.675 -14.155 1.072 1.00 95.88 375 ARG A CA 1
ATOM 2954 C C . ARG A 1 375 ? 10.708 -12.653 1.295 1.00 95.88 375 ARG A C 1
ATOM 2956 O O . ARG A 1 375 ? 11.209 -11.907 0.455 1.00 95.88 375 ARG A O 1
ATOM 2963 N N . VAL A 1 376 ? 10.207 -12.216 2.443 1.00 97.44 376 VAL A N 1
ATOM 2964 C CA . VAL A 1 376 ? 10.263 -10.819 2.889 1.00 97.44 376 VAL A CA 1
ATOM 2965 C C . VAL A 1 376 ? 10.507 -10.789 4.404 1.00 97.44 376 VAL A C 1
ATOM 2967 O O . VAL A 1 376 ? 9.855 -11.540 5.133 1.00 97.44 376 VAL A O 1
ATOM 2970 N N . PRO A 1 377 ? 11.391 -9.913 4.921 1.00 97.50 377 PRO A N 1
ATOM 2971 C CA . PRO A 1 377 ? 11.526 -9.688 6.358 1.00 97.50 377 PRO A CA 1
ATOM 2972 C C . PRO A 1 377 ? 10.183 -9.334 7.006 1.00 97.50 377 PRO A C 1
ATOM 2974 O O . PRO A 1 377 ? 9.483 -8.430 6.545 1.00 97.50 377 PRO A O 1
ATOM 2977 N N . LEU A 1 378 ? 9.833 -10.005 8.104 1.00 97.00 378 LEU A N 1
ATOM 2978 C CA . LEU A 1 378 ? 8.528 -9.849 8.750 1.00 97.00 378 LEU A CA 1
ATOM 2979 C C . LEU A 1 378 ? 8.279 -8.399 9.202 1.00 97.00 378 LEU A C 1
ATOM 2981 O O . LEU A 1 378 ? 7.179 -7.883 9.029 1.00 97.00 378 LEU A O 1
ATOM 2985 N N . GLU A 1 379 ? 9.333 -7.707 9.651 1.00 96.25 379 GLU A N 1
ATOM 2986 C CA . GLU A 1 379 ? 9.316 -6.276 10.001 1.00 96.25 379 GLU A CA 1
ATOM 2987 C C . GLU A 1 379 ? 8.807 -5.377 8.855 1.00 96.25 379 GLU A C 1
ATOM 2989 O O . GLU A 1 379 ? 8.146 -4.366 9.088 1.00 96.25 379 GLU A O 1
ATOM 2994 N N . LYS A 1 380 ? 9.072 -5.746 7.594 1.00 97.06 380 LYS A N 1
ATOM 2995 C CA . LYS A 1 380 ? 8.630 -4.978 6.421 1.00 97.06 380 LYS A CA 1
ATOM 2996 C C . LYS A 1 380 ? 7.167 -5.239 6.096 1.00 97.06 380 LYS A C 1
ATOM 2998 O O . LYS A 1 380 ? 6.467 -4.310 5.700 1.00 97.06 380 LYS A O 1
ATOM 3003 N N . VAL A 1 381 ? 6.699 -6.473 6.296 1.00 97.31 381 VAL A N 1
ATOM 3004 C CA . VAL A 1 381 ? 5.275 -6.823 6.173 1.00 97.31 381 VAL A CA 1
ATOM 3005 C C . VAL A 1 381 ? 4.465 -6.072 7.233 1.00 97.31 381 VAL A C 1
ATOM 3007 O O . VAL A 1 381 ? 3.458 -5.452 6.902 1.00 97.31 381 VAL A O 1
ATOM 3010 N N . GLU A 1 382 ? 4.956 -6.020 8.475 1.00 96.56 382 GLU A N 1
ATOM 3011 C CA . GLU A 1 382 ? 4.380 -5.195 9.549 1.00 96.56 382 GLU A CA 1
ATOM 3012 C C . GLU A 1 382 ? 4.349 -3.706 9.176 1.00 96.56 382 GLU A C 1
ATOM 3014 O O . GLU A 1 382 ? 3.356 -3.013 9.393 1.00 96.56 382 GLU A O 1
ATOM 3019 N N . PHE A 1 383 ? 5.404 -3.201 8.535 1.00 96.69 383 PHE A N 1
ATOM 3020 C CA . PHE A 1 383 ? 5.470 -1.796 8.139 1.00 96.69 383 PHE A CA 1
ATOM 3021 C C . PHE A 1 383 ? 4.408 -1.386 7.099 1.00 96.69 383 PHE A C 1
ATOM 3023 O O . PHE A 1 383 ? 3.986 -0.222 7.065 1.00 96.69 383 PHE A O 1
ATOM 3030 N N . ILE A 1 384 ? 3.940 -2.321 6.263 1.00 96.19 384 ILE A N 1
ATOM 3031 C CA . ILE A 1 384 ? 2.851 -2.099 5.290 1.00 96.19 384 ILE A CA 1
ATOM 3032 C C . ILE A 1 384 ? 1.512 -2.708 5.707 1.00 96.19 384 ILE A C 1
ATOM 3034 O O . ILE A 1 384 ? 0.541 -2.613 4.956 1.00 96.19 384 ILE A O 1
ATOM 3038 N N . GLN A 1 385 ? 1.436 -3.275 6.909 1.00 95.31 385 GLN A N 1
ATOM 3039 C CA . GLN A 1 385 ? 0.276 -3.980 7.449 1.00 95.31 385 GLN A CA 1
ATOM 3040 C C . GLN A 1 385 ? -1.029 -3.199 7.272 1.00 95.31 385 GLN A C 1
ATOM 3042 O O . GLN A 1 385 ? -2.005 -3.725 6.742 1.00 95.31 385 GLN A O 1
ATOM 3047 N N . SER A 1 386 ? -1.028 -1.914 7.637 1.00 92.00 386 SER A N 1
ATOM 3048 C CA . SER A 1 386 ? -2.201 -1.043 7.514 1.00 92.00 386 SER A CA 1
ATOM 3049 C C . SER A 1 386 ? -2.605 -0.768 6.063 1.00 92.00 386 SER A C 1
ATOM 3051 O O . SER A 1 386 ? -3.792 -0.661 5.775 1.00 92.00 386 SER A O 1
ATOM 3053 N N . ALA A 1 387 ? -1.645 -0.694 5.136 1.00 94.50 387 ALA A N 1
ATOM 3054 C CA . ALA A 1 387 ? -1.920 -0.467 3.717 1.00 94.50 387 ALA A CA 1
ATOM 3055 C C . ALA A 1 387 ? -2.472 -1.721 3.017 1.00 94.50 387 ALA A C 1
ATOM 3057 O O . ALA A 1 387 ? -3.259 -1.609 2.075 1.00 94.50 387 ALA A O 1
ATOM 3058 N N . MET A 1 388 ? -2.075 -2.909 3.482 1.00 93.56 388 MET A N 1
ATOM 3059 C CA . MET A 1 388 ? -2.590 -4.196 3.004 1.00 93.56 388 MET A CA 1
ATOM 3060 C C . MET A 1 388 ? -3.830 -4.679 3.762 1.00 93.56 388 MET A C 1
ATOM 3062 O O . MET A 1 388 ? -4.404 -5.687 3.371 1.00 93.56 388 MET A O 1
ATOM 3066 N N . CYS A 1 389 ? -4.261 -3.962 4.805 1.00 91.69 389 CYS A N 1
ATOM 3067 C CA . CYS A 1 389 ? -5.383 -4.342 5.664 1.00 91.69 389 CYS A CA 1
ATOM 3068 C C . CYS A 1 389 ? -5.179 -5.686 6.393 1.00 91.69 389 CYS A C 1
ATOM 3070 O O . CYS A 1 389 ? -6.119 -6.446 6.614 1.00 91.69 389 CYS A O 1
ATOM 3072 N N . LEU A 1 390 ? -3.939 -5.982 6.778 1.00 94.25 390 LEU A N 1
ATOM 3073 C CA . LEU A 1 390 ? -3.640 -7.164 7.579 1.00 94.25 390 LEU A CA 1
ATOM 3074 C C . LEU A 1 390 ? -4.097 -6.947 9.037 1.00 94.25 390 LEU A C 1
ATOM 3076 O O . LEU A 1 390 ? -3.861 -5.860 9.580 1.00 94.25 390 LEU A O 1
ATOM 3080 N N . PRO A 1 391 ? -4.704 -7.959 9.692 1.00 92.44 391 PRO A N 1
ATOM 3081 C CA . PRO A 1 391 ? -5.056 -7.898 11.112 1.00 92.44 391 PRO A CA 1
ATOM 3082 C C . PRO A 1 391 ? -3.857 -7.535 11.995 1.00 92.44 391 PRO A C 1
ATOM 3084 O O . PRO A 1 391 ? -2.720 -7.869 11.659 1.00 92.44 391 PRO A O 1
ATOM 3087 N N . GLN A 1 392 ? -4.080 -6.869 13.136 1.00 90.12 392 GLN A N 1
ATOM 3088 C CA . GLN A 1 392 ? -2.987 -6.475 14.048 1.00 90.12 392 GLN A CA 1
ATOM 3089 C C . GLN A 1 392 ? -2.172 -7.676 14.552 1.00 90.12 392 GLN A C 1
ATOM 3091 O O . GLN A 1 392 ? -0.956 -7.602 14.719 1.00 90.12 392 GLN A O 1
ATOM 3096 N N . ASP A 1 393 ? -2.849 -8.804 14.700 1.00 92.19 393 ASP A N 1
ATOM 3097 C CA . ASP A 1 393 ? -2.376 -10.088 15.189 1.00 92.19 393 ASP A CA 1
ATOM 3098 C C . ASP A 1 393 ? -2.141 -11.116 14.067 1.00 92.19 393 ASP A C 1
ATOM 3100 O O . ASP A 1 393 ? -1.990 -12.303 14.354 1.00 92.19 393 ASP A O 1
ATOM 3104 N N . PHE A 1 394 ? -2.042 -10.689 12.796 1.00 95.06 394 PHE A N 1
ATOM 3105 C CA . PHE A 1 394 ? -1.913 -11.588 11.633 1.00 95.06 394 PHE A CA 1
ATOM 3106 C C . PHE A 1 394 ? -0.790 -12.630 11.766 1.00 95.06 394 PHE A C 1
ATOM 3108 O O . PHE A 1 394 ? -0.869 -13.712 11.190 1.00 95.06 394 PHE A O 1
ATOM 3115 N N . LYS A 1 395 ? 0.257 -12.321 12.539 1.00 94.75 395 LYS A N 1
ATOM 3116 C CA . LYS A 1 395 ? 1.376 -13.230 12.818 1.00 94.75 395 LYS A CA 1
ATOM 3117 C C . LYS A 1 395 ? 0.972 -14.465 13.615 1.00 94.75 395 LYS A C 1
ATOM 3119 O O . LYS A 1 395 ? 1.530 -15.531 13.393 1.00 94.75 395 LYS A O 1
ATOM 3124 N N . SER A 1 396 ? 0.046 -14.302 14.555 1.00 94.06 396 SER A N 1
ATOM 3125 C CA . SER A 1 396 ? -0.456 -15.364 15.431 1.00 94.06 396 SER A CA 1
ATOM 3126 C C . SER A 1 396 ? -1.768 -15.970 14.940 1.00 94.06 396 SER A C 1
ATOM 3128 O O . SER A 1 396 ? -2.107 -17.065 15.371 1.00 94.06 396 SER A O 1
ATOM 3130 N N . THR A 1 397 ? -2.497 -15.286 14.053 1.00 93.31 397 THR A N 1
ATOM 3131 C CA . THR A 1 397 ? -3.803 -15.737 13.551 1.00 93.31 397 THR A CA 1
ATOM 3132 C C . THR A 1 397 ? -3.743 -16.183 12.093 1.00 93.31 397 THR A C 1
ATOM 3134 O O . THR A 1 397 ? -3.923 -17.361 11.801 1.00 93.31 397 THR A O 1
ATOM 3137 N N . LEU A 1 398 ? -3.441 -15.264 11.174 1.00 95.25 398 LEU A N 1
ATOM 3138 C CA . LEU A 1 398 ? -3.482 -15.514 9.732 1.00 95.25 398 LEU A CA 1
ATOM 3139 C C . LEU A 1 398 ? -2.363 -16.455 9.264 1.00 95.25 398 LEU A C 1
ATOM 3141 O O . LEU A 1 398 ? -2.636 -17.407 8.546 1.00 95.25 398 LEU A O 1
ATOM 3145 N N . ILE A 1 399 ? -1.111 -16.215 9.667 1.00 96.19 399 ILE A N 1
ATOM 3146 C CA . ILE A 1 399 ? 0.034 -17.023 9.204 1.00 96.19 399 ILE A CA 1
ATOM 3147 C C . ILE A 1 399 ? -0.107 -18.499 9.627 1.00 96.19 399 ILE A C 1
ATOM 3149 O O . ILE A 1 399 ? -0.002 -19.358 8.755 1.00 96.19 399 ILE A O 1
ATOM 3153 N N . PRO A 1 400 ? -0.398 -18.833 10.904 1.00 96.50 400 PRO A N 1
ATOM 3154 C CA . PRO A 1 400 ? -0.513 -20.229 11.331 1.00 96.50 400 PRO A CA 1
ATOM 3155 C C . PRO A 1 400 ? -1.747 -20.954 10.782 1.00 96.50 400 PRO A C 1
ATOM 3157 O O . PRO A 1 400 ? -1.767 -22.180 10.797 1.00 96.50 400 PRO A O 1
ATOM 3160 N N . LYS A 1 401 ? -2.768 -20.222 10.311 1.00 97.12 401 LYS A N 1
ATOM 3161 C CA . LYS A 1 401 ? -3.970 -20.795 9.681 1.00 97.12 401 LYS A CA 1
ATOM 3162 C C . LYS A 1 401 ? -3.694 -21.362 8.283 1.00 97.12 401 LYS A C 1
ATOM 3164 O O . LYS A 1 401 ? -4.433 -22.238 7.852 1.00 97.12 401 LYS A O 1
ATOM 3169 N N . TYR A 1 402 ? -2.636 -20.892 7.618 1.00 97.19 402 TYR A N 1
ATOM 3170 C CA . TYR A 1 402 ? -2.259 -21.286 6.256 1.00 97.19 402 TYR A CA 1
ATOM 3171 C C . TYR A 1 402 ? -0.798 -21.782 6.175 1.00 97.19 402 TYR A C 1
ATOM 3173 O O . TYR A 1 402 ? 0.023 -21.186 5.461 1.00 97.19 402 TYR A O 1
ATOM 3181 N N . PRO A 1 403 ? -0.429 -22.844 6.920 1.00 96.56 403 PRO A N 1
ATOM 3182 C CA . PRO A 1 403 ? 0.940 -23.369 6.952 1.00 96.56 403 PRO A CA 1
ATOM 3183 C C . PRO A 1 403 ? 1.409 -23.927 5.600 1.00 96.56 403 PRO A C 1
ATOM 3185 O O . PRO A 1 403 ? 2.606 -23.998 5.336 1.00 96.56 403 PRO A O 1
ATOM 3188 N N . GLU A 1 404 ? 0.480 -24.306 4.725 1.00 96.44 404 GLU A N 1
ATOM 3189 C CA . GLU A 1 404 ? 0.745 -24.749 3.359 1.00 96.44 404 GLU A CA 1
ATOM 3190 C C . GLU A 1 404 ? 1.226 -23.614 2.446 1.00 96.44 404 GLU A C 1
ATOM 3192 O O . GLU A 1 404 ? 1.835 -23.873 1.408 1.00 96.44 404 GLU A O 1
ATOM 3197 N N . PHE A 1 405 ? 0.957 -22.357 2.804 1.00 97.25 405 PHE A N 1
ATOM 3198 C CA . PHE A 1 405 ? 1.390 -21.196 2.028 1.00 97.25 405 PHE A CA 1
ATOM 3199 C C . PHE A 1 405 ? 2.527 -20.443 2.704 1.00 97.25 405 PHE A C 1
ATOM 3201 O O . PHE A 1 405 ? 3.412 -19.948 2.003 1.00 97.25 405 PHE A O 1
ATOM 3208 N N . PHE A 1 406 ? 2.521 -20.351 4.034 1.00 97.94 406 PHE A N 1
ATOM 3209 C CA . PHE A 1 406 ? 3.412 -19.465 4.770 1.00 97.94 406 PHE A CA 1
ATOM 3210 C C . PHE A 1 406 ? 4.235 -20.196 5.824 1.00 97.94 406 PHE A C 1
ATOM 3212 O O . PHE A 1 406 ? 3.713 -20.962 6.630 1.00 97.94 406 PHE A O 1
ATOM 3219 N N . SER A 1 407 ? 5.514 -19.838 5.909 1.00 96.81 407 SER A N 1
ATOM 3220 C CA . SER A 1 407 ? 6.349 -20.174 7.059 1.00 96.81 407 SER A CA 1
ATOM 3221 C C . SER A 1 407 ? 7.143 -18.968 7.555 1.00 96.81 407 SER A C 1
ATOM 3223 O O . SER A 1 407 ? 7.425 -18.019 6.816 1.00 96.81 407 SER A O 1
ATOM 3225 N N . LEU A 1 408 ? 7.509 -19.004 8.836 1.00 97.31 408 LEU A N 1
ATOM 3226 C CA . LEU A 1 408 ? 8.414 -18.037 9.445 1.00 97.31 408 LEU A CA 1
ATOM 3227 C C . LEU A 1 408 ? 9.790 -18.682 9.612 1.00 97.31 408 LEU A C 1
ATOM 3229 O O . LEU A 1 408 ? 9.942 -19.653 10.350 1.00 97.31 408 LEU A O 1
ATOM 3233 N N . LYS A 1 409 ? 10.801 -18.133 8.933 1.00 96.81 409 LYS A N 1
ATOM 3234 C CA . LYS A 1 409 ? 12.180 -18.648 8.942 1.00 96.81 409 LYS A CA 1
ATOM 3235 C C . LYS A 1 409 ? 13.155 -17.554 9.365 1.00 96.81 409 LYS A C 1
ATOM 3237 O O . LYS A 1 409 ? 13.061 -16.414 8.910 1.00 96.81 409 LYS A O 1
ATOM 3242 N N . VAL A 1 410 ? 14.113 -17.889 10.228 1.00 96.94 410 VAL A N 1
ATOM 3243 C CA . VAL A 1 410 ? 15.179 -16.959 10.629 1.00 96.94 410 VAL A CA 1
ATOM 3244 C C . VAL A 1 410 ? 16.302 -17.021 9.601 1.00 96.94 410 VAL A C 1
ATOM 3246 O O . VAL A 1 410 ? 16.918 -18.063 9.404 1.00 96.94 410 VAL A O 1
ATOM 3249 N N . ILE A 1 411 ? 16.569 -15.899 8.939 1.00 93.50 411 ILE A N 1
ATOM 3250 C CA . ILE A 1 411 ? 17.614 -15.759 7.924 1.00 93.50 411 ILE A CA 1
ATOM 3251 C C . ILE A 1 411 ? 18.424 -14.518 8.282 1.00 93.50 411 ILE A C 1
ATOM 3253 O O . ILE A 1 411 ? 17.861 -13.435 8.443 1.00 93.50 411 ILE A O 1
ATOM 3257 N N . ASN A 1 412 ? 19.745 -14.668 8.404 1.00 90.75 412 ASN A N 1
ATOM 3258 C CA . ASN A 1 412 ? 20.662 -13.585 8.782 1.00 90.75 412 ASN A CA 1
ATOM 3259 C C . ASN A 1 412 ? 20.224 -12.863 10.074 1.00 90.75 412 ASN A C 1
ATOM 3261 O O . ASN A 1 412 ? 20.232 -11.636 10.145 1.00 90.75 412 ASN A O 1
ATOM 3265 N N . GLY A 1 413 ? 19.759 -13.625 11.071 1.00 91.81 413 GLY A N 1
ATOM 3266 C CA . GLY A 1 413 ? 19.286 -13.091 12.355 1.00 91.81 413 GLY A CA 1
ATOM 3267 C C . GLY A 1 413 ? 17.931 -12.374 12.310 1.00 91.81 413 GLY A C 1
ATOM 3268 O O . GLY A 1 413 ? 17.483 -11.873 13.337 1.00 91.81 413 GLY A O 1
ATOM 3269 N N . LYS A 1 414 ? 17.252 -12.332 11.156 1.00 94.50 414 LYS A N 1
ATOM 3270 C CA . LYS A 1 414 ? 15.932 -11.708 10.999 1.00 94.50 414 LYS A CA 1
ATOM 3271 C C . LYS A 1 414 ? 14.857 -12.738 10.688 1.00 94.50 414 LYS A C 1
ATOM 3273 O O . LYS A 1 414 ? 15.060 -13.635 9.869 1.00 94.50 414 LYS A O 1
ATOM 3278 N N . VAL A 1 415 ? 13.684 -12.575 11.294 1.00 97.31 415 VAL A N 1
ATOM 3279 C CA . VAL A 1 415 ? 12.510 -13.386 10.955 1.00 97.31 415 VAL A CA 1
ATOM 3280 C C . VAL A 1 415 ? 11.981 -12.942 9.594 1.00 97.31 415 VAL A C 1
ATOM 3282 O O . VAL A 1 415 ? 11.680 -11.768 9.387 1.00 97.31 415 VAL A O 1
ATOM 3285 N N . ASN A 1 416 ? 11.886 -13.880 8.660 1.00 97.81 416 ASN A N 1
ATOM 3286 C CA . ASN A 1 416 ? 11.342 -13.677 7.327 1.00 97.81 416 ASN A CA 1
ATOM 3287 C C . ASN A 1 416 ? 10.063 -14.492 7.173 1.00 97.81 416 ASN A C 1
ATOM 3289 O O . ASN A 1 416 ? 10.000 -15.641 7.610 1.00 97.81 416 ASN A O 1
ATOM 3293 N N . LEU A 1 417 ? 9.078 -13.891 6.517 1.00 98.00 417 LEU A N 1
ATOM 3294 C CA . LEU A 1 417 ? 7.936 -14.597 5.964 1.00 98.00 417 LEU A CA 1
ATOM 3295 C C . LEU A 1 417 ? 8.356 -15.205 4.625 1.00 98.00 417 LEU A C 1
ATOM 3297 O O . LEU A 1 417 ? 8.892 -14.495 3.771 1.00 98.00 417 LEU A O 1
ATOM 3301 N N . VAL A 1 418 ? 8.140 -16.505 4.463 1.00 98.00 418 VAL A N 1
ATOM 3302 C CA . VAL A 1 418 ? 8.532 -17.277 3.281 1.00 98.00 418 VAL A CA 1
ATOM 3303 C C . VAL A 1 418 ? 7.299 -17.932 2.675 1.00 98.00 418 VAL A C 1
ATOM 3305 O O . VAL A 1 418 ? 6.429 -18.412 3.402 1.00 98.00 418 VAL A O 1
ATOM 3308 N N . LEU A 1 419 ? 7.230 -17.928 1.345 1.00 97.94 419 LEU A N 1
ATOM 3309 C CA . LEU A 1 419 ? 6.234 -18.674 0.586 1.00 97.94 419 LEU A CA 1
ATOM 3310 C C . LEU A 1 419 ? 6.706 -20.122 0.420 1.00 97.94 419 LEU A C 1
ATOM 3312 O O . LEU A 1 419 ? 7.755 -20.353 -0.180 1.00 97.94 419 LEU A O 1
ATOM 3316 N N . GLU A 1 420 ? 5.934 -21.083 0.919 1.00 96.00 420 GLU A N 1
ATOM 3317 C CA . GLU A 1 420 ? 6.264 -22.508 0.764 1.00 96.00 420 GLU A CA 1
ATOM 3318 C C . GLU A 1 420 ? 5.830 -23.041 -0.605 1.00 96.00 420 GLU A C 1
ATOM 3320 O O . GLU A 1 420 ? 6.610 -23.690 -1.298 1.00 96.00 420 GLU A O 1
ATOM 3325 N N . ASN A 1 421 ? 4.609 -22.701 -1.028 1.00 93.56 421 ASN A N 1
ATOM 3326 C CA . ASN A 1 421 ? 4.009 -23.242 -2.242 1.00 93.56 421 ASN A CA 1
ATOM 3327 C C . ASN A 1 421 ? 3.741 -22.148 -3.281 1.00 93.56 421 ASN A C 1
ATOM 3329 O O . ASN A 1 421 ? 2.894 -21.266 -3.093 1.00 93.56 421 ASN A O 1
ATOM 3333 N N . TRP A 1 422 ? 4.450 -22.243 -4.410 1.00 94.62 422 TRP A N 1
ATOM 3334 C CA . TRP A 1 422 ? 4.215 -21.400 -5.579 1.00 94.62 422 TRP A CA 1
ATOM 3335 C C . TRP A 1 422 ? 2.935 -21.808 -6.306 1.00 94.62 422 TRP A C 1
ATOM 3337 O O . TRP A 1 422 ? 2.720 -22.982 -6.596 1.00 94.62 422 TRP A O 1
ATOM 3347 N N . ASP A 1 423 ? 2.128 -20.819 -6.676 1.00 94.50 423 ASP A N 1
ATOM 3348 C CA . ASP A 1 423 ? 0.881 -21.025 -7.402 1.00 94.50 423 ASP A CA 1
ATOM 3349 C C . ASP A 1 423 ? 0.852 -20.191 -8.674 1.00 94.50 423 ASP A C 1
ATOM 3351 O O . ASP A 1 423 ? 0.703 -18.968 -8.661 1.00 94.50 423 ASP A O 1
ATOM 3355 N N . SER A 1 424 ? 1.005 -20.883 -9.797 1.00 95.06 424 SER A N 1
ATOM 3356 C CA . SER A 1 424 ? 1.046 -20.267 -11.118 1.00 95.06 424 SER A CA 1
ATOM 3357 C C . SER A 1 424 ? -0.277 -19.607 -11.510 1.00 95.06 424 SER A C 1
ATOM 3359 O O . SER A 1 424 ? -0.253 -18.701 -12.339 1.00 95.06 424 SER A O 1
ATOM 3361 N N . SER A 1 425 ? -1.412 -19.997 -10.913 1.00 95.38 425 SER A N 1
ATOM 3362 C CA . SER A 1 425 ? -2.704 -19.351 -11.186 1.00 95.38 425 SER A CA 1
ATOM 3363 C C . SER A 1 425 ? -2.763 -17.922 -10.634 1.00 95.38 425 SER A C 1
ATOM 3365 O O . SER A 1 425 ? -3.423 -17.058 -11.208 1.00 95.38 425 SER A O 1
ATOM 3367 N N . LEU A 1 426 ? -1.999 -17.640 -9.572 1.00 95.31 426 LEU A N 1
ATOM 3368 C CA . LEU A 1 426 ? -1.864 -16.303 -8.998 1.00 95.31 426 LEU A CA 1
ATOM 3369 C C . LEU A 1 426 ? -0.867 -15.422 -9.756 1.00 95.31 426 LEU A C 1
ATOM 3371 O O . LEU A 1 426 ? -0.839 -14.215 -9.522 1.00 95.31 426 LEU A O 1
ATOM 3375 N N . ALA A 1 427 ? -0.072 -15.976 -10.676 1.00 95.88 427 ALA A N 1
ATOM 3376 C CA . ALA A 1 427 ? 0.953 -15.242 -11.420 1.00 95.88 427 ALA A CA 1
ATOM 3377 C C . ALA A 1 427 ? 0.379 -14.360 -12.554 1.00 95.88 427 ALA A C 1
ATOM 3379 O O . ALA A 1 427 ? 0.998 -14.202 -13.607 1.00 95.88 427 ALA A O 1
ATOM 3380 N N . ILE A 1 428 ? -0.800 -13.776 -12.325 1.00 94.88 428 ILE A N 1
ATOM 3381 C CA . ILE A 1 428 ? -1.517 -12.853 -13.205 1.00 94.88 428 ILE A CA 1
ATOM 3382 C C . ILE A 1 428 ? -1.610 -11.512 -12.482 1.00 94.88 428 ILE A C 1
ATOM 3384 O O . ILE A 1 428 ? -2.166 -11.422 -11.383 1.00 94.88 428 ILE A O 1
ATOM 3388 N N . THR A 1 429 ? -1.047 -10.467 -13.081 1.00 96.12 429 THR A N 1
ATOM 3389 C CA . THR A 1 429 ? -1.061 -9.118 -12.499 1.00 96.12 429 THR A CA 1
ATOM 3390 C C . THR A 1 429 ? -2.457 -8.504 -12.537 1.00 96.12 429 THR A C 1
ATOM 3392 O O . THR A 1 429 ? -3.252 -8.811 -13.425 1.00 96.12 429 THR A O 1
ATOM 3395 N N . ALA A 1 430 ? -2.750 -7.557 -11.643 1.00 93.50 430 ALA A N 1
ATOM 3396 C CA . ALA A 1 430 ? -4.001 -6.792 -11.677 1.00 93.50 430 ALA A CA 1
ATOM 3397 C C . ALA A 1 430 ? -4.208 -6.089 -13.033 1.00 93.50 430 ALA A C 1
ATOM 3399 O O . ALA A 1 430 ? -5.327 -5.934 -13.519 1.00 93.50 430 ALA A O 1
ATOM 3400 N N . ARG A 1 431 ? -3.108 -5.691 -13.684 1.00 93.25 431 ARG A N 1
ATOM 3401 C CA . ARG A 1 431 ? -3.119 -5.118 -15.033 1.00 93.25 431 ARG A CA 1
ATOM 3402 C C . ARG A 1 431 ? -3.532 -6.136 -16.102 1.00 93.25 431 ARG A C 1
ATOM 3404 O O . ARG A 1 431 ? -4.241 -5.761 -17.032 1.00 93.25 431 ARG A O 1
ATOM 3411 N N . GLU A 1 432 ? -3.068 -7.379 -16.009 1.00 93.12 432 GLU A N 1
ATOM 3412 C CA . GLU A 1 432 ? -3.447 -8.462 -16.928 1.00 93.12 432 GLU A CA 1
ATOM 3413 C C . GLU A 1 432 ? -4.887 -8.930 -16.701 1.00 93.12 432 GLU A C 1
ATOM 3415 O O . GLU A 1 432 ? -5.607 -9.089 -17.683 1.00 93.12 432 GLU A O 1
ATOM 3420 N N . ASP A 1 433 ? -5.327 -9.066 -15.445 1.00 91.81 433 ASP A N 1
ATOM 3421 C CA . ASP A 1 433 ? -6.718 -9.411 -15.104 1.00 91.81 433 ASP A CA 1
ATOM 3422 C C . ASP A 1 433 ? -7.705 -8.344 -15.596 1.00 91.81 433 ASP A C 1
ATOM 3424 O O . ASP A 1 433 ? -8.742 -8.643 -16.179 1.00 91.81 433 ASP A O 1
ATOM 3428 N N . ARG A 1 434 ? -7.366 -7.059 -15.455 1.00 88.19 434 ARG A N 1
ATOM 3429 C CA . ARG A 1 434 ? -8.211 -5.997 -16.011 1.00 88.19 434 ARG A CA 1
ATOM 3430 C C . ARG A 1 434 ? -8.274 -6.055 -17.538 1.00 88.19 434 ARG A C 1
ATOM 3432 O O . ARG A 1 434 ? -9.342 -5.864 -18.109 1.00 88.19 434 ARG A O 1
ATOM 3439 N N . LEU A 1 435 ? -7.150 -6.337 -18.201 1.00 86.31 435 LEU A N 1
ATOM 3440 C CA . LEU A 1 435 ? -7.115 -6.459 -19.659 1.00 86.31 435 LEU A CA 1
ATOM 3441 C C . LEU A 1 435 ? -7.946 -7.652 -20.159 1.00 86.31 435 LEU A C 1
ATOM 3443 O O . LEU A 1 435 ? -8.572 -7.544 -21.210 1.00 86.31 435 LEU A O 1
ATOM 3447 N N . SER A 1 436 ? -7.963 -8.777 -19.437 1.00 85.94 436 SER A N 1
ATOM 3448 C CA . SER A 1 436 ? -8.785 -9.933 -19.817 1.00 85.94 436 SER A CA 1
ATOM 3449 C C . SER A 1 436 ? -10.284 -9.640 -19.688 1.00 85.94 436 SER A C 1
ATOM 3451 O O . SER A 1 436 ? -11.049 -10.088 -20.538 1.00 85.94 436 SER A O 1
ATOM 3453 N N . ARG A 1 437 ? -10.696 -8.843 -18.690 1.00 84.69 437 ARG A N 1
ATOM 3454 C CA . ARG A 1 437 ? -12.092 -8.404 -18.495 1.00 84.69 437 ARG A CA 1
ATOM 3455 C C . ARG A 1 437 ? -12.549 -7.346 -19.498 1.00 84.69 437 ARG A C 1
ATOM 3457 O O . ARG A 1 437 ? -13.659 -7.434 -20.008 1.00 84.69 437 ARG A O 1
ATOM 3464 N N . GLU A 1 438 ? -11.718 -6.333 -19.751 1.00 81.62 438 GLU A N 1
ATOM 3465 C CA . GLU A 1 438 ? -12.035 -5.227 -20.672 1.00 81.62 438 GLU A CA 1
ATOM 3466 C C . GLU A 1 438 ? -11.938 -5.656 -22.152 1.00 81.62 438 GLU A C 1
ATOM 3468 O O . GLU A 1 438 ? -12.483 -4.986 -23.029 1.00 81.62 438 GLU A O 1
ATOM 3473 N N . GLY A 1 439 ? -11.271 -6.782 -22.429 1.00 68.44 439 GLY A N 1
ATOM 3474 C CA . GLY A 1 439 ? -10.979 -7.260 -23.775 1.00 68.44 439 GLY A CA 1
ATOM 3475 C C . GLY A 1 439 ? -9.841 -6.478 -24.438 1.00 68.44 439 GLY A C 1
ATOM 3476 O O . GLY A 1 439 ? -9.510 -5.349 -24.073 1.00 68.44 439 GLY A O 1
ATOM 3477 N N . VAL A 1 440 ? -9.212 -7.082 -25.446 1.00 63.31 440 VAL A N 1
ATOM 3478 C CA . VAL A 1 440 ? -8.339 -6.350 -26.373 1.00 63.31 440 VAL A CA 1
ATOM 3479 C C . VAL A 1 440 ? -9.221 -5.946 -27.549 1.00 63.31 440 VAL A C 1
ATOM 3481 O O . VAL A 1 440 ? -9.653 -6.844 -28.270 1.00 63.31 440 VAL A O 1
ATOM 3484 N N . PRO A 1 441 ? -9.512 -4.652 -27.779 1.00 55.25 441 PRO A N 1
ATOM 3485 C CA . PRO A 1 441 ? -10.194 -4.250 -28.999 1.00 55.25 441 PRO A CA 1
ATOM 3486 C C . PRO A 1 441 ? -9.373 -4.742 -30.188 1.00 55.25 441 PRO A C 1
ATOM 3488 O O . PRO A 1 441 ? -8.190 -4.400 -30.305 1.00 55.25 441 PRO A O 1
ATOM 3491 N N . GLU A 1 442 ? -9.973 -5.584 -31.030 1.00 45.47 442 GLU A N 1
ATOM 3492 C CA . GLU A 1 442 ? -9.331 -6.027 -32.259 1.00 45.47 442 GLU A CA 1
ATOM 3493 C C . GLU A 1 442 ? -8.901 -4.794 -33.051 1.00 45.47 442 GLU A C 1
ATOM 3495 O O . GLU A 1 442 ? -9.651 -3.828 -33.222 1.00 45.47 442 GLU A O 1
ATOM 3500 N N . SER A 1 443 ? -7.651 -4.809 -33.505 1.00 44.91 443 SER A N 1
ATOM 3501 C CA . SER A 1 443 ? -7.133 -3.795 -34.409 1.00 44.91 443 SER A CA 1
ATOM 3502 C C . SER A 1 443 ? -7.908 -3.896 -35.720 1.00 44.91 443 SER A C 1
ATOM 3504 O O . SER A 1 443 ? -7.508 -4.636 -36.616 1.00 44.91 443 SER A O 1
ATOM 3506 N N . VAL A 1 444 ? -9.012 -3.155 -35.842 1.00 36.34 444 VAL A N 1
ATOM 3507 C CA . VAL A 1 444 ? -9.732 -2.992 -37.104 1.00 36.34 444 VAL A CA 1
ATOM 3508 C C . VAL A 1 444 ? -8.765 -2.380 -38.111 1.00 36.34 444 VAL A C 1
ATOM 3510 O O . VAL A 1 444 ? -8.485 -1.185 -38.054 1.00 36.34 444 VAL A O 1
ATOM 3513 N N . GLY A 1 445 ? -8.266 -3.236 -39.005 1.00 37.38 445 GLY A N 1
ATOM 3514 C CA . GLY A 1 445 ? -7.713 -2.918 -40.316 1.00 37.38 445 GLY A CA 1
ATOM 3515 C C . GLY A 1 445 ? -6.541 -1.943 -40.332 1.00 37.38 445 GLY A C 1
ATOM 3516 O O . GLY A 1 445 ? -6.715 -0.746 -40.137 1.00 37.38 445 GLY A O 1
ATOM 3517 N N . ASP A 1 446 ? -5.364 -2.474 -40.654 1.00 41.72 446 ASP A N 1
ATOM 3518 C CA . ASP A 1 446 ? -4.269 -1.833 -41.393 1.00 41.72 446 ASP A CA 1
ATOM 3519 C C . ASP A 1 446 ? -4.406 -0.311 -41.641 1.00 41.72 446 ASP A C 1
ATOM 3521 O O . ASP A 1 446 ? -4.626 0.175 -42.750 1.00 41.72 446 ASP A O 1
ATOM 3525 N N . ARG A 1 447 ? -4.280 0.489 -40.579 1.00 41.38 447 ARG A N 1
ATOM 3526 C CA . ARG A 1 447 ? -4.026 1.924 -40.691 1.00 41.38 447 ARG A CA 1
ATOM 3527 C C . ARG A 1 447 ? -2.597 2.125 -40.250 1.00 41.38 447 ARG A C 1
ATOM 3529 O O . ARG A 1 447 ? -2.308 2.162 -39.057 1.00 41.38 447 ARG A O 1
ATOM 3536 N N . LYS A 1 448 ? -1.718 2.336 -41.230 1.00 40.91 448 LYS A N 1
ATOM 3537 C CA . LYS A 1 448 ? -0.291 2.707 -41.129 1.00 40.91 448 LYS A CA 1
ATOM 3538 C C . LYS A 1 448 ? 0.064 3.863 -40.169 1.00 40.91 448 LYS A C 1
ATOM 3540 O O . LYS A 1 448 ? 1.206 4.308 -40.159 1.00 40.91 448 LYS A O 1
ATOM 3545 N N . ARG A 1 449 ? -0.862 4.375 -39.354 1.00 41.72 449 ARG A N 1
ATOM 3546 C CA . ARG A 1 449 ? -0.613 5.280 -38.228 1.00 41.72 449 ARG A CA 1
ATOM 3547 C C . ARG A 1 449 ? -1.637 5.007 -37.123 1.00 41.72 449 ARG A C 1
ATOM 3549 O O . ARG A 1 449 ? -2.677 5.666 -37.090 1.00 41.72 449 ARG A O 1
ATOM 3556 N N . VAL A 1 450 ? -1.336 4.095 -36.195 1.00 44.09 450 VAL A N 1
ATOM 3557 C CA . VAL A 1 450 ? -1.981 4.099 -34.870 1.00 44.09 450 VAL A CA 1
ATOM 3558 C C . VAL A 1 450 ? -1.502 5.372 -34.173 1.00 44.09 450 VAL A C 1
ATOM 3560 O O . VAL A 1 450 ? -0.479 5.397 -33.500 1.00 44.09 450 VAL A O 1
ATOM 3563 N N . ARG A 1 451 ? -2.176 6.490 -34.457 1.00 50.47 451 ARG A N 1
ATOM 3564 C CA . ARG A 1 451 ? -1.933 7.764 -33.784 1.00 50.47 451 ARG A CA 1
ATOM 3565 C C . ARG A 1 451 ? -2.303 7.534 -32.325 1.00 50.47 451 ARG A C 1
ATOM 3567 O O . ARG A 1 451 ? -3.464 7.242 -32.056 1.00 50.47 451 ARG A O 1
ATOM 3574 N N . ILE A 1 452 ? -1.332 7.648 -31.419 1.00 54.12 452 ILE A N 1
ATOM 3575 C CA . ILE A 1 452 ? -1.573 7.732 -29.974 1.00 54.12 452 ILE A CA 1
ATOM 3576 C C . ILE A 1 452 ? -2.791 8.637 -29.771 1.00 54.12 452 ILE A C 1
ATOM 3578 O O . ILE A 1 452 ? -2.809 9.769 -30.274 1.00 54.12 452 ILE A O 1
ATOM 3582 N N . ALA A 1 453 ? -3.833 8.127 -29.112 1.00 58.38 453 ALA A N 1
ATOM 3583 C CA . ALA A 1 453 ? -4.952 8.975 -28.739 1.00 58.38 453 ALA A CA 1
ATOM 3584 C C . ALA A 1 453 ? -4.390 10.124 -27.882 1.00 58.38 453 ALA A C 1
ATOM 3586 O O . ALA A 1 453 ? -3.384 9.967 -27.191 1.00 58.38 453 ALA A O 1
ATOM 3587 N N . LYS A 1 454 ? -4.958 11.333 -27.976 1.00 58.41 454 LYS A N 1
ATOM 3588 C CA . LYS A 1 454 ? -4.407 12.533 -27.302 1.00 58.41 454 LYS A CA 1
ATOM 3589 C C . LYS A 1 454 ? -4.231 12.360 -25.778 1.00 58.41 454 LYS A C 1
ATOM 3591 O O . LYS A 1 454 ? -3.563 13.177 -25.150 1.00 58.41 454 LYS A O 1
ATOM 3596 N N . ASP A 1 455 ? -4.830 11.322 -25.206 1.00 62.44 455 ASP A N 1
ATOM 3597 C CA . ASP A 1 455 ? -4.748 10.895 -23.812 1.00 62.44 455 ASP A CA 1
ATOM 3598 C C . ASP A 1 455 ? -3.477 10.087 -23.461 1.00 62.44 455 ASP A C 1
ATOM 3600 O O . ASP A 1 455 ? -3.157 9.949 -22.281 1.00 62.44 455 ASP A O 1
ATOM 3604 N N . GLY A 1 456 ? -2.716 9.609 -24.453 1.00 66.88 456 GLY A N 1
ATOM 3605 C CA . GLY A 1 456 ? -1.506 8.810 -24.253 1.00 66.88 456 GLY A CA 1
ATOM 3606 C C . GLY A 1 456 ? -1.732 7.304 -24.160 1.00 66.88 456 GLY A C 1
ATOM 3607 O O . GLY A 1 456 ? -0.771 6.577 -23.898 1.00 66.88 456 GLY A O 1
ATOM 3608 N N . ASN A 1 457 ? -2.966 6.831 -24.348 1.00 79.50 457 ASN A N 1
ATOM 3609 C CA . ASN A 1 457 ? -3.273 5.410 -24.263 1.00 79.50 457 ASN A CA 1
ATOM 3610 C C . ASN A 1 457 ? -2.888 4.678 -25.552 1.00 79.50 457 ASN A C 1
ATOM 3612 O O . ASN A 1 457 ? -3.116 5.154 -26.667 1.00 79.50 457 ASN A O 1
ATOM 3616 N N . PHE A 1 458 ? -2.292 3.498 -25.378 1.00 77.19 458 PHE A N 1
ATOM 3617 C CA . PHE A 1 458 ? -1.951 2.580 -26.457 1.00 77.19 458 PHE A CA 1
ATOM 3618 C C . PHE A 1 458 ? -2.696 1.265 -26.244 1.00 77.19 458 PHE A C 1
ATOM 3620 O O . PHE A 1 458 ? -2.561 0.625 -25.201 1.00 77.19 458 PHE A O 1
ATOM 3627 N N . LEU A 1 459 ? -3.473 0.866 -27.247 1.00 70.94 459 LEU A N 1
ATOM 3628 C CA . LEU A 1 459 ? -4.219 -0.386 -27.252 1.00 70.94 459 LEU A CA 1
ATOM 3629 C C . LEU A 1 459 ? -3.261 -1.522 -27.612 1.00 70.94 459 LEU A C 1
ATOM 3631 O O . LEU A 1 459 ? -2.948 -1.748 -28.779 1.00 70.94 459 LEU A O 1
ATOM 3635 N N . GLY A 1 460 ? -2.736 -2.206 -26.597 1.00 76.56 460 GLY A N 1
ATOM 3636 C CA . GLY A 1 460 ? -1.827 -3.324 -26.805 1.00 76.56 460 GLY A CA 1
ATOM 3637 C C . GLY A 1 460 ? -1.706 -4.234 -25.595 1.00 76.56 460 GLY A C 1
ATOM 3638 O O . GLY A 1 460 ? -1.750 -3.789 -24.446 1.00 76.56 460 GLY A O 1
ATOM 3639 N N . ARG A 1 461 ? -1.468 -5.524 -25.862 1.00 84.88 461 ARG A N 1
ATOM 3640 C CA . ARG A 1 461 ? -1.353 -6.571 -24.835 1.00 84.88 461 ARG A CA 1
ATOM 3641 C C . ARG A 1 461 ? -0.319 -6.263 -23.753 1.00 84.88 461 ARG A C 1
ATOM 3643 O O . ARG A 1 461 ? -0.502 -6.708 -22.628 1.00 84.88 461 ARG A O 1
ATOM 3650 N N . ASN A 1 462 ? 0.696 -5.453 -24.053 1.00 88.31 462 ASN A N 1
ATOM 3651 C CA . ASN A 1 462 ? 1.797 -5.132 -23.140 1.00 88.31 462 ASN A CA 1
ATOM 3652 C C . ASN A 1 462 ? 1.727 -3.726 -22.516 1.00 88.31 462 ASN A C 1
ATOM 3654 O O . ASN A 1 462 ? 2.659 -3.317 -21.815 1.00 88.31 462 ASN A O 1
ATOM 3658 N N . ALA A 1 463 ? 0.683 -2.953 -22.822 1.00 90.56 463 ALA A N 1
ATOM 3659 C CA . ALA A 1 463 ? 0.624 -1.538 -22.489 1.00 90.56 463 ALA A CA 1
ATOM 3660 C C . ALA A 1 463 ? -0.002 -1.249 -21.118 1.00 90.56 463 ALA A C 1
ATOM 3662 O O . ALA A 1 463 ? -0.977 -1.875 -20.705 1.00 90.56 463 ALA A O 1
ATOM 3663 N N . PHE A 1 464 ? 0.539 -0.272 -20.404 1.00 92.69 464 PHE A N 1
ATOM 3664 C CA . PHE A 1 464 ? -0.096 0.274 -19.209 1.00 92.69 464 PHE A CA 1
ATOM 3665 C C . PHE A 1 464 ? -1.204 1.247 -19.605 1.00 92.69 464 PHE A C 1
ATOM 3667 O O . PHE A 1 464 ? -1.055 1.980 -20.582 1.00 92.69 464 PHE A O 1
ATOM 3674 N N . LYS A 1 465 ? -2.271 1.302 -18.804 1.00 90.88 465 LYS A N 1
ATOM 3675 C CA . LYS A 1 465 ? -3.279 2.363 -18.889 1.00 90.88 465 LYS A CA 1
ATOM 3676 C C . LYS A 1 465 ? -2.664 3.666 -18.387 1.00 90.88 465 LYS A C 1
ATOM 3678 O O . LYS A 1 465 ? -2.068 3.699 -17.311 1.00 90.88 465 LYS A O 1
ATOM 3683 N N . ILE A 1 466 ? -2.776 4.721 -19.183 1.00 90.88 466 ILE A N 1
ATOM 3684 C CA . ILE A 1 466 ? -2.116 6.004 -18.964 1.00 90.88 466 ILE A CA 1
ATOM 3685 C C . ILE A 1 466 ? -3.149 7.097 -18.753 1.00 90.88 466 ILE A C 1
ATOM 3687 O O . ILE A 1 466 ? -4.141 7.215 -19.466 1.00 90.88 466 ILE A O 1
ATOM 3691 N N . SER A 1 467 ? -2.863 7.941 -17.771 1.00 89.94 467 SER A N 1
ATOM 3692 C CA . SER A 1 467 ? -3.528 9.218 -17.575 1.00 89.94 467 SER A CA 1
ATOM 3693 C C . SER A 1 467 ? -2.438 10.260 -17.407 1.00 89.94 467 SER A C 1
ATOM 3695 O O . SER A 1 467 ? -1.713 10.240 -16.415 1.00 89.94 467 SER A O 1
ATOM 3697 N N . PHE A 1 468 ? -2.243 11.160 -18.368 1.00 88.88 468 PHE A N 1
ATOM 3698 C CA . PHE A 1 468 ? -1.274 12.240 -18.189 1.00 88.88 468 PHE A CA 1
ATOM 3699 C C . PHE A 1 468 ? -1.821 13.328 -17.253 1.00 88.88 468 PHE A C 1
ATOM 3701 O O . PHE A 1 468 ? -3.013 13.628 -17.286 1.00 88.88 468 PHE A O 1
ATOM 3708 N N . PRO A 1 469 ? -0.982 13.922 -16.383 1.00 86.44 469 PRO A N 1
ATOM 3709 C CA . PRO A 1 469 ? -1.445 14.965 -15.478 1.00 86.44 469 PRO A CA 1
ATOM 3710 C C . PRO A 1 469 ? -1.881 16.226 -16.251 1.00 86.44 469 PRO A C 1
ATOM 3712 O O . PRO A 1 469 ? -1.297 16.535 -17.299 1.00 86.44 469 PRO A O 1
ATOM 3715 N N . PRO A 1 470 ? -2.869 16.987 -15.740 1.00 84.44 470 PRO A N 1
ATOM 3716 C CA . PRO A 1 470 ? -3.312 18.223 -16.373 1.00 84.44 470 PRO A CA 1
ATOM 3717 C C . PRO A 1 470 ? -2.143 19.184 -16.628 1.00 84.44 470 PRO A C 1
ATOM 3719 O O . PRO A 1 470 ? -1.299 19.428 -15.765 1.00 84.44 470 PRO A O 1
ATOM 3722 N N . GLY A 1 471 ? -2.072 19.719 -17.846 1.00 83.00 471 GLY A N 1
ATOM 3723 C CA . GLY A 1 471 ? -1.001 20.629 -18.262 1.00 83.00 471 GLY A CA 1
ATOM 3724 C C . GLY A 1 471 ? 0.306 19.952 -18.688 1.00 83.00 471 GLY A C 1
ATOM 3725 O O . GLY A 1 471 ? 1.179 20.645 -19.205 1.00 83.00 471 GLY A O 1
ATOM 3726 N N . PHE A 1 472 ? 0.448 18.627 -18.561 1.00 87.00 472 PHE A N 1
ATOM 3727 C CA . PHE A 1 472 ? 1.537 17.925 -19.236 1.00 87.00 472 PHE A CA 1
ATOM 3728 C C . PHE A 1 472 ? 1.264 17.887 -20.741 1.00 87.00 472 PHE A C 1
ATOM 3730 O O . PHE A 1 472 ? 0.177 17.522 -21.200 1.00 87.00 472 PHE A O 1
ATOM 3737 N N . ARG A 1 473 ? 2.253 18.338 -21.511 1.00 82.69 473 ARG A N 1
ATOM 3738 C CA . ARG A 1 473 ? 2.203 18.432 -22.970 1.00 82.69 473 ARG A CA 1
ATOM 3739 C C . ARG A 1 473 ? 3.430 17.708 -23.523 1.00 82.69 473 ARG A C 1
ATOM 3741 O O . ARG A 1 473 ? 4.478 18.338 -23.673 1.00 82.69 473 ARG A O 1
ATOM 3748 N N . PRO A 1 474 ? 3.348 16.383 -23.735 1.00 82.31 474 PRO A N 1
ATOM 3749 C CA . PRO A 1 474 ? 4.462 15.638 -24.297 1.00 82.31 474 PRO A CA 1
ATOM 3750 C C . PRO A 1 474 ? 4.734 16.106 -25.731 1.00 82.31 474 PRO A C 1
ATOM 3752 O O . PRO A 1 474 ? 3.807 16.390 -26.488 1.00 82.31 474 PRO A O 1
ATOM 3755 N N . ASN A 1 475 ? 6.010 16.206 -26.098 1.00 85.06 475 ASN A N 1
ATOM 3756 C CA . ASN A 1 475 ? 6.405 16.485 -27.477 1.00 85.06 475 ASN A CA 1
ATOM 3757 C C . ASN A 1 475 ? 6.368 15.195 -28.323 1.00 85.06 475 ASN A C 1
ATOM 3759 O O . ASN A 1 475 ? 6.231 14.096 -27.785 1.00 85.06 475 ASN A O 1
ATOM 3763 N N . ALA A 1 476 ? 6.494 15.327 -29.647 1.00 83.25 476 ALA A N 1
ATOM 3764 C CA . ALA A 1 476 ? 6.423 14.188 -30.568 1.00 83.25 476 ALA A CA 1
ATOM 3765 C C . ALA A 1 476 ? 7.487 13.115 -30.267 1.00 83.25 476 ALA A C 1
ATOM 3767 O O . ALA A 1 476 ? 7.151 11.943 -30.146 1.00 83.25 476 ALA A O 1
ATOM 3768 N N . SER A 1 477 ? 8.738 13.524 -30.032 1.00 86.06 477 SER A N 1
ATOM 3769 C CA . SER A 1 477 ? 9.840 12.608 -29.696 1.00 86.06 477 SER A CA 1
ATOM 3770 C C . SER A 1 477 ? 9.573 11.802 -28.417 1.00 86.06 477 SER A C 1
ATOM 3772 O O . SER A 1 477 ? 9.789 10.593 -28.398 1.00 86.06 477 SER A O 1
ATOM 3774 N N . TYR A 1 478 ? 9.035 12.433 -27.369 1.00 86.62 478 TYR A N 1
ATOM 3775 C CA . TYR A 1 478 ? 8.630 11.735 -26.150 1.00 86.62 478 TYR A CA 1
ATOM 3776 C C . TYR A 1 478 ? 7.543 10.702 -26.440 1.00 86.62 478 TYR A C 1
ATOM 3778 O O . TYR A 1 478 ? 7.614 9.587 -25.935 1.00 86.62 478 TYR A O 1
ATOM 3786 N N . LEU A 1 479 ? 6.535 11.068 -27.235 1.00 85.12 479 LEU A N 1
ATOM 3787 C CA . LEU A 1 479 ? 5.437 10.170 -27.582 1.00 85.12 479 LEU A CA 1
ATOM 3788 C C . LEU A 1 479 ? 5.918 8.958 -28.390 1.00 85.12 479 LEU A C 1
ATOM 3790 O O . LEU A 1 479 ? 5.480 7.847 -28.110 1.00 85.12 479 LEU A O 1
ATOM 3794 N N . GLU A 1 480 ? 6.857 9.143 -29.317 1.00 85.06 480 GLU A N 1
ATOM 3795 C CA . GLU A 1 480 ? 7.466 8.050 -30.085 1.00 85.06 480 GLU A CA 1
ATOM 3796 C C . GLU A 1 480 ? 8.272 7.090 -29.196 1.00 85.06 480 GLU A C 1
ATOM 3798 O O . GLU A 1 480 ? 8.132 5.868 -29.298 1.00 85.06 480 GLU A O 1
ATOM 3803 N N . GLU A 1 481 ? 9.107 7.616 -28.292 1.00 88.81 481 GLU A N 1
ATOM 3804 C CA . GLU A 1 481 ? 9.834 6.794 -27.314 1.00 88.81 481 GLU A CA 1
ATOM 3805 C C . GLU A 1 481 ? 8.875 6.062 -26.370 1.00 88.81 481 GLU A C 1
ATOM 3807 O O . GLU A 1 481 ? 9.067 4.884 -26.050 1.00 88.81 481 GLU A O 1
ATOM 3812 N N . PHE A 1 482 ? 7.821 6.752 -25.942 1.00 88.50 482 PHE A N 1
ATOM 3813 C CA . PHE A 1 482 ? 6.809 6.205 -25.057 1.00 88.50 482 PHE A CA 1
ATOM 3814 C C . PHE A 1 482 ? 6.004 5.090 -25.727 1.00 88.50 482 PHE A C 1
ATOM 3816 O O . PHE A 1 482 ? 5.756 4.061 -25.104 1.00 88.50 482 PHE A O 1
ATOM 3823 N N . GLU A 1 483 ? 5.655 5.234 -27.005 1.00 86.94 483 GLU A N 1
ATOM 3824 C CA . GLU A 1 483 ? 4.979 4.195 -27.783 1.00 86.94 483 GLU A CA 1
ATOM 3825 C C . GLU A 1 483 ? 5.848 2.942 -27.925 1.00 86.94 483 GLU A C 1
ATOM 3827 O O . GLU A 1 483 ? 5.372 1.829 -27.691 1.00 86.94 483 GLU A O 1
ATOM 3832 N N . LYS A 1 484 ? 7.143 3.106 -28.234 1.00 90.25 484 LYS A N 1
ATOM 3833 C CA . LYS A 1 484 ? 8.101 1.986 -28.257 1.00 90.25 484 LYS A CA 1
ATOM 3834 C C . LYS A 1 484 ? 8.134 1.265 -26.906 1.00 90.25 484 LYS A C 1
ATOM 3836 O O . LYS A 1 484 ? 8.118 0.035 -26.860 1.00 90.25 484 LYS A O 1
ATOM 3841 N N . TRP A 1 485 ? 8.118 2.018 -25.806 1.00 92.38 485 TRP A N 1
ATOM 3842 C CA . TRP A 1 485 ? 8.071 1.459 -24.454 1.00 92.38 485 TRP A CA 1
ATOM 3843 C C . TRP A 1 485 ? 6.745 0.741 -24.144 1.00 92.38 485 TRP A C 1
ATOM 3845 O O . TRP A 1 485 ? 6.758 -0.335 -23.545 1.00 92.38 485 TRP A O 1
ATOM 3855 N N . GLN A 1 486 ? 5.600 1.270 -24.583 1.00 91.25 486 GLN A N 1
ATOM 3856 C CA . GLN A 1 486 ? 4.291 0.624 -24.414 1.00 91.25 486 GLN A CA 1
ATOM 3857 C C . GLN A 1 486 ? 4.187 -0.695 -25.193 1.00 91.25 486 GLN A C 1
ATOM 3859 O O . GLN A 1 486 ? 3.700 -1.685 -24.645 1.00 91.25 486 GLN A O 1
ATOM 3864 N N . LYS A 1 487 ? 4.712 -0.741 -26.426 1.00 90.19 487 LYS A N 1
ATOM 3865 C CA . LYS A 1 487 ? 4.716 -1.936 -27.293 1.00 90.19 487 LYS A CA 1
ATOM 3866 C C . LYS A 1 487 ? 5.638 -3.053 -26.807 1.00 90.19 487 LYS A C 1
ATOM 3868 O O . LYS A 1 487 ? 5.325 -4.224 -27.019 1.00 90.19 487 LYS A O 1
ATOM 3873 N N . MET A 1 488 ? 6.751 -2.694 -26.163 1.00 92.19 488 MET A N 1
ATOM 3874 C CA . MET A 1 488 ? 7.731 -3.637 -25.612 1.00 92.19 488 MET A CA 1
ATOM 3875 C C . MET A 1 488 ? 7.051 -4.751 -24.812 1.00 92.19 488 MET A C 1
ATOM 3877 O O . MET A 1 488 ? 6.069 -4.484 -24.126 1.00 92.19 488 MET A O 1
ATOM 3881 N N . GLU A 1 489 ? 7.581 -5.971 -24.861 1.00 92.69 489 GLU A N 1
ATOM 3882 C CA . GLU A 1 489 ? 7.087 -7.091 -24.049 1.00 92.69 489 GLU A CA 1
ATOM 3883 C C . GLU A 1 489 ? 6.917 -6.694 -22.582 1.00 92.69 489 GLU A C 1
ATOM 3885 O O . GLU A 1 489 ? 7.729 -5.942 -22.040 1.00 92.69 489 GLU A O 1
ATOM 3890 N N . PHE A 1 490 ? 5.838 -7.165 -21.957 1.00 93.06 490 PHE A N 1
ATOM 3891 C CA . PHE A 1 490 ? 5.553 -6.932 -20.547 1.00 93.06 490 PHE A CA 1
ATOM 3892 C C . PHE A 1 490 ? 6.207 -8.043 -19.713 1.00 93.06 490 PHE A C 1
ATOM 3894 O O . PHE A 1 490 ? 5.713 -9.170 -19.724 1.00 93.06 490 PHE A O 1
ATOM 3901 N N . PRO A 1 491 ? 7.325 -7.783 -19.010 1.00 93.94 491 PRO A N 1
ATOM 3902 C CA . PRO A 1 491 ? 7.967 -8.815 -18.215 1.00 93.94 491 PRO A CA 1
ATOM 3903 C C . PRO A 1 491 ? 7.193 -8.964 -16.908 1.00 93.94 491 PRO A C 1
ATOM 3905 O O . PRO A 1 491 ? 7.075 -7.999 -16.148 1.00 93.94 491 PRO A O 1
ATOM 3908 N N . SER A 1 492 ? 6.674 -10.166 -16.657 1.00 95.00 492 SER A N 1
ATOM 3909 C CA . SER A 1 492 ? 5.848 -10.429 -15.478 1.00 95.00 492 SER A CA 1
ATOM 3910 C C . SER A 1 492 ? 6.611 -10.114 -14.173 1.00 95.00 492 SER A C 1
ATOM 3912 O O . SER A 1 492 ? 7.764 -10.541 -14.015 1.00 95.00 492 SER A O 1
ATOM 3914 N N . PRO A 1 493 ? 5.989 -9.392 -13.217 1.00 96.62 493 PRO A N 1
ATOM 3915 C CA . PRO A 1 493 ? 6.524 -9.158 -11.873 1.00 96.62 493 PRO A CA 1
ATOM 3916 C C . PRO A 1 493 ? 6.896 -10.436 -11.118 1.00 96.62 493 PRO A C 1
ATOM 3918 O O . PRO A 1 493 ? 7.813 -10.412 -10.301 1.00 96.62 493 PRO A O 1
ATOM 3921 N N . TYR A 1 494 ? 6.229 -11.548 -11.427 1.00 96.62 494 TYR A N 1
ATOM 3922 C CA . TYR A 1 494 ? 6.431 -12.849 -10.787 1.00 96.62 494 TYR A CA 1
ATOM 3923 C C . TYR A 1 494 ? 7.607 -13.642 -11.379 1.00 96.62 494 TYR A C 1
ATOM 3925 O O . TYR A 1 494 ? 7.975 -14.696 -10.872 1.00 96.62 494 TYR A O 1
ATOM 3933 N N . LEU A 1 495 ? 8.244 -13.151 -12.449 1.00 92.88 495 LEU A N 1
ATOM 3934 C CA . LEU A 1 495 ? 9.506 -13.719 -12.923 1.00 92.88 495 LEU A CA 1
ATOM 3935 C C . LEU A 1 495 ? 10.658 -13.243 -12.045 1.00 92.88 495 LEU A C 1
ATOM 3937 O O . LEU A 1 495 ? 10.727 -12.062 -11.705 1.00 92.88 495 LEU A O 1
ATOM 3941 N N . ASN A 1 496 ? 11.606 -14.136 -11.753 1.00 88.88 496 ASN A N 1
ATOM 3942 C CA . ASN A 1 496 ? 12.765 -13.818 -10.922 1.00 88.88 496 ASN A CA 1
ATOM 3943 C C . ASN A 1 496 ? 13.534 -12.599 -11.468 1.00 88.88 496 ASN A C 1
ATOM 3945 O O . ASN A 1 496 ? 14.019 -12.603 -12.603 1.00 88.88 496 ASN A O 1
ATOM 3949 N N . ALA A 1 497 ? 13.664 -11.569 -10.628 1.00 88.69 497 ALA A N 1
ATOM 3950 C CA . ALA A 1 497 ? 14.283 -10.296 -10.975 1.00 88.69 497 ALA A CA 1
ATOM 3951 C C . ALA A 1 497 ? 15.754 -10.434 -11.414 1.00 88.69 497 ALA A C 1
ATOM 3953 O O . ALA A 1 497 ? 16.205 -9.665 -12.259 1.00 88.69 497 ALA A O 1
ATOM 3954 N N . ARG A 1 498 ? 16.479 -11.445 -10.909 1.00 89.25 498 ARG A N 1
ATOM 3955 C CA . ARG A 1 498 ? 17.898 -11.701 -11.230 1.00 89.25 498 ARG A CA 1
ATOM 3956 C C . ARG A 1 498 ? 18.136 -12.132 -12.684 1.00 89.25 498 ARG A C 1
ATOM 3958 O O . ARG A 1 498 ? 19.277 -12.164 -13.125 1.00 89.25 498 ARG A O 1
ATOM 3965 N N . ARG A 1 499 ? 17.080 -12.472 -13.433 1.00 89.00 499 ARG A N 1
ATOM 3966 C CA . ARG A 1 499 ? 17.172 -12.857 -14.854 1.00 89.00 499 ARG A CA 1
ATOM 3967 C C . ARG A 1 499 ? 17.354 -11.669 -15.796 1.00 89.00 499 ARG A C 1
ATOM 3969 O O . ARG A 1 499 ? 17.592 -11.878 -16.980 1.00 89.00 499 ARG A O 1
ATOM 3976 N N . PHE A 1 500 ? 17.190 -10.450 -15.294 1.00 88.00 500 PHE A N 1
ATOM 3977 C CA . PHE A 1 500 ? 17.230 -9.241 -16.100 1.00 88.00 500 PHE A CA 1
ATOM 3978 C C . PHE A 1 500 ? 18.517 -8.470 -15.827 1.00 88.00 500 PHE A C 1
ATOM 3980 O O . PHE A 1 500 ? 18.829 -8.162 -14.677 1.00 88.00 500 PHE A O 1
ATOM 3987 N N . ASP A 1 501 ? 19.231 -8.116 -16.893 1.00 87.25 501 ASP A N 1
ATOM 3988 C CA . ASP A 1 501 ? 20.327 -7.155 -16.810 1.00 87.25 501 ASP A CA 1
ATOM 3989 C C . ASP A 1 501 ? 19.753 -5.756 -16.538 1.00 87.25 501 ASP A C 1
ATOM 3991 O O . ASP A 1 501 ? 18.810 -5.316 -17.197 1.00 87.25 501 ASP A O 1
ATOM 3995 N N . ALA A 1 502 ? 20.329 -5.029 -15.582 1.00 83.62 502 ALA A N 1
ATOM 3996 C CA . ALA A 1 502 ? 19.932 -3.664 -15.253 1.00 83.62 502 ALA A CA 1
ATOM 3997 C C . ALA A 1 502 ? 20.050 -2.693 -16.448 1.00 83.62 502 ALA A C 1
ATOM 3999 O O . ALA A 1 502 ? 19.346 -1.677 -16.480 1.00 83.62 502 ALA A O 1
ATOM 4000 N N . ALA A 1 503 ? 20.912 -2.993 -17.428 1.00 86.31 503 ALA A N 1
ATOM 4001 C CA . ALA A 1 503 ? 21.031 -2.221 -18.662 1.00 86.31 503 ALA A CA 1
ATOM 4002 C C . ALA A 1 503 ? 19.855 -2.445 -19.636 1.00 86.31 503 ALA A C 1
ATOM 4004 O O . ALA A 1 503 ? 19.533 -1.549 -20.427 1.00 86.31 503 ALA A O 1
ATOM 4005 N N . ASP A 1 504 ? 19.170 -3.592 -19.554 1.00 90.31 504 ASP A N 1
ATOM 4006 C CA . ASP A 1 504 ? 18.072 -3.951 -20.451 1.00 90.31 504 ASP A CA 1
ATOM 4007 C C . ASP A 1 504 ? 16.868 -3.001 -20.250 1.00 90.31 504 ASP A C 1
ATOM 4009 O O . ASP A 1 504 ? 16.340 -2.845 -19.139 1.00 90.31 504 ASP A O 1
ATOM 4013 N N . PRO A 1 505 ? 16.363 -2.346 -21.314 1.00 91.19 505 PRO A N 1
ATOM 4014 C CA . PRO A 1 505 ? 15.088 -1.637 -21.270 1.00 91.19 505 PRO A CA 1
ATOM 4015 C C . PRO A 1 505 ? 13.920 -2.451 -20.680 1.00 91.19 505 PRO A C 1
ATOM 4017 O O . PRO A 1 505 ? 13.076 -1.866 -19.990 1.00 91.19 505 PRO A O 1
ATOM 4020 N N . LYS A 1 506 ? 13.884 -3.777 -20.883 1.00 92.62 506 LYS A N 1
ATOM 4021 C CA . LYS A 1 506 ? 12.867 -4.663 -20.296 1.00 92.62 506 LYS A CA 1
ATOM 4022 C C . LYS A 1 506 ? 12.961 -4.694 -18.773 1.00 92.62 506 LYS A C 1
ATOM 4024 O O . LYS A 1 506 ? 11.925 -4.637 -18.117 1.00 92.62 506 LYS A O 1
ATOM 4029 N N . ALA A 1 507 ? 14.162 -4.670 -18.191 1.00 92.94 507 ALA A N 1
ATOM 4030 C CA . ALA A 1 507 ? 14.340 -4.609 -16.738 1.00 92.94 507 ALA A CA 1
ATOM 4031 C C . ALA A 1 507 ? 13.676 -3.358 -16.143 1.00 92.94 507 ALA A C 1
ATOM 4033 O O . ALA A 1 507 ? 12.949 -3.429 -15.151 1.00 92.94 507 ALA A O 1
ATOM 4034 N N . ARG A 1 508 ? 13.829 -2.206 -16.811 1.00 93.06 508 ARG A N 1
ATOM 4035 C CA . ARG A 1 508 ? 13.165 -0.953 -16.409 1.00 93.06 508 ARG A CA 1
ATOM 4036 C C . ARG A 1 508 ? 11.643 -1.041 -16.522 1.00 93.06 508 ARG A C 1
ATOM 4038 O O . ARG A 1 508 ? 10.946 -0.533 -15.646 1.00 93.06 508 ARG A O 1
ATOM 4045 N N . LYS A 1 509 ? 11.115 -1.688 -17.569 1.00 95.56 509 LYS A N 1
ATOM 4046 C CA . LYS A 1 509 ? 9.668 -1.928 -17.705 1.00 95.56 509 LYS A CA 1
ATOM 4047 C C . LYS A 1 509 ? 9.148 -2.886 -16.626 1.00 95.56 509 LYS A C 1
ATOM 4049 O O . LYS A 1 509 ? 8.089 -2.623 -16.061 1.00 95.56 509 LYS A O 1
ATOM 4054 N N . ARG A 1 510 ? 9.917 -3.921 -16.269 1.00 96.00 510 ARG A N 1
ATOM 4055 C CA . ARG A 1 510 ? 9.597 -4.841 -15.167 1.00 96.00 510 ARG A CA 1
ATOM 4056 C C . ARG A 1 510 ? 9.504 -4.116 -13.828 1.00 96.00 510 ARG A C 1
ATOM 4058 O O . ARG A 1 510 ? 8.562 -4.359 -13.091 1.00 96.00 510 ARG A O 1
ATOM 4065 N N . VAL A 1 511 ? 10.426 -3.202 -13.517 1.00 96.19 511 VAL A N 1
ATOM 4066 C CA . VAL A 1 511 ? 10.344 -2.395 -12.282 1.00 96.19 511 VAL A CA 1
ATOM 4067 C C . VAL A 1 511 ? 9.008 -1.653 -12.206 1.00 96.19 511 VAL A C 1
ATOM 4069 O O . VAL A 1 511 ? 8.351 -1.676 -11.172 1.00 96.19 511 VAL A O 1
ATOM 4072 N N . VAL A 1 512 ? 8.566 -1.037 -13.306 1.00 97.31 512 VAL A N 1
ATOM 4073 C CA . VAL A 1 512 ? 7.255 -0.368 -13.360 1.00 97.31 512 VAL A CA 1
ATOM 4074 C C . VAL A 1 512 ? 6.112 -1.362 -13.155 1.00 97.31 512 VAL A C 1
ATOM 4076 O O . VAL A 1 512 ? 5.169 -1.041 -12.440 1.00 97.31 512 VAL A O 1
ATOM 4079 N N . ALA A 1 513 ? 6.212 -2.565 -13.725 1.00 97.50 513 ALA A N 1
ATOM 4080 C CA . ALA A 1 513 ? 5.235 -3.631 -13.520 1.00 97.50 513 ALA A CA 1
ATOM 4081 C C . ALA A 1 513 ? 5.170 -4.089 -12.051 1.00 97.50 513 ALA A C 1
ATOM 4083 O O . ALA A 1 513 ? 4.077 -4.234 -11.519 1.00 97.50 513 ALA A O 1
ATOM 4084 N N . VAL A 1 514 ? 6.312 -4.244 -11.371 1.00 98.06 514 VAL A N 1
ATOM 4085 C CA . VAL A 1 514 ? 6.373 -4.605 -9.942 1.00 98.06 514 VAL A CA 1
ATOM 4086 C C . VAL A 1 514 ? 5.774 -3.505 -9.069 1.00 98.06 514 VAL A C 1
ATOM 4088 O O . VAL A 1 514 ? 4.994 -3.794 -8.171 1.00 98.06 514 VAL A O 1
ATOM 4091 N N . LEU A 1 515 ? 6.098 -2.235 -9.334 1.00 98.12 515 LEU A N 1
ATOM 4092 C CA . LEU A 1 515 ? 5.532 -1.106 -8.587 1.00 98.12 515 LEU A CA 1
ATOM 4093 C C . LEU A 1 515 ? 4.020 -0.974 -8.807 1.00 98.12 515 LEU A C 1
ATOM 4095 O O . LEU A 1 515 ? 3.292 -0.653 -7.869 1.00 98.12 515 LEU A O 1
ATOM 4099 N N . HIS A 1 516 ? 3.555 -1.220 -10.035 1.00 98.00 516 HIS A N 1
ATOM 4100 C CA . HIS A 1 516 ? 2.133 -1.263 -10.372 1.00 98.00 516 HIS A CA 1
ATOM 4101 C C . HIS A 1 516 ? 1.429 -2.381 -9.602 1.00 98.00 516 HIS A C 1
ATOM 4103 O O . HIS A 1 516 ? 0.484 -2.099 -8.867 1.00 98.00 516 HIS A O 1
ATOM 4109 N N . GLU A 1 517 ? 1.952 -3.606 -9.678 1.00 98.19 517 GLU A N 1
ATOM 4110 C CA . GLU A 1 517 ? 1.372 -4.764 -9.000 1.00 98.19 517 GLU A CA 1
ATOM 4111 C C . GLU A 1 517 ? 1.375 -4.578 -7.479 1.00 98.19 517 GLU A C 1
ATOM 4113 O O . GLU A 1 517 ? 0.332 -4.713 -6.851 1.00 98.19 517 GLU A O 1
ATOM 4118 N N . LEU A 1 518 ? 2.489 -4.157 -6.876 1.00 97.81 518 LEU A N 1
ATOM 4119 C CA . LEU A 1 518 ? 2.584 -3.922 -5.432 1.00 97.81 518 LEU A CA 1
ATOM 4120 C C . LEU A 1 518 ? 1.566 -2.888 -4.933 1.00 97.81 518 LEU A C 1
ATOM 4122 O O . LEU A 1 518 ? 0.902 -3.112 -3.922 1.00 97.81 518 LEU A O 1
ATOM 4126 N N . LEU A 1 519 ? 1.414 -1.764 -5.643 1.00 98.06 519 LEU A N 1
ATOM 4127 C CA . LEU A 1 519 ? 0.375 -0.786 -5.320 1.00 98.06 519 LEU A CA 1
ATOM 4128 C C . LEU A 1 519 ? -1.015 -1.396 -5.496 1.00 98.06 519 LEU A C 1
ATOM 4130 O O . LEU A 1 519 ? -1.889 -1.147 -4.667 1.00 98.06 519 LEU A O 1
ATOM 4134 N N . SER A 1 520 ? -1.217 -2.223 -6.521 1.00 97.31 520 SER A N 1
ATOM 4135 C CA . SER A 1 520 ? -2.494 -2.888 -6.768 1.00 97.31 520 SER A CA 1
ATOM 4136 C C . SER A 1 520 ? -2.902 -3.865 -5.657 1.00 97.31 520 SER A C 1
ATOM 4138 O O . SER A 1 520 ? -4.096 -4.041 -5.436 1.00 97.31 520 SER A O 1
ATOM 4140 N N . LEU A 1 521 ? -1.957 -4.430 -4.897 1.00 96.81 521 LEU A N 1
ATOM 4141 C CA . LEU A 1 521 ? -2.251 -5.286 -3.736 1.00 96.81 521 LEU A CA 1
ATOM 4142 C C . LEU A 1 521 ? -2.730 -4.495 -2.510 1.00 96.81 521 LEU A C 1
ATOM 4144 O O . LEU A 1 521 ? -3.319 -5.063 -1.592 1.00 96.81 521 LEU A O 1
ATOM 4148 N N . THR A 1 522 ? -2.485 -3.183 -2.470 1.00 96.94 522 THR A N 1
ATOM 4149 C CA . THR A 1 522 ? -2.899 -2.344 -1.337 1.00 96.94 522 THR A CA 1
ATOM 4150 C C . THR A 1 522 ? -4.380 -1.986 -1.413 1.00 96.94 522 THR A C 1
ATOM 4152 O O . THR A 1 522 ? -4.976 -1.915 -2.491 1.00 96.94 522 THR A O 1
ATOM 4155 N N . MET A 1 523 ? -4.989 -1.746 -0.254 1.00 93.62 523 MET A N 1
ATOM 4156 C CA . MET A 1 523 ? -6.428 -1.517 -0.123 1.00 93.62 523 MET A CA 1
ATOM 4157 C C . MET A 1 523 ? -6.882 -0.270 -0.897 1.00 93.62 523 MET A C 1
ATOM 4159 O O . MET A 1 523 ? -7.793 -0.332 -1.715 1.00 93.62 523 MET A O 1
ATOM 4163 N N . GLU A 1 524 ? -6.191 0.851 -0.695 1.00 94.31 524 GLU A N 1
ATOM 4164 C CA . GLU A 1 524 ? -6.483 2.127 -1.358 1.00 94.31 524 GLU A CA 1
ATOM 4165 C C . GLU A 1 524 ? -5.617 2.354 -2.612 1.00 94.31 524 GLU A C 1
ATOM 4167 O O . GLU A 1 524 ? -5.534 3.472 -3.115 1.00 94.31 524 GLU A O 1
ATOM 4172 N N . LYS A 1 525 ? -4.915 1.331 -3.117 1.00 97.19 525 LYS A N 1
ATOM 4173 C CA . LYS A 1 525 ? -4.038 1.431 -4.304 1.00 97.19 525 LYS A CA 1
ATOM 4174 C C . LYS A 1 525 ? -2.994 2.559 -4.187 1.00 97.19 525 LYS A C 1
ATOM 4176 O O . LYS A 1 525 ? -2.658 3.249 -5.157 1.00 97.19 525 LYS A O 1
ATOM 4181 N N . ARG A 1 526 ? -2.517 2.780 -2.957 1.00 96.00 526 ARG A N 1
ATOM 4182 C CA . ARG A 1 526 ? -1.563 3.825 -2.569 1.00 96.00 526 ARG A CA 1
ATOM 4183 C C . ARG A 1 526 ? -0.768 3.413 -1.333 1.00 96.00 526 ARG A C 1
ATOM 4185 O O . ARG A 1 526 ? -1.298 2.754 -0.444 1.00 96.00 526 ARG A O 1
ATOM 4192 N N . VAL A 1 527 ? 0.478 3.872 -1.244 1.00 96.38 527 VAL A N 1
ATOM 4193 C CA . VAL A 1 527 ? 1.346 3.698 -0.062 1.00 96.38 527 VAL A CA 1
ATOM 4194 C C . VAL A 1 527 ? 2.241 4.912 0.136 1.00 96.38 527 VAL A C 1
ATOM 4196 O O . VAL A 1 527 ? 2.432 5.718 -0.777 1.00 96.38 527 VAL A O 1
ATOM 4199 N N . THR A 1 528 ? 2.835 5.057 1.319 1.00 95.75 528 THR A N 1
ATOM 4200 C CA . THR A 1 528 ? 3.847 6.102 1.526 1.00 95.75 528 THR A CA 1
ATOM 4201 C C . THR A 1 528 ? 5.140 5.789 0.768 1.00 95.75 528 THR A C 1
ATOM 4203 O O . THR A 1 528 ? 5.501 4.629 0.580 1.00 95.75 528 THR A O 1
ATOM 4206 N N . CYS A 1 529 ? 5.892 6.819 0.373 1.00 94.69 529 CYS A N 1
ATOM 4207 C CA . CYS A 1 529 ? 7.187 6.644 -0.287 1.00 94.69 529 CYS A CA 1
ATOM 4208 C C . CYS A 1 529 ? 8.159 5.813 0.565 1.00 94.69 529 CYS A C 1
ATOM 4210 O O . CYS A 1 529 ? 8.900 5.008 0.017 1.00 94.69 529 CYS A O 1
ATOM 4212 N N . ALA A 1 530 ? 8.128 5.977 1.893 1.00 94.06 530 ALA A N 1
ATOM 4213 C CA . ALA A 1 530 ? 8.964 5.209 2.816 1.00 94.06 530 ALA A CA 1
ATOM 4214 C C . ALA A 1 530 ? 8.584 3.720 2.841 1.00 94.06 530 ALA A C 1
ATOM 4216 O O . ALA A 1 530 ? 9.461 2.866 2.845 1.00 94.06 530 ALA A O 1
ATOM 4217 N N . GLN A 1 531 ? 7.284 3.408 2.825 1.00 95.94 531 GLN A N 1
ATOM 4218 C CA . GLN A 1 531 ? 6.796 2.029 2.727 1.00 95.94 531 GLN A CA 1
ATOM 4219 C C . GLN A 1 531 ? 7.220 1.366 1.424 1.00 95.94 531 GLN A C 1
ATOM 4221 O O . GLN A 1 531 ? 7.640 0.218 1.443 1.00 95.94 531 GLN A O 1
ATOM 4226 N N . LEU A 1 532 ? 7.154 2.091 0.308 1.00 95.94 532 LEU A N 1
ATOM 4227 C CA . LEU A 1 532 ? 7.580 1.568 -0.985 1.00 95.94 532 LEU A CA 1
ATOM 4228 C C . LEU A 1 532 ? 9.095 1.311 -1.032 1.00 95.94 532 LEU A C 1
ATOM 4230 O O . LEU A 1 532 ? 9.534 0.266 -1.502 1.00 95.94 532 LEU A O 1
ATOM 4234 N N . ASP A 1 533 ? 9.887 2.250 -0.509 1.00 94.69 533 ASP A N 1
ATOM 4235 C CA . ASP A 1 533 ? 11.351 2.164 -0.464 1.00 94.69 533 ASP A CA 1
ATOM 4236 C C . ASP A 1 533 ? 11.855 1.073 0.498 1.00 94.69 533 ASP A C 1
ATOM 4238 O O . ASP A 1 533 ? 12.917 0.496 0.284 1.00 94.69 533 ASP A O 1
ATOM 4242 N N . ALA A 1 534 ? 11.066 0.701 1.513 1.00 95.56 534 ALA A N 1
ATOM 4243 C CA . ALA A 1 534 ? 11.418 -0.381 2.434 1.00 95.56 534 ALA A CA 1
ATOM 4244 C C . ALA A 1 534 ? 11.644 -1.728 1.723 1.00 95.56 534 ALA A C 1
ATOM 4246 O O . ALA A 1 534 ? 12.439 -2.536 2.201 1.00 95.56 534 ALA A O 1
ATOM 4247 N N . PHE A 1 535 ? 11.003 -1.959 0.573 1.00 96.38 535 PHE A N 1
ATOM 4248 C CA . PHE A 1 535 ? 11.128 -3.194 -0.212 1.00 96.38 535 PHE A CA 1
ATOM 4249 C C . PHE A 1 535 ? 12.194 -3.123 -1.314 1.00 96.38 535 PHE A C 1
ATOM 4251 O O . PHE A 1 535 ? 12.210 -3.939 -2.239 1.00 96.38 535 PHE A O 1
ATOM 4258 N N . HIS A 1 536 ? 13.081 -2.127 -1.249 1.00 94.75 536 HIS A N 1
ATOM 4259 C CA . HIS A 1 536 ? 14.129 -1.921 -2.243 1.00 94.75 536 HIS A CA 1
ATOM 4260 C C . HIS A 1 536 ? 14.947 -3.190 -2.562 1.00 94.75 536 HIS A C 1
ATOM 4262 O O . HIS A 1 536 ? 14.989 -3.557 -3.742 1.00 94.75 536 HIS A O 1
ATOM 4268 N N . PRO A 1 537 ? 15.520 -3.917 -1.577 1.00 93.38 537 PRO A N 1
ATOM 4269 C CA . PRO A 1 537 ? 16.309 -5.110 -1.874 1.00 93.38 537 PRO A CA 1
ATOM 4270 C C . PRO A 1 537 ? 15.454 -6.319 -2.275 1.00 93.38 537 PRO A C 1
ATOM 4272 O O . PRO A 1 537 ? 15.881 -7.099 -3.122 1.00 93.38 537 PRO A O 1
ATOM 4275 N N . GLU A 1 538 ? 14.246 -6.474 -1.725 1.00 95.56 538 GLU A N 1
ATOM 4276 C CA . GLU A 1 538 ? 13.368 -7.613 -2.026 1.00 95.56 538 GLU A CA 1
ATOM 4277 C C . GLU A 1 538 ? 12.854 -7.591 -3.465 1.00 95.56 538 GLU A C 1
ATOM 4279 O O . GLU A 1 538 ? 12.625 -8.651 -4.039 1.00 95.56 538 GLU A O 1
ATOM 4284 N N . TYR A 1 539 ? 12.699 -6.411 -4.069 1.00 95.44 539 TYR A N 1
ATOM 4285 C CA . TYR A 1 539 ? 12.199 -6.272 -5.440 1.00 95.44 539 TYR A CA 1
ATOM 4286 C C . TYR A 1 539 ? 13.252 -5.794 -6.450 1.00 95.44 539 TYR A C 1
ATOM 4288 O O . TYR A 1 539 ? 12.920 -5.600 -7.623 1.00 95.44 539 TYR A O 1
ATOM 4296 N N . LEU A 1 540 ? 14.508 -5.614 -6.020 1.00 94.31 540 LEU A N 1
ATOM 4297 C CA . LEU A 1 540 ? 15.597 -5.013 -6.806 1.00 94.31 540 LEU A CA 1
ATOM 4298 C C . LEU A 1 540 ? 15.188 -3.664 -7.422 1.00 94.31 540 LEU A C 1
ATOM 4300 O O . LEU A 1 540 ? 15.334 -3.423 -8.624 1.00 94.31 540 LEU A O 1
ATOM 4304 N N . LEU A 1 541 ? 14.630 -2.781 -6.589 1.00 94.50 541 LEU A N 1
ATOM 4305 C CA . LEU A 1 541 ? 14.193 -1.457 -7.028 1.00 94.50 541 LEU A CA 1
ATOM 4306 C C . LEU A 1 541 ? 15.397 -0.564 -7.390 1.00 94.50 541 LEU A C 1
ATOM 4308 O O . LEU A 1 541 ? 16.509 -0.749 -6.895 1.00 94.50 541 LEU A O 1
ATOM 4312 N N . PRO A 1 542 ? 15.218 0.449 -8.255 1.00 92.38 542 PRO A N 1
ATOM 4313 C CA . PRO A 1 542 ? 16.289 1.383 -8.579 1.00 92.38 542 PRO A CA 1
ATOM 4314 C C . PRO A 1 542 ? 16.616 2.286 -7.382 1.00 92.38 542 PRO A C 1
ATOM 4316 O O . PRO A 1 542 ? 15.719 2.789 -6.713 1.00 92.38 542 PRO A O 1
ATOM 4319 N N . SER A 1 543 ? 17.900 2.596 -7.166 1.00 89.50 543 SER A N 1
ATOM 4320 C CA . SER A 1 543 ? 18.364 3.522 -6.107 1.00 89.50 543 SER A CA 1
ATOM 4321 C C . SER A 1 543 ? 17.718 4.912 -6.168 1.00 89.50 543 SER A C 1
ATOM 4323 O O . SER A 1 543 ? 17.595 5.603 -5.163 1.00 89.50 543 SER A O 1
ATOM 4325 N N . ARG A 1 544 ? 17.267 5.334 -7.356 1.00 90.50 544 ARG A N 1
ATOM 4326 C CA . ARG A 1 544 ? 16.507 6.574 -7.569 1.00 90.50 544 ARG A CA 1
ATOM 4327 C C . ARG A 1 544 ? 15.022 6.279 -7.799 1.00 90.50 544 ARG A C 1
ATOM 4329 O O . ARG A 1 544 ? 14.466 6.687 -8.822 1.00 90.50 544 ARG A O 1
ATOM 4336 N N . LEU A 1 545 ? 14.380 5.588 -6.856 1.00 93.00 545 LEU A N 1
ATOM 4337 C CA . LEU A 1 545 ? 12.974 5.171 -6.937 1.00 93.00 545 LEU A CA 1
ATOM 4338 C C . LEU A 1 545 ? 12.016 6.341 -7.210 1.00 93.00 545 LEU A C 1
ATOM 4340 O O . LEU A 1 545 ? 11.211 6.283 -8.135 1.00 93.00 545 LEU A O 1
ATOM 4344 N N . ILE A 1 546 ? 12.164 7.458 -6.493 1.00 91.81 546 ILE A N 1
ATOM 4345 C CA . ILE A 1 546 ? 11.331 8.655 -6.707 1.00 91.81 546 ILE A CA 1
ATOM 4346 C C . ILE A 1 546 ? 11.474 9.203 -8.134 1.00 91.81 546 ILE A C 1
ATOM 4348 O O . ILE A 1 546 ? 10.489 9.595 -8.757 1.00 91.81 546 ILE A O 1
ATOM 4352 N N . LEU A 1 547 ? 12.687 9.192 -8.695 1.00 91.12 547 LEU A N 1
ATOM 4353 C CA . LEU A 1 547 ? 12.906 9.619 -10.077 1.00 91.12 547 LEU A CA 1
ATOM 4354 C C . LEU A 1 547 ? 12.260 8.650 -11.076 1.00 91.12 547 LEU A C 1
ATOM 4356 O O . LEU A 1 547 ? 11.768 9.103 -12.109 1.00 91.12 547 LEU A O 1
ATOM 4360 N N . CYS A 1 548 ? 12.261 7.345 -10.787 1.00 93.25 548 CYS A N 1
ATOM 4361 C CA . CYS A 1 548 ? 11.535 6.352 -11.579 1.00 93.25 548 CYS A CA 1
ATOM 4362 C C . CYS A 1 548 ? 10.035 6.682 -11.594 1.00 93.25 548 CYS A C 1
ATOM 4364 O O . CYS A 1 548 ? 9.476 6.899 -12.666 1.00 93.25 548 CYS A O 1
ATOM 4366 N N . LEU A 1 549 ? 9.419 6.864 -10.426 1.00 94.44 549 LEU A N 1
ATOM 4367 C CA . LEU A 1 549 ? 8.003 7.226 -10.308 1.00 94.44 549 LEU A CA 1
ATOM 4368 C C . LEU A 1 549 ? 7.658 8.518 -11.071 1.00 94.44 549 LEU A C 1
ATOM 4370 O O . LEU A 1 549 ? 6.693 8.543 -11.830 1.00 94.44 549 LEU A O 1
ATOM 4374 N N . ILE A 1 550 ? 8.480 9.569 -10.950 1.00 91.38 550 ILE A N 1
ATOM 4375 C CA . ILE A 1 550 ? 8.278 10.844 -11.666 1.00 91.38 550 ILE A CA 1
ATOM 4376 C C . ILE A 1 550 ? 8.398 10.668 -13.188 1.00 91.38 550 ILE A C 1
ATOM 4378 O O . ILE A 1 550 ? 7.635 11.271 -13.942 1.00 91.38 550 ILE A O 1
ATOM 4382 N N . LYS A 1 551 ? 9.335 9.839 -13.672 1.00 90.75 551 LYS A N 1
ATOM 4383 C CA . LYS A 1 551 ? 9.448 9.531 -15.111 1.00 90.75 551 LYS A CA 1
ATOM 4384 C C . LYS A 1 551 ? 8.198 8.826 -15.647 1.00 90.75 551 LYS A C 1
ATOM 4386 O O . LYS A 1 551 ? 7.859 9.016 -16.812 1.00 90.75 551 LYS A O 1
ATOM 4391 N N . HIS A 1 552 ? 7.504 8.074 -14.797 1.00 93.06 552 HIS A N 1
ATOM 4392 C CA . HIS A 1 552 ? 6.275 7.351 -15.113 1.00 93.06 552 HIS A CA 1
ATOM 4393 C C . HIS A 1 552 ? 5.020 8.044 -14.539 1.00 93.06 552 HIS A C 1
ATOM 4395 O O . HIS A 1 552 ? 4.073 7.382 -14.122 1.00 93.06 552 HIS A O 1
ATOM 4401 N N . GLN A 1 553 ? 4.970 9.384 -14.583 1.00 91.44 553 GLN A N 1
ATOM 4402 C CA . GLN A 1 553 ? 3.846 10.217 -14.099 1.00 91.44 553 GLN A CA 1
ATOM 4403 C C . GLN A 1 553 ? 2.479 9.960 -14.774 1.00 91.44 553 GLN A C 1
ATOM 4405 O O . GLN A 1 553 ? 1.446 10.485 -14.348 1.00 91.44 553 GLN A O 1
ATOM 4410 N N . GLY A 1 554 ? 2.476 9.198 -15.872 1.00 91.88 554 GLY A N 1
ATOM 4411 C CA . GLY A 1 554 ? 1.264 8.705 -16.526 1.00 91.88 554 GLY A CA 1
ATOM 4412 C C . GLY A 1 554 ? 0.589 7.549 -15.773 1.00 91.88 554 GLY A C 1
ATOM 4413 O O . GLY A 1 554 ? -0.607 7.339 -15.938 1.00 91.88 554 GLY A O 1
ATOM 4414 N N . ILE A 1 555 ? 1.352 6.837 -14.938 1.00 95.38 555 ILE A N 1
ATOM 4415 C CA . ILE A 1 555 ? 0.937 5.638 -14.191 1.00 95.38 555 ILE A CA 1
ATOM 4416 C C . ILE A 1 555 ? 0.894 5.940 -12.694 1.00 95.38 555 ILE A C 1
ATOM 4418 O O . ILE A 1 555 ? -0.060 5.572 -12.015 1.00 95.38 555 ILE A O 1
ATOM 4422 N N . PHE A 1 556 ? 1.909 6.643 -12.184 1.00 96.88 556 PHE A N 1
ATOM 4423 C CA . PHE A 1 556 ? 2.039 6.960 -10.766 1.00 96.88 556 PHE A CA 1
ATOM 4424 C C . PHE A 1 556 ? 1.850 8.449 -10.502 1.00 96.88 556 PHE A C 1
ATOM 4426 O O . PHE A 1 556 ? 2.197 9.297 -11.325 1.00 96.88 556 PHE A O 1
ATOM 4433 N N . TYR A 1 557 ? 1.350 8.775 -9.317 1.00 96.31 557 TYR A N 1
ATOM 4434 C CA . TYR A 1 557 ? 1.306 10.145 -8.822 1.00 96.31 557 TYR A CA 1
ATOM 4435 C C . TYR A 1 557 ? 1.861 10.214 -7.404 1.00 96.31 557 TYR A C 1
ATOM 4437 O O . TYR A 1 557 ? 1.478 9.424 -6.551 1.00 96.31 557 TYR A O 1
ATOM 4445 N N . ILE A 1 558 ? 2.754 11.166 -7.143 1.00 95.06 558 ILE A N 1
ATOM 4446 C CA . ILE A 1 558 ? 3.315 11.416 -5.813 1.00 95.06 558 ILE A CA 1
ATOM 4447 C C . ILE A 1 558 ? 2.696 12.689 -5.243 1.00 95.06 558 ILE A C 1
ATOM 4449 O O . ILE A 1 558 ? 2.781 13.768 -5.838 1.00 95.06 558 ILE A O 1
ATOM 4453 N N . THR A 1 559 ? 2.120 12.597 -4.054 1.00 92.50 559 THR A N 1
ATOM 4454 C CA . THR A 1 559 ? 1.652 13.770 -3.326 1.00 92.50 559 THR A CA 1
ATOM 4455 C C . THR A 1 559 ? 2.377 13.935 -2.007 1.00 92.50 559 THR A C 1
ATOM 4457 O O . THR A 1 559 ? 2.638 12.975 -1.291 1.00 92.50 559 THR A O 1
ATOM 4460 N N . ASN A 1 560 ? 2.663 15.191 -1.679 1.00 87.75 560 ASN A N 1
ATOM 4461 C CA . ASN A 1 560 ? 3.105 15.606 -0.349 1.00 87.75 560 ASN A CA 1
ATOM 4462 C C . ASN A 1 560 ? 1.942 16.217 0.452 1.00 87.75 560 ASN A C 1
ATOM 4464 O O . ASN A 1 560 ? 2.169 16.854 1.476 1.00 87.75 560 ASN A O 1
ATOM 4468 N N . LYS A 1 561 ? 0.697 16.099 -0.035 1.00 80.25 561 LYS A N 1
ATOM 4469 C CA . LYS A 1 561 ? -0.489 16.417 0.760 1.00 80.25 561 LYS A CA 1
ATOM 4470 C C . LYS A 1 561 ? -0.608 15.355 1.851 1.00 80.25 561 LYS A C 1
ATOM 4472 O O . LYS A 1 561 ? -0.665 14.169 1.552 1.00 80.25 561 LYS A O 1
ATOM 4477 N N . GLY A 1 562 ? -0.619 15.795 3.106 1.00 73.81 562 GLY A N 1
ATOM 4478 C CA . GLY A 1 562 ? -0.552 14.921 4.279 1.00 73.81 562 GLY A CA 1
ATOM 4479 C C . GLY A 1 562 ? 0.788 15.035 5.008 1.00 73.81 562 GLY A C 1
ATOM 4480 O O . GLY A 1 562 ? 1.587 15.922 4.722 1.00 73.81 562 GLY A O 1
ATOM 4481 N N . ALA A 1 563 ? 1.019 14.152 5.980 1.00 70.88 563 ALA A N 1
ATOM 4482 C CA . ALA A 1 563 ? 2.244 14.168 6.784 1.00 70.88 563 ALA A CA 1
ATOM 4483 C C . ALA A 1 563 ? 3.442 13.497 6.085 1.00 70.88 563 ALA A C 1
ATOM 4485 O O . ALA A 1 563 ? 4.588 13.733 6.459 1.00 70.88 563 ALA A O 1
ATOM 4486 N N . ARG A 1 564 ? 3.190 12.629 5.097 1.00 84.81 564 ARG A N 1
ATOM 4487 C CA . ARG A 1 564 ? 4.204 11.814 4.413 1.00 84.81 564 ARG A CA 1
ATOM 4488 C C . ARG A 1 564 ? 3.947 11.811 2.908 1.00 84.81 564 ARG A C 1
ATOM 4490 O O . ARG A 1 564 ? 2.793 11.821 2.481 1.00 84.81 564 ARG A O 1
ATOM 4497 N N . GLY A 1 565 ? 5.021 11.767 2.118 1.00 90.38 565 GLY A N 1
ATOM 4498 C CA . GLY A 1 565 ? 4.923 11.575 0.671 1.00 90.38 565 GLY A CA 1
ATOM 4499 C C . GLY A 1 565 ? 4.199 10.263 0.365 1.00 90.38 565 GLY A C 1
ATOM 4500 O O . GLY A 1 565 ? 4.575 9.230 0.916 1.00 90.38 565 GLY A O 1
ATOM 4501 N N . THR A 1 566 ? 3.157 10.311 -0.462 1.00 95.38 566 THR A N 1
ATOM 4502 C CA . THR A 1 566 ? 2.289 9.169 -0.790 1.00 95.38 566 THR A CA 1
ATOM 4503 C C . THR A 1 566 ? 2.247 8.963 -2.296 1.00 95.38 566 THR A C 1
ATOM 4505 O O . THR A 1 566 ? 2.053 9.919 -3.048 1.00 95.38 566 THR A O 1
ATOM 4508 N N . VAL A 1 567 ? 2.437 7.720 -2.728 1.00 97.00 567 VAL A N 1
ATOM 4509 C CA . VAL A 1 567 ? 2.409 7.290 -4.125 1.00 97.00 567 VAL A CA 1
ATOM 4510 C C . VAL A 1 567 ? 1.059 6.648 -4.412 1.00 97.00 567 VAL A C 1
ATOM 4512 O O . VAL A 1 567 ? 0.650 5.733 -3.705 1.00 97.00 567 VAL A O 1
ATOM 4515 N N . PHE A 1 568 ? 0.388 7.122 -5.453 1.00 97.62 568 PHE A N 1
ATOM 4516 C CA . PHE A 1 568 ? -0.872 6.606 -5.970 1.00 97.62 568 PHE A CA 1
ATOM 4517 C C . PHE A 1 568 ? -0.646 5.852 -7.269 1.00 97.62 568 PHE A C 1
ATOM 4519 O O . PHE A 1 568 ? 0.129 6.299 -8.123 1.00 97.62 568 PHE A O 1
ATOM 4526 N N . LEU A 1 569 ? -1.407 4.780 -7.448 1.00 97.69 569 LEU A N 1
ATOM 4527 C CA . LEU A 1 569 ? -1.624 4.166 -8.744 1.00 97.69 569 LEU A CA 1
ATOM 4528 C C . LEU A 1 569 ? -2.789 4.878 -9.453 1.00 97.69 569 LEU A C 1
ATOM 4530 O O . LEU A 1 569 ? -3.916 4.845 -8.977 1.00 97.69 569 LEU A O 1
ATOM 4534 N N . LYS A 1 570 ? -2.530 5.566 -10.570 1.00 95.94 570 LYS A N 1
ATOM 4535 C CA . LYS A 1 570 ? -3.518 6.467 -11.196 1.00 95.94 570 LYS A CA 1
ATOM 4536 C C . LYS A 1 570 ? -4.674 5.734 -11.862 1.00 95.94 570 LYS A C 1
ATOM 4538 O O . LYS A 1 570 ? -5.798 6.216 -11.816 1.00 95.94 570 LYS A O 1
ATOM 4543 N N . ASP A 1 571 ? -4.402 4.595 -12.487 1.00 93.75 571 ASP A N 1
ATOM 4544 C CA . ASP A 1 571 ? -5.410 3.825 -13.223 1.00 93.75 571 ASP A CA 1
ATOM 4545 C C . ASP A 1 571 ? -6.421 3.106 -12.312 1.00 93.75 571 ASP A C 1
ATOM 4547 O O . ASP A 1 571 ? -7.407 2.571 -12.809 1.00 93.75 571 ASP A O 1
ATOM 4551 N N . ALA A 1 572 ? -6.200 3.139 -10.995 1.00 96.00 572 ALA A N 1
ATOM 4552 C CA . ALA A 1 572 ? -7.133 2.673 -9.980 1.00 96.00 572 ALA A CA 1
ATOM 4553 C C . ALA A 1 572 ? -8.156 3.737 -9.539 1.00 96.00 572 ALA A C 1
ATOM 4555 O O . ALA A 1 572 ? -9.036 3.437 -8.731 1.00 96.00 572 ALA A O 1
ATOM 4556 N N . TYR A 1 573 ? -8.044 4.975 -10.033 1.00 95.75 573 TYR A N 1
ATOM 4557 C CA . TYR A 1 573 ? -8.866 6.103 -9.598 1.00 95.75 573 TYR A CA 1
ATOM 4558 C C . TYR A 1 573 ? -9.621 6.752 -10.759 1.00 95.75 573 TYR A C 1
ATOM 4560 O O . TYR A 1 573 ? -9.056 7.044 -11.812 1.00 95.75 573 TYR A O 1
ATOM 4568 N N . ALA A 1 574 ? -10.896 7.056 -10.521 1.00 93.69 574 ALA A N 1
ATOM 4569 C CA . ALA A 1 574 ? -11.721 7.917 -11.359 1.00 93.69 574 ALA A CA 1
ATOM 4570 C C . ALA A 1 574 ? -11.899 9.260 -10.636 1.00 93.69 574 ALA A C 1
ATOM 4572 O O . ALA A 1 574 ? -12.685 9.397 -9.693 1.00 93.69 574 ALA A O 1
ATOM 4573 N N . GLY A 1 575 ? -11.096 10.253 -11.027 1.00 92.00 575 GLY A N 1
ATOM 4574 C CA . GLY A 1 575 ? -10.989 11.512 -10.291 1.00 92.00 575 GLY A CA 1
ATOM 4575 C C . GLY A 1 575 ? -10.452 11.276 -8.875 1.00 92.00 575 GLY A C 1
ATOM 4576 O O . GLY A 1 575 ? -9.327 10.815 -8.702 1.00 92.00 575 GLY A O 1
ATOM 4577 N N . SER A 1 576 ? -11.244 11.615 -7.854 1.00 93.06 576 SER A N 1
ATOM 4578 C CA . SER A 1 576 ? -10.878 11.422 -6.440 1.00 93.06 576 SER A CA 1
ATOM 4579 C C . SER A 1 576 ? -11.388 10.108 -5.839 1.00 93.06 576 SER A C 1
ATOM 4581 O O . SER A 1 576 ? -11.162 9.868 -4.655 1.00 93.06 576 SER A O 1
ATOM 4583 N N . ASN A 1 577 ? -12.111 9.296 -6.615 1.00 93.94 577 ASN A N 1
ATOM 4584 C CA . ASN A 1 577 ? -12.760 8.077 -6.142 1.00 93.94 577 ASN A CA 1
ATOM 4585 C C . ASN A 1 577 ? -11.973 6.843 -6.587 1.00 93.94 577 ASN A C 1
ATOM 4587 O O . ASN A 1 577 ? -11.533 6.767 -7.734 1.00 93.94 577 ASN A O 1
ATOM 4591 N N . LEU A 1 578 ? -11.824 5.876 -5.684 1.00 95.56 578 LEU A N 1
ATOM 4592 C CA . LEU A 1 578 ? -11.256 4.570 -6.006 1.00 95.56 578 LEU A CA 1
ATOM 4593 C C . LEU A 1 578 ? -12.268 3.760 -6.831 1.00 95.56 578 LEU A C 1
ATOM 4595 O O . LEU A 1 578 ? -13.437 3.704 -6.449 1.00 95.56 578 LEU A O 1
ATOM 4599 N N . ILE A 1 579 ? -11.821 3.168 -7.943 1.00 93.94 579 ILE A N 1
ATOM 4600 C CA . ILE A 1 579 ? -12.680 2.432 -8.887 1.00 93.94 579 ILE A CA 1
ATOM 4601 C C . ILE A 1 579 ? -13.119 1.097 -8.277 1.00 93.94 579 ILE A C 1
ATOM 4603 O O . ILE A 1 579 ? -14.309 0.846 -8.124 1.00 93.94 579 ILE A O 1
ATOM 4607 N N . GLU A 1 580 ? -12.154 0.262 -7.893 1.00 92.12 580 GLU A N 1
ATOM 4608 C CA . GLU A 1 580 ? -12.403 -1.058 -7.315 1.00 92.12 580 GLU A CA 1
ATOM 4609 C C . GLU A 1 580 ? -12.138 -1.025 -5.812 1.00 92.12 580 GLU A C 1
ATOM 4611 O O . GLU A 1 580 ? -11.006 -0.814 -5.364 1.00 92.12 580 GLU A O 1
ATOM 4616 N N . LYS A 1 581 ? -13.197 -1.231 -5.030 1.00 94.69 581 LYS A N 1
ATOM 4617 C CA . LYS A 1 581 ? -13.149 -1.247 -3.568 1.00 94.69 581 LYS A CA 1
ATOM 4618 C C . LYS A 1 581 ? -13.267 -2.678 -3.066 1.00 94.69 581 LYS A C 1
ATOM 4620 O O . LYS A 1 581 ? -14.096 -3.443 -3.550 1.00 94.69 581 LYS A O 1
ATOM 4625 N N . CYS A 1 582 ? -12.447 -3.027 -2.081 1.00 93.88 582 CYS A N 1
ATOM 4626 C CA . CYS A 1 582 ? -12.579 -4.302 -1.389 1.00 93.88 582 CYS A CA 1
ATOM 4627 C C . CYS A 1 582 ? -13.823 -4.308 -0.473 1.00 93.88 582 CYS A C 1
ATOM 4629 O O . CYS A 1 582 ? -14.304 -3.226 -0.112 1.00 93.88 582 CYS A O 1
ATOM 4631 N N . PRO A 1 583 ? -14.320 -5.489 -0.055 1.00 95.44 583 PRO A N 1
ATOM 4632 C CA . PRO A 1 583 ? -15.479 -5.606 0.833 1.00 95.44 583 PRO A CA 1
ATOM 4633 C C . PRO A 1 583 ? -15.428 -4.689 2.061 1.00 95.44 583 PRO A C 1
ATOM 4635 O O . PRO A 1 583 ? -16.400 -4.000 2.366 1.00 95.44 583 PRO A O 1
ATOM 4638 N N . LEU A 1 584 ? -14.264 -4.579 2.710 1.00 93.69 584 LEU A N 1
ATOM 4639 C CA . LEU A 1 584 ? -14.114 -3.718 3.882 1.00 93.69 584 LEU A CA 1
ATOM 4640 C C . LEU A 1 584 ? -14.219 -2.217 3.556 1.00 93.69 584 LEU A C 1
ATOM 4642 O O . LEU A 1 584 ? -14.777 -1.456 4.342 1.00 93.69 584 LEU A O 1
ATOM 4646 N N . LEU A 1 585 ? -13.720 -1.770 2.398 1.00 94.19 585 LEU A N 1
ATOM 4647 C CA . LEU A 1 585 ? -13.887 -0.376 1.971 1.00 94.19 585 LEU A CA 1
ATOM 4648 C C . LEU A 1 585 ? -15.350 -0.051 1.657 1.00 94.19 585 LEU A C 1
ATOM 4650 O O . LEU A 1 585 ? -15.822 1.015 2.042 1.00 94.19 585 LEU A O 1
ATOM 4654 N N . LEU A 1 586 ? -16.072 -0.975 1.017 1.00 94.81 586 LEU A N 1
ATOM 4655 C CA . LEU A 1 586 ? -17.510 -0.825 0.767 1.00 94.81 586 LEU A CA 1
ATOM 4656 C C . LEU A 1 586 ? -18.293 -0.731 2.082 1.00 94.81 586 LEU A C 1
ATOM 4658 O O . LEU A 1 586 ? -19.155 0.134 2.241 1.00 94.81 586 LEU A O 1
ATOM 4662 N N . PHE A 1 587 ? -17.940 -1.569 3.058 1.00 95.38 587 PHE A N 1
ATOM 4663 C CA . PHE A 1 587 ? -18.483 -1.492 4.408 1.00 95.38 587 PHE A CA 1
ATOM 4664 C C . PHE A 1 587 ? -18.197 -0.134 5.075 1.00 95.38 587 PHE A C 1
ATOM 4666 O O . PHE A 1 587 ? -19.104 0.506 5.614 1.00 95.38 587 PHE A O 1
ATOM 4673 N N . HIS A 1 588 ? -16.949 0.345 5.012 1.00 94.62 588 HIS A N 1
ATOM 4674 C CA . HIS A 1 588 ? -16.564 1.649 5.554 1.00 94.62 588 HIS A CA 1
ATOM 4675 C C . HIS A 1 588 ? -17.359 2.797 4.928 1.00 94.62 588 HIS A C 1
ATOM 4677 O O . HIS A 1 588 ? -17.813 3.686 5.651 1.00 94.62 588 HIS A O 1
ATOM 4683 N N . ASP A 1 589 ? -17.555 2.772 3.611 1.00 93.56 589 ASP A N 1
ATOM 4684 C CA . ASP A 1 589 ? -18.341 3.780 2.906 1.00 93.56 589 ASP A CA 1
ATOM 4685 C C . ASP A 1 589 ? -19.805 3.764 3.359 1.00 93.56 589 ASP A C 1
ATOM 4687 O O . ASP A 1 589 ? -20.335 4.811 3.749 1.00 93.56 589 ASP A O 1
ATOM 4691 N N . ARG A 1 590 ? -20.418 2.575 3.458 1.00 94.25 590 ARG A N 1
ATOM 4692 C CA . ARG A 1 590 ? -21.780 2.393 3.984 1.00 94.25 590 ARG A CA 1
ATOM 4693 C C . ARG A 1 590 ? -21.924 2.924 5.414 1.00 94.25 590 ARG A C 1
ATOM 4695 O O . ARG A 1 590 ? -22.913 3.589 5.729 1.00 94.25 590 ARG A O 1
ATOM 4702 N N . PHE A 1 591 ? -20.943 2.675 6.282 1.00 94.88 591 PHE A N 1
ATOM 4703 C CA . PHE A 1 591 ? -20.948 3.199 7.650 1.00 94.88 591 PHE A CA 1
ATOM 4704 C C . PHE A 1 591 ? -20.823 4.731 7.674 1.00 94.88 591 PHE A C 1
ATOM 4706 O O . PHE A 1 591 ? -21.585 5.419 8.355 1.00 94.88 591 PHE A O 1
ATOM 4713 N N . VAL A 1 592 ? -19.895 5.296 6.898 1.00 93.31 592 VAL A N 1
ATOM 4714 C CA . VAL A 1 592 ? -19.652 6.748 6.843 1.00 93.31 592 VAL A CA 1
ATOM 4715 C C . VAL A 1 592 ? -20.792 7.503 6.144 1.00 93.31 592 VAL A C 1
ATOM 4717 O O . VAL A 1 592 ? -21.030 8.678 6.452 1.00 93.31 592 VAL A O 1
ATOM 4720 N N . ALA A 1 593 ? -21.554 6.850 5.261 1.00 92.44 593 ALA A N 1
ATOM 4721 C CA . ALA A 1 593 ? -22.742 7.413 4.618 1.00 92.44 593 ALA A CA 1
ATOM 4722 C C . ALA A 1 593 ? -23.816 7.852 5.633 1.00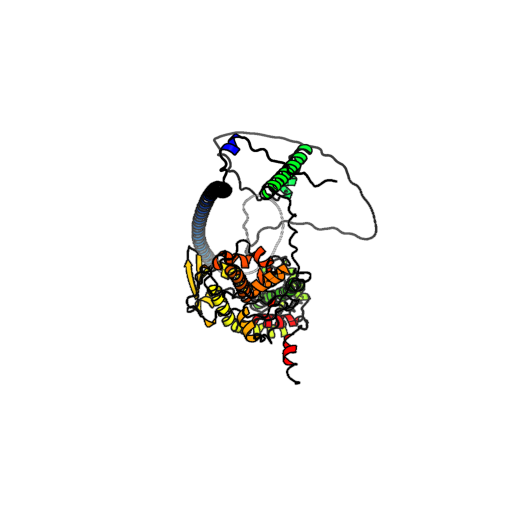 92.44 593 ALA A C 1
ATOM 4724 O O . ALA A 1 593 ? -24.566 8.799 5.372 1.00 92.44 593 ALA A O 1
ATOM 4725 N N . LEU A 1 594 ? -23.825 7.278 6.847 1.00 90.56 594 LEU A N 1
ATOM 4726 C CA . LEU A 1 594 ? -24.685 7.717 7.951 1.00 90.56 594 LEU A CA 1
ATOM 4727 C C . LEU A 1 594 ? -24.487 9.192 8.336 1.00 90.56 594 LEU A C 1
ATOM 4729 O O . LEU A 1 594 ? -25.394 9.793 8.909 1.00 90.56 594 LEU A O 1
ATOM 4733 N N . CYS A 1 595 ? -23.359 9.819 7.985 1.00 87.19 595 CYS A N 1
ATOM 4734 C CA . CYS A 1 595 ? -23.147 11.257 8.164 1.00 87.19 595 CYS A CA 1
ATOM 4735 C C . CYS A 1 595 ? -24.010 12.155 7.251 1.00 87.19 595 CYS A C 1
ATOM 4737 O O . CYS A 1 595 ? -23.808 13.370 7.269 1.00 87.19 595 CYS A O 1
ATOM 4739 N N . GLY A 1 596 ? -24.876 11.599 6.395 1.00 72.69 596 GLY A N 1
ATOM 4740 C CA . GLY A 1 596 ? -25.744 12.372 5.499 1.00 72.69 596 GLY A CA 1
ATOM 4741 C C . GLY A 1 596 ? -25.098 12.785 4.171 1.00 72.69 596 GLY A C 1
ATOM 4742 O O . GLY A 1 596 ? -25.607 13.677 3.494 1.00 72.69 596 GLY A O 1
ATOM 4743 N N . ARG A 1 597 ? -23.984 12.158 3.764 1.00 56.97 597 ARG A N 1
ATOM 4744 C CA . ARG A 1 597 ? -23.501 12.281 2.379 1.00 56.97 597 ARG A CA 1
ATOM 4745 C C . ARG A 1 597 ? -24.264 11.287 1.507 1.00 56.97 597 ARG A C 1
ATOM 4747 O O . ARG A 1 597 ? -24.179 10.092 1.753 1.00 56.97 597 ARG A O 1
ATOM 4754 N N . LYS A 1 598 ? -24.941 11.775 0.463 1.00 43.06 598 LYS A N 1
ATOM 4755 C CA . LYS A 1 598 ? -25.281 10.936 -0.694 1.00 43.06 598 LYS A CA 1
ATOM 4756 C C . LYS A 1 598 ? -23.963 10.455 -1.305 1.00 43.06 598 LYS A C 1
ATOM 4758 O O . LYS A 1 598 ? -23.115 11.284 -1.643 1.00 43.06 598 LYS A O 1
ATOM 4763 N N . GLU A 1 599 ? -23.760 9.146 -1.378 1.00 43.50 599 GLU A N 1
ATOM 4764 C CA . GLU A 1 599 ? -22.684 8.578 -2.185 1.00 43.50 599 GLU A CA 1
ATOM 4765 C C . GLU A 1 599 ? -22.876 9.014 -3.640 1.00 43.50 599 GLU A C 1
ATOM 4767 O O . GLU A 1 599 ? -23.980 8.948 -4.180 1.00 43.50 599 GLU A O 1
ATOM 4772 N N . VAL A 1 600 ? -21.798 9.455 -4.288 1.00 42.38 600 VAL A N 1
ATOM 4773 C CA . VAL A 1 600 ? -21.735 9.468 -5.752 1.00 42.38 600 VAL A CA 1
ATOM 4774 C C . VAL A 1 600 ? -21.353 8.043 -6.152 1.00 42.38 600 VAL A C 1
ATOM 4776 O O . VAL A 1 600 ? -20.183 7.755 -6.397 1.00 42.38 600 VAL A O 1
ATOM 4779 N N . ASN A 1 601 ? -22.320 7.126 -6.100 1.00 36.00 601 ASN A N 1
ATOM 4780 C CA . ASN A 1 601 ? -22.152 5.767 -6.608 1.00 36.00 601 ASN A CA 1
ATOM 4781 C C . ASN A 1 601 ? -22.246 5.807 -8.133 1.00 36.00 601 ASN A C 1
ATOM 4783 O O . ASN A 1 601 ? -23.333 5.934 -8.686 1.00 36.00 601 ASN A O 1
ATOM 4787 N N . LEU A 1 602 ? -21.101 5.683 -8.804 1.00 40.19 602 LEU A N 1
ATOM 4788 C CA . LEU A 1 602 ? -21.025 5.435 -10.250 1.00 40.19 602 LEU A CA 1
ATOM 4789 C C . LEU A 1 602 ? -21.328 3.966 -10.605 1.00 40.19 602 LEU A C 1
ATOM 4791 O O . LEU A 1 602 ? -21.421 3.618 -11.774 1.00 40.19 602 LEU A O 1
ATOM 4795 N N . SER A 1 603 ? -21.516 3.095 -9.611 1.00 31.31 603 SER A N 1
ATOM 4796 C CA . SER A 1 603 ? -21.811 1.671 -9.805 1.00 31.31 603 SER A CA 1
ATOM 4797 C C . SER A 1 603 ? -23.234 1.388 -10.312 1.00 31.31 603 SER A C 1
ATOM 4799 O O . SER A 1 603 ? -23.465 0.304 -10.835 1.00 31.31 603 SER A O 1
ATOM 4801 N N . ASN A 1 604 ? -24.166 2.348 -10.233 1.00 29.14 604 ASN A N 1
ATOM 4802 C CA . ASN A 1 604 ? -25.537 2.164 -10.736 1.00 29.14 604 ASN A CA 1
ATOM 4803 C C . ASN A 1 604 ? -25.755 2.609 -12.194 1.00 29.14 604 ASN A C 1
ATOM 4805 O O . ASN A 1 604 ? -26.792 2.275 -12.759 1.00 29.14 604 ASN A O 1
ATOM 4809 N N . GLU A 1 605 ? -24.815 3.312 -12.837 1.00 29.83 605 GLU A N 1
ATOM 4810 C CA . GLU A 1 605 ? -24.987 3.724 -14.246 1.00 29.83 605 GLU A CA 1
ATOM 4811 C C . GLU A 1 605 ? -24.655 2.607 -15.256 1.00 29.83 605 GLU A C 1
ATOM 4813 O O . GLU A 1 605 ? -25.097 2.664 -16.403 1.00 29.83 605 GLU A O 1
ATOM 4818 N N . MET A 1 606 ? -23.952 1.545 -14.840 1.00 30.59 606 MET A N 1
ATOM 4819 C CA . MET A 1 606 ? -23.672 0.385 -15.707 1.00 30.59 606 MET A CA 1
ATOM 4820 C C . MET A 1 606 ? -24.752 -0.707 -15.676 1.00 30.59 606 MET A C 1
ATOM 4822 O O . MET A 1 606 ? -24.682 -1.628 -16.481 1.00 30.59 606 MET A O 1
ATOM 4826 N N . GLN A 1 607 ? -25.763 -0.613 -14.802 1.00 29.64 607 GLN A N 1
ATOM 4827 C CA . GLN A 1 607 ? -26.906 -1.545 -14.806 1.00 29.64 607 GLN A CA 1
ATOM 4828 C C . GLN A 1 607 ? -28.184 -0.952 -15.416 1.00 29.64 607 GLN A C 1
ATOM 4830 O O . GLN A 1 607 ? -29.098 -1.702 -15.741 1.00 29.64 607 GLN A O 1
ATOM 4835 N N . SER A 1 608 ? -28.260 0.367 -15.632 1.00 27.58 608 SER A N 1
ATOM 4836 C CA . SER A 1 608 ? -29.426 1.007 -16.265 1.00 27.58 608 SER A CA 1
ATOM 4837 C C . SER A 1 608 ? -29.325 1.139 -17.789 1.00 27.58 608 SER A C 1
ATOM 4839 O O . SER A 1 608 ? -30.278 1.583 -18.421 1.00 27.58 608 SER A O 1
ATOM 4841 N N . SER A 1 609 ? -28.200 0.746 -18.395 1.00 29.38 609 SER A N 1
ATOM 4842 C CA . SER A 1 609 ? -27.947 0.870 -19.839 1.00 29.38 609 SER A CA 1
ATOM 4843 C C . SER A 1 609 ? -28.095 -0.441 -20.629 1.00 29.38 609 SER A C 1
ATOM 4845 O O . SER A 1 609 ? -27.876 -0.441 -21.836 1.00 29.38 609 SER A O 1
ATOM 4847 N N . SER A 1 610 ? -28.522 -1.544 -19.998 1.00 31.02 610 SER A N 1
ATOM 4848 C CA . SER A 1 610 ? -28.787 -2.832 -20.673 1.00 31.02 610 SER A CA 1
ATOM 4849 C C . SER A 1 610 ? -30.270 -3.210 -20.781 1.00 31.02 610 SER A C 1
ATOM 4851 O O . SER A 1 610 ? -30.594 -4.319 -21.195 1.00 31.02 610 SER A O 1
ATOM 4853 N N . VAL A 1 611 ? -31.187 -2.289 -20.476 1.00 33.66 611 VAL A N 1
ATOM 4854 C CA . VAL A 1 611 ? -32.618 -2.444 -20.781 1.00 33.66 611 VAL A CA 1
ATOM 4855 C C . VAL A 1 611 ? -33.018 -1.291 -21.688 1.00 33.66 611 VAL A C 1
ATOM 4857 O O . VAL A 1 611 ? -33.554 -0.308 -21.210 1.00 33.66 611 VAL A O 1
ATOM 4860 N N . PHE A 1 612 ? -32.613 -1.370 -22.955 1.00 33.62 612 PHE A N 1
ATOM 4861 C CA . PHE A 1 612 ? -33.201 -0.754 -24.156 1.00 33.62 612 PHE A CA 1
ATOM 4862 C C . PHE A 1 612 ? -32.134 -0.762 -25.258 1.00 33.62 612 PHE A C 1
ATOM 4864 O O . PHE A 1 612 ? -31.446 0.233 -25.486 1.00 33.62 612 PHE A O 1
ATOM 4871 N N . SER A 1 613 ? -31.979 -1.910 -25.916 1.00 32.22 613 SER A N 1
ATOM 4872 C CA . SER A 1 613 ? -31.625 -2.074 -27.336 1.00 32.22 613 SER A CA 1
ATOM 4873 C C . SER A 1 613 ? -31.844 -3.529 -27.713 1.00 32.22 613 SER A C 1
ATOM 4875 O O . SER A 1 613 ? -31.275 -4.389 -27.004 1.00 32.22 613 SER A O 1
#

pLDDT: mean 75.59, std 24.97, range [22.2, 98.25]

Sequence (613 aa):
MSRLTGRSDIELPDEILSIIPTDPFEQLDLAKKITSMAIASKVEVEVVGLRQELQVMGMGIHELEGKASRFERDFREADSRLKIILHNNMSLTKERDSLTTTVTDLNSEMAKQTEPVDIRTSDQSVPDSYPDKASKYTGPRFSVSPWIRPTRTPDIISPRSNSSAGPPKKTSGAMSPTYTTLWYPSSQQSSAASSPPRGLPLPACTPRIDAKEFFRQARSRLSYEQFRAFLANIKELNVQKQTREVRHKSGGGGWRPKQKVYHRVHELDKAIDLNKKPALILQLKSIIQAQKHGSLLLRDLEKHVGFVHKWNLMAAIEKYPSIFYVGGGNKEPPFVMLTEKAKKIAAEEGEATESMEPILVNNLRKLLMMSVDCRVPLEKVEFIQSAMCLPQDFKSTLIPKYPEFFSLKVINGKVNLVLENWDSSLAITAREDRLSREGVPESVGDRKRVRIAKDGNFLGRNAFKISFPPGFRPNASYLEEFEKWQKMEFPSPYLNARRFDAADPKARKRVVAVLHELLSLTMEKRVTCAQLDAFHPEYLLPSRLILCLIKHQGIFYITNKGARGTVFLKDAYAGSNLIEKCPLLLFHDRFVALCGRKEVNLSNEMQSSSVFS

Foldseek 3Di:
DDDDDDDDPPDDPPVVVVVQDPDPVSNVVVVVVVVVVVVVVVVVVVVVVVVVVVVVVVVVVVVVVVVVVVVVVVVVVVVVVVVVVVVVVVVVVVVVVVVVVVVVVVVVVVVVVPDDDDDDDDDDDDDDDDDDDDDDDDDDDDDDDDDDDDDDDDDDDDDDDDDDDDDDDDDDDDDDDDDDDDDDDDDDDDDDDDDDDDDDDDDDDDDPDDPVVVLVVLPVVDDPVRNVVVVVVVVVVVVVVVCVVCVVPDDDDDDDPDDPDQFDQVLQLVLVVVVPLLVLLVVVQVVLVPDPVSKAQLVCLCVVPNDPVSVVNVVSLVLQCLFWPWDDDDPGGIMIGGDPVLVVLVVCLVVLVVLCLVLLLLLLQVVQLLFAQSKDFVVLCQVCCVQLVNDPVCVVPVQVVCVQAWDWDQDPNTTMIGGNDDDVVSLAFPQRVVCVVVDQPPPPDDDPDPDQDQQLDDRDNQADQFGAHPPDDDDPVRSVVSVVLRHDHQDGSSPNLVVDDPPDSNSLNSLVNVLQRNLVSTQQSKDFPVSVCSCCNGNVHDPPNVVSQSVRNGQWDWDPSDPTIMIHGPVQDDRSDGDDGRSSVVSSCVSCCSSVDDDPPPVVVVVVPPPDD

Radius of gyration: 39.97 Å; chains: 1; bounding box: 93×79×148 Å

InterPro domains:
  IPR021099 Plant organelle RNA recognition domain [PF11955] (263-598)
  IPR045040 PORR family [PTHR31476] (257-604)
  IPR058935 At4g15545-like, C-terminal domain [PF25972] (207-245)

Secondary structure (DSSP, 8-state):
-------------HHHHTTS-SSHHHHHHHHHHHHHHHHHHHHHHHHHHHHHHHHHHHHHHHHHHHHHHHHHHHHHHHHHHHHHHHHHHHHHHHHHHHHHHHHHHHHHHHHHT--------------------------PPP-------------------------------------------------------PPPPPPP------HHHHHHHHHHHS-HHHHHHHHHHHHHHHHHHHHHHHHTT-SS---PPPP-PPPP-HHHHHHHHHHHHHHHHHHHHHHHHTSTTSEEEGGGHHHHHHHHHHHHHHHHHHH-TTTEEEE--SSSPPEEEE-HHHHHHHHTHHHHHHHHHHHHHHHHHHHHHHSGGGEEEHHHHHHHHHHHT--TTTTTTHHHH-TTTEEEEEETTEEEEEE-S--GGG---HHHHHHHHH------S--S-----TT----STTPPP--PPTT----HHHHHHHHHHHHS----TTS-GGGS-TTSHHHHHHHHHHHHHHHHHSTTSEEEHHHHHTTHHHHT--TTHHHHHHHTTTTEEEE--SSS-EEEEGGGEETTEESS--HHHHHHHHHHHTTTPPP--GGGTTTSSSS--

Organism: Arabidopsis arenosa (NCBI:txid38785)